Protein AF-0000000086270331 (afdb_homodimer)

Structure (mmCIF, N/CA/C/O backbone):
data_AF-0000000086270331-model_v1
#
loop_
_entity.id
_entity.type
_entity.pdbx_description
1 polymer 'ascorbate ferrireductase (transmembrane)'
#
loop_
_atom_site.group_PDB
_atom_site.id
_atom_site.type_symbol
_atom_site.label_atom_id
_atom_site.label_alt_id
_atom_site.label_comp_id
_atom_site.label_asym_id
_atom_site.label_entity_id
_atom_site.label_seq_id
_atom_site.pdbx_PDB_ins_code
_atom_site.Cartn_x
_atom_site.Cartn_y
_atom_site.Cartn_z
_atom_site.occupancy
_atom_site.B_iso_or_equiv
_atom_site.auth_seq_id
_atom_site.auth_comp_id
_atom_site.auth_asym_id
_atom_site.auth_atom_id
_atom_site.pdbx_PDB_model_num
ATOM 1 N N . MET A 1 1 ? -7.684 30.5 21.297 1 26.81 1 MET A N 1
ATOM 2 C CA . MET A 1 1 ? -6.504 29.984 20.609 1 26.81 1 MET A CA 1
ATOM 3 C C . MET A 1 1 ? -6.855 28.75 19.781 1 26.81 1 MET A C 1
ATOM 5 O O . MET A 1 1 ? -7.504 27.828 20.281 1 26.81 1 MET A O 1
ATOM 9 N N . PRO A 1 2 ? -6.867 28.734 18.5 1 35.91 2 PRO A N 1
ATOM 10 C CA . PRO A 1 2 ? -7.379 27.578 17.766 1 35.91 2 PRO A CA 1
ATOM 11 C C . PRO A 1 2 ? -6.75 26.266 18.234 1 35.91 2 PRO A C 1
ATOM 13 O O . PRO A 1 2 ? -5.621 26.25 18.734 1 35.91 2 PRO A O 1
ATOM 16 N N . PRO A 1 3 ? -7.523 25.344 18.703 1 39.16 3 PRO A N 1
ATOM 17 C CA . PRO A 1 3 ? -6.895 24.109 19.172 1 39.16 3 PRO A CA 1
ATOM 18 C C . PRO A 1 3 ? -5.762 23.625 18.266 1 39.16 3 PRO A C 1
ATOM 20 O O . PRO A 1 3 ? -5.926 23.594 17.031 1 39.16 3 PRO A O 1
ATOM 23 N N . LYS A 1 4 ? -4.496 24.016 18.391 1 43.06 4 LYS A N 1
ATOM 24 C CA . LYS A 1 4 ? -3.229 23.609 17.781 1 43.06 4 LYS A CA 1
ATOM 25 C C . LYS A 1 4 ? -3.27 22.156 17.328 1 43.06 4 LYS A C 1
ATOM 27 O O . LYS A 1 4 ? -3.539 21.25 18.141 1 43.06 4 LYS A O 1
ATOM 32 N N . SER A 1 5 ? -3.715 21.672 16.297 1 47.38 5 SER A N 1
ATOM 33 C CA . SER A 1 5 ? -3.514 20.328 15.758 1 47.38 5 SER A CA 1
ATOM 34 C C . SER A 1 5 ? -2.268 19.672 16.344 1 47.38 5 SER A C 1
ATOM 36 O O . SER A 1 5 ? -1.167 20.219 16.234 1 47.38 5 SER A O 1
ATOM 38 N N . ARG A 1 6 ? -2.365 19.109 17.625 1 51.72 6 ARG A N 1
ATOM 39 C CA . ARG A 1 6 ? -1.318 18.641 18.516 1 51.72 6 ARG A CA 1
ATOM 40 C C . ARG A 1 6 ? -0.307 17.766 17.766 1 51.72 6 ARG A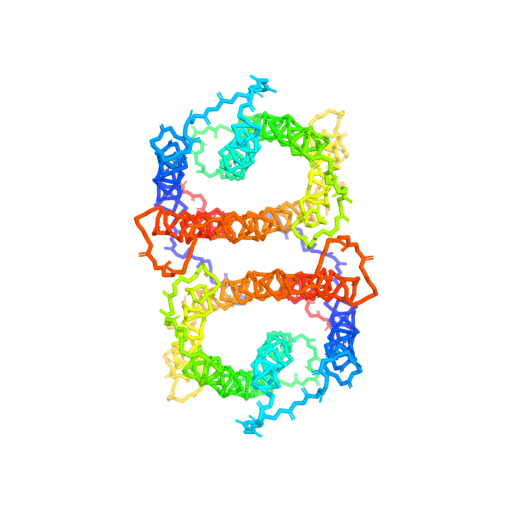 C 1
ATOM 42 O O . ARG A 1 6 ? -0.681 16.812 17.109 1 51.72 6 ARG A O 1
ATOM 49 N N . SER A 1 7 ? 0.888 18.328 17.344 1 63.28 7 SER A N 1
ATOM 50 C CA . SER A 1 7 ? 2.176 17.906 16.797 1 63.28 7 SER A CA 1
ATOM 51 C C . SER A 1 7 ? 2.641 16.594 17.406 1 63.28 7 SER A C 1
ATOM 53 O O . SER A 1 7 ? 2.168 16.203 18.484 1 63.28 7 SER A O 1
ATOM 55 N N . PHE A 1 8 ? 3.023 15.609 16.641 1 71.06 8 PHE A N 1
ATOM 56 C CA . PHE A 1 8 ? 3.74 14.422 17.094 1 71.06 8 PHE A CA 1
ATOM 57 C C . PHE A 1 8 ? 4.816 14.805 18.109 1 71.06 8 PHE A C 1
ATOM 59 O O . PHE A 1 8 ? 5.543 15.781 17.922 1 71.06 8 PHE A O 1
ATOM 66 N N . GLN A 1 9 ? 4.73 14.945 19.359 1 73.62 9 GLN A N 1
ATOM 67 C CA . GLN A 1 9 ? 5.68 15.281 20.406 1 73.62 9 GLN A CA 1
ATOM 68 C C . GLN A 1 9 ? 6.957 14.453 20.281 1 73.62 9 GLN A C 1
ATOM 70 O O . GLN A 1 9 ? 7.594 14.125 21.281 1 73.62 9 GLN A O 1
ATOM 75 N N . VAL A 1 10 ? 7.289 13.938 19.094 1 82.94 10 VAL A N 1
ATOM 76 C CA . VAL A 1 10 ? 8.477 13.133 18.828 1 82.94 10 VAL A CA 1
ATOM 77 C C . VAL A 1 10 ? 9.172 13.633 17.562 1 82.94 10 VAL A C 1
ATOM 79 O O . VAL A 1 10 ? 8.516 13.977 16.578 1 82.94 10 VAL A O 1
ATOM 82 N N . SER A 1 11 ? 10.531 13.656 17.672 1 86.19 11 SER A N 1
ATOM 83 C CA . SER A 1 11 ? 11.297 14.094 16.5 1 86.19 11 SER A CA 1
ATOM 84 C C . SER A 1 11 ? 11.406 12.977 15.461 1 86.19 11 SER A C 1
ATOM 86 O O . SER A 1 11 ? 11.18 11.805 15.773 1 86.19 11 SER A O 1
ATOM 88 N N . ALA A 1 12 ? 11.828 13.336 14.281 1 91.62 12 ALA A N 1
ATOM 89 C CA . ALA A 1 12 ? 11.938 12.398 13.172 1 91.62 12 ALA A CA 1
ATOM 90 C C . ALA A 1 12 ? 13.195 11.547 13.297 1 91.62 12 ALA A C 1
ATOM 92 O O . ALA A 1 12 ? 13.32 10.508 12.641 1 91.62 12 ALA A O 1
ATOM 93 N N . THR A 1 13 ? 14.141 11.836 14.055 1 90.12 13 THR A N 1
ATOM 94 C CA . THR A 1 13 ? 15.469 11.242 14.062 1 90.12 13 THR A CA 1
ATOM 95 C C . THR A 1 13 ? 15.391 9.75 14.391 1 90.12 13 THR A C 1
ATOM 97 O O . THR A 1 13 ? 15.93 8.922 13.656 1 90.12 13 THR A O 1
ATOM 100 N N . PRO A 1 14 ? 14.742 9.367 15.438 1 93.62 14 PRO A N 1
ATOM 101 C CA . PRO A 1 14 ? 14.695 7.926 15.719 1 93.62 14 PRO A CA 1
ATOM 102 C C . PRO A 1 14 ? 13.984 7.137 14.625 1 93.62 14 PRO A C 1
ATOM 104 O O . PRO A 1 14 ? 14.352 5.992 14.344 1 93.62 14 PRO A O 1
ATOM 107 N N . VAL A 1 15 ? 13.031 7.703 14.055 1 95.19 15 VAL A N 1
ATOM 108 C CA . VAL A 1 15 ? 12.258 7.039 13.008 1 95.19 15 VAL A CA 1
ATOM 109 C C . VAL A 1 15 ? 13.125 6.859 11.766 1 95.19 15 VAL A C 1
ATOM 111 O O . VAL A 1 15 ? 13.133 5.785 11.156 1 95.19 15 VAL A O 1
ATOM 114 N N . THR A 1 16 ? 13.852 7.895 11.438 1 95.75 16 THR A N 1
ATOM 115 C CA . THR A 1 16 ? 14.711 7.789 10.266 1 95.75 16 THR A CA 1
ATOM 116 C C . THR A 1 16 ? 15.836 6.781 10.508 1 95.75 16 THR A C 1
ATOM 118 O O . THR A 1 16 ? 16.234 6.055 9.594 1 95.75 16 THR A O 1
ATOM 121 N N . MET A 1 17 ? 16.375 6.758 11.68 1 96.44 17 MET A N 1
ATOM 122 C CA . MET A 1 17 ? 17.391 5.766 12 1 96.44 17 MET A CA 1
ATOM 123 C C . MET A 1 17 ? 16.844 4.352 11.875 1 96.44 17 MET A C 1
ATOM 125 O O . MET A 1 17 ? 17.5 3.471 11.32 1 96.44 17 MET A O 1
ATOM 129 N N . PHE A 1 18 ? 15.703 4.148 12.398 1 97.25 18 PHE A N 1
ATOM 130 C CA . PHE A 1 18 ? 15.055 2.846 12.297 1 97.25 18 PHE A CA 1
ATOM 131 C C . PHE A 1 18 ? 14.805 2.48 10.836 1 97.25 18 PHE A C 1
ATOM 133 O O . PHE A 1 18 ? 15.039 1.339 10.43 1 97.25 18 PHE A O 1
ATOM 140 N N . ALA A 1 19 ? 14.328 3.439 10.055 1 97.69 19 ALA A N 1
ATOM 141 C CA . ALA A 1 19 ? 14.078 3.211 8.633 1 97.69 19 ALA A CA 1
ATOM 142 C C . ALA A 1 19 ? 15.367 2.826 7.902 1 97.69 19 ALA A C 1
ATOM 144 O O . ALA A 1 19 ? 15.352 1.987 7 1 97.69 19 ALA A O 1
ATOM 145 N N . HIS A 1 20 ? 16.484 3.389 8.281 1 98.25 20 HIS A N 1
ATOM 146 C CA . HIS A 1 20 ? 17.766 3.029 7.68 1 98.25 20 HIS A CA 1
ATOM 147 C C . HIS A 1 20 ? 18.156 1.595 8.023 1 98.25 20 HIS A C 1
ATOM 149 O O . HIS A 1 20 ? 18.703 0.882 7.184 1 98.25 20 HIS A O 1
ATOM 155 N N . LEU A 1 21 ? 17.844 1.24 9.227 1 98.5 21 LEU A N 1
ATOM 156 C CA . LEU A 1 21 ? 18.109 -0.142 9.617 1 98.5 21 LEU A CA 1
ATOM 157 C C . LEU A 1 21 ? 17.266 -1.107 8.797 1 98.5 21 LEU A C 1
ATOM 159 O O . LEU A 1 21 ? 17.734 -2.174 8.398 1 98.5 21 LEU A O 1
ATOM 163 N N . LEU A 1 22 ? 16.062 -0.737 8.578 1 98.69 22 LEU A N 1
ATOM 164 C CA . LEU A 1 22 ? 15.18 -1.557 7.762 1 98.69 22 LEU A CA 1
ATOM 165 C C . LEU A 1 22 ? 15.688 -1.646 6.328 1 98.69 22 LEU A C 1
ATOM 167 O O . LEU A 1 22 ? 15.609 -2.707 5.703 1 98.69 22 LEU A O 1
ATOM 171 N N . ALA A 1 23 ? 16.172 -0.526 5.832 1 98.5 23 ALA A N 1
ATOM 172 C CA . ALA A 1 23 ? 16.75 -0.518 4.484 1 98.5 23 ALA A CA 1
ATOM 173 C C . ALA A 1 23 ? 17.906 -1.498 4.375 1 98.5 23 ALA A C 1
ATOM 175 O O . ALA A 1 23 ? 18.016 -2.242 3.395 1 98.5 23 ALA A O 1
ATOM 176 N N . ILE A 1 24 ? 18.734 -1.518 5.371 1 98.69 24 ILE A N 1
ATOM 177 C CA . ILE A 1 24 ? 19.875 -2.43 5.406 1 98.69 24 ILE A CA 1
ATOM 178 C C . ILE A 1 24 ? 19.375 -3.873 5.469 1 98.69 24 ILE A C 1
ATOM 180 O O . ILE A 1 24 ? 19.875 -4.742 4.75 1 98.69 24 ILE A O 1
ATOM 184 N N . ALA A 1 25 ? 18.391 -4.098 6.281 1 98.75 25 ALA A N 1
ATOM 185 C CA . ALA A 1 25 ? 17.844 -5.438 6.438 1 98.75 25 ALA A CA 1
ATOM 186 C C . ALA A 1 25 ? 17.219 -5.934 5.129 1 98.75 25 ALA A C 1
ATOM 188 O O . ALA A 1 25 ? 17.469 -7.066 4.711 1 98.75 25 ALA A O 1
ATOM 189 N N . VAL A 1 26 ? 16.453 -5.121 4.496 1 98.75 26 VAL A N 1
ATOM 190 C CA . VAL A 1 26 ? 15.82 -5.477 3.229 1 98.75 26 VAL A CA 1
ATOM 191 C C . VAL A 1 26 ? 16.891 -5.777 2.184 1 98.75 26 VAL A C 1
ATOM 193 O O . VAL A 1 26 ? 16.812 -6.789 1.481 1 98.75 26 VAL A O 1
ATOM 196 N N . THR A 1 27 ? 17.891 -4.898 2.113 1 98.69 27 THR A N 1
ATOM 197 C CA . THR A 1 27 ? 18.969 -5.086 1.146 1 98.69 27 THR A CA 1
ATOM 198 C C . THR A 1 27 ? 19.688 -6.41 1.39 1 98.69 27 THR A C 1
ATOM 200 O O . THR A 1 27 ? 19.953 -7.16 0.448 1 98.69 27 THR A O 1
ATOM 203 N N . THR A 1 28 ? 19.922 -6.668 2.633 1 98.69 28 THR A N 1
ATOM 204 C CA . THR A 1 28 ? 20.609 -7.902 2.994 1 98.69 28 THR A CA 1
ATOM 205 C C . THR A 1 28 ? 19.781 -9.117 2.607 1 98.69 28 THR A C 1
ATOM 207 O O . THR A 1 28 ? 20.281 -10.055 1.994 1 98.69 28 THR A O 1
ATOM 210 N N . LEU A 1 29 ? 18.5 -9.148 2.891 1 98.56 29 LEU A N 1
ATOM 211 C CA . LEU A 1 29 ? 17.625 -10.281 2.586 1 98.56 29 LEU A CA 1
ATOM 212 C C . LEU A 1 29 ? 17.516 -10.492 1.078 1 98.56 29 LEU A C 1
ATOM 214 O O . LEU A 1 29 ? 17.547 -11.625 0.601 1 98.56 29 LEU A O 1
ATOM 218 N N . VAL A 1 30 ? 17.391 -9.414 0.36 1 98.31 30 VAL A N 1
ATOM 219 C CA . VAL A 1 30 ? 17.266 -9.5 -1.093 1 98.31 30 VAL A CA 1
ATOM 220 C C . VAL A 1 30 ? 18.547 -10.086 -1.681 1 98.31 30 VAL A C 1
ATOM 222 O O . VAL A 1 30 ? 18.5 -10.969 -2.537 1 98.31 30 VAL A O 1
ATOM 225 N N . LEU A 1 31 ? 19.656 -9.617 -1.178 1 98 31 LEU A N 1
ATOM 226 C CA . LEU A 1 31 ? 20.938 -10.109 -1.681 1 98 31 LEU A CA 1
ATOM 227 C C . LEU A 1 31 ? 21.125 -11.578 -1.315 1 98 31 LEU A C 1
ATOM 229 O O . LEU A 1 31 ? 21.578 -12.375 -2.141 1 98 31 LEU A O 1
ATOM 233 N N . VAL A 1 32 ? 20.828 -11.938 -0.125 1 97.69 32 VAL A N 1
ATOM 234 C CA . VAL A 1 32 ? 20.922 -13.336 0.294 1 97.69 32 VAL A CA 1
ATOM 235 C C . VAL A 1 32 ? 20.031 -14.211 -0.582 1 97.69 32 VAL A C 1
ATOM 237 O O . VAL A 1 32 ? 20.453 -15.273 -1.038 1 97.69 32 VAL A O 1
ATOM 240 N N . ARG A 1 33 ? 18.828 -13.781 -0.808 1 96.81 33 ARG A N 1
ATOM 241 C CA . ARG A 1 33 ? 17.906 -14.555 -1.625 1 96.81 33 ARG A CA 1
ATOM 242 C C . ARG A 1 33 ? 18.484 -14.812 -3.012 1 96.81 33 ARG A C 1
ATOM 244 O O . ARG A 1 33 ? 18.5 -15.953 -3.479 1 96.81 33 ARG A O 1
ATOM 251 N N . PHE A 1 34 ? 19 -13.828 -3.631 1 96.5 34 PHE A N 1
ATOM 252 C CA . PHE A 1 34 ? 19.359 -13.961 -5.039 1 96.5 34 PHE A CA 1
ATOM 253 C C . PHE A 1 34 ? 20.75 -14.57 -5.188 1 96.5 34 PHE A C 1
ATOM 255 O O . PHE A 1 34 ? 21 -15.328 -6.129 1 96.5 34 PHE A O 1
ATOM 262 N N . LEU A 1 35 ? 21.656 -14.328 -4.211 1 95.69 35 LEU A N 1
ATOM 263 C CA . LEU A 1 35 ? 23.031 -14.836 -4.332 1 95.69 35 LEU A CA 1
ATOM 264 C C . LEU A 1 35 ? 23.125 -16.25 -3.787 1 95.69 35 LEU A C 1
ATOM 266 O O . LEU A 1 35 ? 23.875 -17.078 -4.316 1 95.69 35 LEU A O 1
ATOM 270 N N . HIS A 1 36 ? 22.391 -16.578 -2.82 1 95.06 36 HIS A N 1
ATOM 271 C CA . HIS A 1 36 ? 22.5 -17.875 -2.174 1 95.06 36 HIS A CA 1
ATOM 272 C C . HIS A 1 36 ? 21.422 -18.828 -2.678 1 95.06 36 HIS A C 1
ATOM 274 O O . HIS A 1 36 ? 21.688 -20.016 -2.879 1 95.06 36 HIS A O 1
ATOM 280 N N . PHE A 1 37 ? 20.266 -18.359 -2.975 1 93.19 37 PHE A N 1
ATOM 281 C CA . PHE A 1 37 ? 19.156 -19.281 -3.248 1 93.19 37 PHE A CA 1
ATOM 282 C C . PHE A 1 37 ? 18.844 -19.312 -4.738 1 93.19 37 PHE A C 1
ATOM 284 O O . PHE A 1 37 ? 18.312 -20.312 -5.242 1 93.19 37 PHE A O 1
ATOM 291 N N . ARG A 1 38 ? 19.156 -18.25 -5.488 1 93.62 38 ARG A N 1
ATOM 292 C CA . ARG A 1 38 ? 18.609 -18.156 -6.844 1 93.62 38 ARG A CA 1
ATOM 293 C C . ARG A 1 38 ? 19.734 -18.062 -7.875 1 93.62 38 ARG A C 1
ATOM 295 O O . ARG A 1 38 ? 19.5 -17.656 -9.016 1 93.62 38 ARG A O 1
ATOM 302 N N . GLY A 1 39 ? 20.938 -18.344 -7.52 1 93.12 39 GLY A N 1
ATOM 303 C CA . GLY A 1 39 ? 22.016 -18.562 -8.461 1 93.12 39 GLY A CA 1
ATOM 304 C C . GLY A 1 39 ? 22.703 -17.266 -8.875 1 93.12 39 GLY A C 1
ATOM 305 O O . GLY A 1 39 ? 23.562 -17.281 -9.758 1 93.12 39 GLY A O 1
ATOM 306 N N . GLY A 1 40 ? 22.188 -16.141 -8.43 1 95.75 40 GLY A N 1
ATOM 307 C CA . GLY A 1 40 ? 22.922 -14.898 -8.672 1 95.75 40 GLY A CA 1
ATOM 308 C C . GLY A 1 40 ? 22.188 -13.945 -9.594 1 95.75 40 GLY A C 1
ATOM 309 O O . GLY A 1 40 ? 20.969 -14.031 -9.742 1 95.75 40 GLY A O 1
ATOM 310 N N . LEU A 1 41 ? 22.906 -13.008 -10.125 1 96.56 41 LEU A N 1
ATOM 311 C CA . LEU A 1 41 ? 22.406 -11.914 -10.945 1 96.56 41 LEU A CA 1
ATOM 312 C C . LEU A 1 41 ? 23.094 -11.891 -12.305 1 96.56 41 LEU A C 1
ATOM 314 O O . LEU A 1 41 ? 24.281 -12.148 -12.406 1 96.56 41 LEU A O 1
ATOM 318 N N . ALA A 1 42 ? 22.297 -11.586 -13.359 1 95.94 42 ALA A N 1
ATOM 319 C CA . ALA A 1 42 ? 22.906 -11.453 -14.68 1 95.94 42 ALA A CA 1
ATOM 320 C C . ALA A 1 42 ? 21.984 -10.734 -15.648 1 95.94 42 ALA A C 1
ATOM 322 O O . ALA A 1 42 ? 20.766 -10.906 -15.586 1 95.94 42 ALA A O 1
ATOM 323 N N . PHE A 1 43 ? 22.547 -9.938 -16.547 1 95.88 43 PHE A N 1
ATOM 324 C CA . PHE A 1 43 ? 21.781 -9.289 -17.609 1 95.88 43 PHE A CA 1
ATOM 325 C C . PHE A 1 43 ? 21.578 -10.25 -18.781 1 95.88 43 PHE A C 1
ATOM 327 O O . PHE A 1 43 ? 20.656 -10.07 -19.578 1 95.88 43 PHE A O 1
ATOM 334 N N . GLU A 1 44 ? 22.594 -11.078 -18.922 1 94.81 44 GLU A N 1
ATOM 335 C CA . GLU A 1 44 ? 22.547 -12.148 -19.922 1 94.81 44 GLU A CA 1
ATOM 336 C C . GLU A 1 44 ? 23.031 -13.469 -19.328 1 94.81 44 GLU A C 1
ATOM 338 O O . GLU A 1 44 ? 24.078 -13.523 -18.688 1 94.81 44 GLU A O 1
ATOM 343 N N . SER A 1 45 ? 22.141 -14.43 -19.516 1 94.38 45 SER A N 1
ATOM 344 C CA . SER A 1 45 ? 22.5 -15.727 -18.953 1 94.38 45 SER A CA 1
ATOM 345 C C . SER A 1 45 ? 21.688 -16.844 -19.594 1 94.38 45 SER A C 1
ATOM 347 O O . SER A 1 45 ? 20.578 -16.609 -20.078 1 94.38 45 SER A O 1
ATOM 349 N N . ALA A 1 46 ? 22.25 -18.031 -19.594 1 94.88 46 ALA A N 1
ATOM 350 C CA . ALA A 1 46 ? 21.5 -19.219 -20 1 94.88 46 ALA A CA 1
ATOM 351 C C . ALA A 1 46 ? 20.359 -19.5 -19.016 1 94.88 46 ALA A C 1
ATOM 353 O O . ALA A 1 46 ? 19.297 -19.969 -19.406 1 94.88 46 ALA A O 1
ATOM 354 N N . ASN A 1 47 ? 20.609 -19.234 -17.75 1 95 47 ASN A N 1
ATOM 355 C CA . ASN A 1 47 ? 19.562 -19.25 -16.734 1 95 47 ASN A CA 1
ATOM 356 C C . ASN A 1 47 ? 18.797 -17.922 -16.703 1 95 47 ASN A C 1
ATOM 358 O O . ASN A 1 47 ? 19.234 -16.984 -16.047 1 95 47 ASN A O 1
ATOM 362 N N . LYS A 1 48 ? 17.688 -17.875 -17.281 1 95.31 48 LYS A N 1
ATOM 363 C CA . LYS A 1 48 ? 16.938 -16.641 -17.469 1 95.31 48 LYS A CA 1
ATOM 364 C C . LYS A 1 48 ? 16.453 -16.078 -16.125 1 95.31 48 LYS A C 1
ATOM 366 O O . LYS A 1 48 ? 16.188 -14.883 -16.016 1 95.31 48 LYS A O 1
ATOM 371 N N . GLY A 1 49 ? 16.328 -16.953 -15.188 1 94.38 49 GLY A N 1
ATOM 372 C CA . GLY A 1 49 ? 15.914 -16.516 -13.859 1 94.38 49 GLY A CA 1
ATOM 373 C C . GLY A 1 49 ? 16.828 -15.461 -13.273 1 94.38 49 GLY A C 1
ATOM 374 O O . GLY A 1 49 ? 16.391 -14.625 -12.477 1 94.38 49 GLY A O 1
ATOM 375 N N . LYS A 1 50 ? 18.047 -15.516 -13.641 1 96.75 50 LYS A N 1
ATOM 376 C CA . LYS A 1 50 ? 19 -14.539 -13.125 1 96.75 50 LYS A CA 1
ATOM 377 C C . LYS A 1 50 ? 18.672 -13.133 -13.617 1 96.75 50 LYS A C 1
ATOM 379 O O . LYS A 1 50 ? 19 -12.148 -12.953 1 96.75 50 LYS A O 1
ATOM 384 N N . ILE A 1 51 ? 18.062 -13.031 -14.742 1 97.56 51 ILE A N 1
ATOM 385 C CA . ILE A 1 51 ? 17.625 -11.742 -15.281 1 97.56 51 ILE A CA 1
ATOM 386 C C . ILE A 1 51 ? 16.484 -11.188 -14.438 1 97.56 51 ILE A C 1
ATOM 388 O O . ILE A 1 51 ? 16.438 -9.992 -14.141 1 97.56 51 ILE A O 1
ATOM 392 N N . LEU A 1 52 ? 15.602 -12.07 -14.125 1 96.69 52 LEU A N 1
ATOM 393 C CA . LEU A 1 52 ? 14.492 -11.688 -13.258 1 96.69 52 LEU A CA 1
ATOM 394 C C . LEU A 1 52 ? 15.008 -11.266 -11.883 1 96.69 52 LEU A C 1
ATOM 396 O O . LEU A 1 52 ? 14.461 -10.344 -11.266 1 96.69 52 LEU A O 1
ATOM 400 N N . ASN A 1 53 ? 16.062 -11.961 -11.406 1 97.44 53 ASN A N 1
ATOM 401 C CA . ASN A 1 53 ? 16.703 -11.547 -10.156 1 97.44 53 ASN A CA 1
ATOM 402 C C . ASN A 1 53 ? 17.219 -10.117 -10.234 1 97.44 53 ASN A C 1
ATOM 404 O O . ASN A 1 53 ? 17.094 -9.359 -9.266 1 97.44 53 ASN A O 1
ATOM 408 N N . MET A 1 54 ? 17.766 -9.82 -11.367 1 98 54 MET A N 1
ATOM 409 C CA . MET A 1 54 ? 18.266 -8.469 -11.586 1 98 54 MET A CA 1
ATOM 410 C C . MET A 1 54 ? 17.125 -7.453 -11.5 1 98 54 MET A C 1
ATOM 412 O O . MET A 1 54 ? 17.266 -6.41 -10.859 1 98 54 MET A O 1
ATOM 416 N N . HIS A 1 55 ? 16 -7.762 -12.094 1 98.5 55 HIS A N 1
ATOM 417 C CA . HIS A 1 55 ? 14.812 -6.914 -12.008 1 98.5 55 HIS A CA 1
ATOM 418 C C . HIS A 1 55 ? 14.422 -6.664 -10.555 1 98.5 55 HIS A C 1
ATOM 420 O O . HIS A 1 55 ? 14.273 -5.516 -10.133 1 98.5 55 HIS A O 1
ATOM 426 N N . ALA A 1 56 ? 14.328 -7.703 -9.844 1 98.31 56 ALA A N 1
ATOM 427 C CA . ALA A 1 56 ? 13.844 -7.609 -8.469 1 98.31 56 ALA A CA 1
ATOM 428 C C . ALA A 1 56 ? 14.82 -6.816 -7.602 1 98.31 56 ALA A C 1
ATOM 430 O O . ALA A 1 56 ? 14.398 -6.004 -6.77 1 98.31 56 ALA A O 1
ATOM 431 N N . LEU A 1 57 ? 16.078 -7.035 -7.781 1 98.56 57 LEU A N 1
ATOM 432 C CA . LEU A 1 57 ? 17.094 -6.316 -7.008 1 98.56 57 LEU A CA 1
ATOM 433 C C . LEU A 1 57 ? 17.047 -4.82 -7.309 1 98.56 57 LEU A C 1
ATOM 435 O O . LEU A 1 57 ? 17.031 -3.998 -6.391 1 98.56 57 LEU A O 1
ATOM 439 N N . LEU A 1 58 ? 17 -4.5 -8.539 1 98.81 58 LEU A N 1
ATOM 440 C CA . LEU A 1 58 ? 16.984 -3.102 -8.945 1 98.81 58 LEU A CA 1
ATOM 441 C C . LEU A 1 58 ? 15.734 -2.398 -8.453 1 98.81 58 LEU A C 1
ATOM 443 O O . LEU A 1 58 ? 15.773 -1.227 -8.078 1 98.81 58 LEU A O 1
ATOM 447 N N . MET A 1 59 ? 14.664 -3.111 -8.477 1 98.88 59 MET A N 1
ATOM 448 C CA . MET A 1 59 ? 13.406 -2.5 -8.047 1 98.88 59 MET A CA 1
ATOM 449 C C . MET A 1 59 ? 13.367 -2.344 -6.527 1 98.88 59 MET A C 1
ATOM 451 O O . MET A 1 59 ? 13 -1.285 -6.02 1 98.88 59 MET A O 1
ATOM 455 N N . ALA A 1 60 ? 13.766 -3.33 -5.809 1 98.75 60 ALA A N 1
ATOM 456 C CA . ALA A 1 60 ? 13.664 -3.303 -4.352 1 98.75 60 ALA A CA 1
ATOM 457 C C . ALA A 1 60 ? 14.719 -2.383 -3.744 1 98.75 60 ALA A C 1
ATOM 459 O O . ALA A 1 60 ? 14.406 -1.518 -2.924 1 98.75 60 ALA A O 1
ATOM 460 N N . VAL A 1 61 ? 15.914 -2.51 -4.172 1 98.5 61 VAL A N 1
ATOM 461 C CA . VAL A 1 61 ? 17.016 -1.772 -3.555 1 98.5 61 VAL A CA 1
ATOM 462 C C . VAL A 1 61 ? 17.281 -0.494 -4.344 1 98.5 61 VAL A C 1
ATOM 464 O O . VAL A 1 61 ? 17.219 0.608 -3.793 1 98.5 61 VAL A O 1
ATOM 467 N N . GLY A 1 62 ? 17.484 -0.644 -5.637 1 98.69 62 GLY A N 1
ATOM 468 C CA . GLY A 1 62 ? 17.844 0.498 -6.469 1 98.69 62 GLY A CA 1
ATOM 469 C C . GLY A 1 62 ? 16.734 1.532 -6.555 1 98.69 62 GLY A C 1
ATOM 470 O O . GLY A 1 62 ? 17 2.727 -6.699 1 98.69 62 GLY A O 1
ATOM 471 N N . PHE A 1 63 ? 15.508 1.103 -6.508 1 98.88 63 PHE A N 1
ATOM 472 C CA . PHE A 1 63 ? 14.383 2.01 -6.711 1 98.88 63 PHE A CA 1
ATOM 473 C C . PHE A 1 63 ? 13.711 2.342 -5.383 1 98.88 63 PHE A C 1
ATOM 475 O O . PHE A 1 63 ? 13.812 3.473 -4.898 1 98.88 63 PHE A O 1
ATOM 482 N N . ILE A 1 64 ? 13.203 1.373 -4.629 1 98.94 64 ILE A N 1
ATOM 483 C CA . ILE A 1 64 ? 12.367 1.618 -3.461 1 98.94 64 ILE A CA 1
ATOM 484 C C . ILE A 1 64 ? 13.227 2.139 -2.311 1 98.94 64 ILE A C 1
ATOM 486 O O . ILE A 1 64 ? 12.883 3.141 -1.676 1 98.94 64 ILE A O 1
ATOM 490 N N . VAL A 1 65 ? 14.297 1.488 -2.016 1 98.88 65 VAL A N 1
ATOM 491 C CA . VAL A 1 65 ? 15.125 1.907 -0.889 1 98.88 65 VAL A CA 1
ATOM 492 C C . VAL A 1 65 ? 15.688 3.301 -1.152 1 98.88 65 VAL A C 1
ATOM 494 O O . VAL A 1 65 ? 15.625 4.18 -0.289 1 98.88 65 VAL A O 1
ATOM 497 N N . PHE A 1 66 ? 16.172 3.506 -2.359 1 98.81 66 PHE A N 1
ATOM 498 C CA . PHE A 1 66 ? 16.75 4.809 -2.682 1 98.81 66 PHE A CA 1
ATOM 499 C C . PHE A 1 66 ? 15.672 5.883 -2.697 1 98.81 66 PHE A C 1
ATOM 501 O O . PHE A 1 66 ? 15.906 7.012 -2.262 1 98.81 66 PHE A O 1
ATOM 508 N N . ALA A 1 67 ? 14.539 5.559 -3.242 1 98.88 67 ALA A N 1
ATOM 509 C CA . ALA A 1 67 ? 13.438 6.516 -3.223 1 98.88 67 ALA A CA 1
ATOM 510 C C . ALA A 1 67 ? 13.047 6.879 -1.792 1 98.88 67 ALA A C 1
ATOM 512 O O . ALA A 1 67 ? 12.789 8.047 -1.491 1 98.88 67 ALA A O 1
ATOM 513 N N . GLY A 1 68 ? 12.977 5.844 -0.933 1 98.75 68 GLY A N 1
ATOM 514 C CA . GLY A 1 68 ? 12.688 6.113 0.466 1 98.75 68 GLY A CA 1
ATOM 515 C C . GLY A 1 68 ? 13.719 7.008 1.127 1 98.75 68 GLY A C 1
ATOM 516 O O . GLY A 1 68 ? 13.367 7.914 1.887 1 98.75 68 GLY A O 1
ATOM 517 N N . GLU A 1 69 ? 14.969 6.773 0.84 1 98.38 69 GLU A N 1
ATOM 518 C CA . GLU A 1 69 ? 16.047 7.621 1.35 1 98.38 69 GLU A CA 1
ATOM 519 C C . GLU A 1 69 ? 15.891 9.062 0.863 1 98.38 69 GLU A C 1
ATOM 521 O O . GLU A 1 69 ? 16.141 10.008 1.614 1 98.38 69 GLU A O 1
ATOM 526 N N . ALA A 1 70 ? 15.539 9.141 -0.379 1 98.69 70 ALA A N 1
ATOM 527 C CA . ALA A 1 70 ? 15.352 10.469 -0.958 1 98.69 70 ALA A CA 1
ATOM 528 C C . ALA A 1 70 ? 14.25 11.234 -0.235 1 98.69 70 ALA A C 1
ATOM 530 O O . ALA A 1 70 ? 14.391 12.43 0.042 1 98.69 70 ALA A O 1
ATOM 531 N N . ILE A 1 71 ? 13.164 10.562 0.066 1 98.44 71 ILE A N 1
ATOM 532 C CA . ILE A 1 71 ? 12.039 11.18 0.753 1 98.44 71 ILE A CA 1
ATOM 533 C C . ILE A 1 71 ? 12.477 11.633 2.146 1 98.44 71 ILE A C 1
ATOM 535 O O . ILE A 1 71 ? 12.102 12.719 2.598 1 98.44 71 ILE A O 1
ATOM 539 N N . MET A 1 72 ? 13.297 10.859 2.764 1 97.94 72 MET A N 1
ATOM 540 C CA . MET A 1 72 ? 13.68 11.141 4.145 1 97.94 72 MET A CA 1
ATOM 541 C C . MET A 1 72 ? 14.82 12.156 4.199 1 97.94 72 MET A C 1
ATOM 543 O O . MET A 1 72 ? 15.195 12.617 5.281 1 97.94 72 MET A O 1
ATOM 547 N N . ALA A 1 73 ? 15.367 12.562 3.1 1 96.88 73 ALA A N 1
ATOM 548 C CA . ALA A 1 73 ? 16.562 13.398 3.035 1 96.88 73 ALA A CA 1
ATOM 549 C C . ALA A 1 73 ? 16.359 14.711 3.779 1 96.88 73 ALA A C 1
ATOM 551 O O . ALA A 1 73 ? 17.281 15.219 4.422 1 96.88 73 ALA A O 1
ATOM 552 N N . TYR A 1 74 ? 15.172 15.266 3.752 1 94.25 74 TYR A N 1
ATOM 553 C CA . TYR A 1 74 ? 14.891 16.562 4.375 1 94.25 74 TYR A CA 1
ATOM 554 C C . TYR A 1 74 ? 14.922 16.438 5.895 1 94.25 74 TYR A C 1
ATOM 556 O O . TYR A 1 74 ? 14.992 17.453 6.598 1 94.25 74 TYR A O 1
ATOM 564 N N . LYS A 1 75 ? 14.836 15.172 6.367 1 93.19 75 LYS A N 1
ATOM 565 C CA . LYS A 1 75 ? 14.828 14.93 7.809 1 93.19 75 LYS A CA 1
ATOM 566 C C . LYS A 1 75 ? 16.125 14.281 8.266 1 93.19 75 LYS A C 1
ATOM 568 O O . LYS A 1 75 ? 16.531 14.445 9.414 1 93.19 75 LYS A O 1
ATOM 573 N N . SER A 1 76 ? 16.734 13.594 7.379 1 93.19 76 SER A N 1
ATOM 574 C CA . SER A 1 76 ? 17.828 12.719 7.805 1 93.19 76 SER A CA 1
ATOM 575 C C . SER A 1 76 ? 19.188 13.344 7.504 1 93.19 76 SER A C 1
ATOM 577 O O . SER A 1 76 ? 20.188 12.953 8.086 1 93.19 76 SER A O 1
ATOM 579 N N . VAL A 1 77 ? 19.219 14.211 6.582 1 93.75 77 VAL A N 1
ATOM 580 C CA . VAL A 1 77 ? 20.484 14.844 6.219 1 93.75 77 VAL A CA 1
ATOM 581 C C . VAL A 1 77 ? 20.672 16.125 7.039 1 93.75 77 VAL A C 1
ATOM 583 O O . VAL A 1 77 ? 19.922 17.094 6.867 1 93.75 77 VAL A O 1
ATOM 586 N N . PRO A 1 78 ? 21.625 16.141 7.922 1 92.31 78 PRO A N 1
ATOM 587 C CA . PRO A 1 78 ? 21.875 17.328 8.758 1 92.31 78 PRO A CA 1
ATOM 588 C C . PRO A 1 78 ? 22.594 18.453 7.996 1 92.31 78 PRO A C 1
ATOM 590 O O . PRO A 1 78 ? 23.781 18.688 8.219 1 92.31 78 PRO A O 1
ATOM 593 N N . ALA A 1 79 ? 21.953 19.062 7.129 1 94.5 79 ALA A N 1
ATOM 594 C CA . ALA A 1 79 ? 22.484 20.125 6.277 1 94.5 79 ALA A CA 1
ATOM 595 C C . ALA A 1 79 ? 21.422 21.172 5.969 1 94.5 79 ALA A C 1
ATOM 597 O O . ALA A 1 79 ? 20.312 21.109 6.504 1 94.5 79 ALA A O 1
ATOM 598 N N . LYS A 1 80 ? 21.875 22.172 5.223 1 95 80 LYS A N 1
ATOM 599 C CA . LYS A 1 80 ? 20.953 23.219 4.797 1 95 80 LYS A CA 1
ATOM 600 C C . LYS A 1 80 ? 19.953 22.703 3.781 1 95 80 LYS A C 1
ATOM 602 O O . LYS A 1 80 ? 20.203 21.688 3.129 1 95 80 LYS A O 1
ATOM 607 N N . ARG A 1 81 ? 18.953 23.391 3.604 1 94.12 81 ARG A N 1
ATOM 608 C CA . ARG A 1 81 ? 17.844 22.969 2.758 1 94.12 81 ARG A CA 1
ATOM 609 C C . ARG A 1 81 ? 18.297 22.766 1.317 1 94.12 81 ARG A C 1
ATOM 611 O O . ARG A 1 81 ? 17.812 21.859 0.639 1 94.12 81 ARG A O 1
ATOM 618 N N . LYS A 1 82 ? 19.156 23.562 0.899 1 95 82 LYS A N 1
ATOM 619 C CA . LYS A 1 82 ? 19.656 23.453 -0.468 1 95 82 LYS A CA 1
ATOM 620 C C . LYS A 1 82 ? 20.344 22.109 -0.687 1 95 82 LYS A C 1
ATOM 622 O O . LYS A 1 82 ? 20.172 21.469 -1.729 1 95 82 LYS A O 1
ATOM 627 N N . VAL A 1 83 ? 21.109 21.703 0.254 1 96.81 83 VAL A N 1
ATOM 628 C CA . VAL A 1 83 ? 21.812 20.438 0.177 1 96.81 83 VAL A CA 1
ATOM 629 C C . VAL A 1 83 ? 20.812 19.281 0.287 1 96.81 83 VAL A C 1
ATOM 631 O O . VAL A 1 83 ? 20.922 18.297 -0.451 1 96.81 83 VAL A O 1
ATOM 634 N N . GLN A 1 84 ? 19.906 19.422 1.18 1 96.94 84 GLN A N 1
ATOM 635 C CA . GLN A 1 84 ? 18.859 18.422 1.325 1 96.94 84 GLN A CA 1
ATOM 636 C C . GLN A 1 84 ? 18.094 18.219 0.019 1 96.94 84 GLN A C 1
ATOM 638 O O . GLN A 1 84 ? 17.828 17.094 -0.391 1 96.94 84 GLN A O 1
ATOM 643 N N . LYS A 1 85 ? 17.797 19.312 -0.581 1 97.19 85 LYS A N 1
ATOM 644 C CA . LYS A 1 85 ? 17.109 19.281 -1.865 1 97.19 85 LYS A CA 1
ATOM 645 C C . LYS A 1 85 ? 17.953 18.594 -2.93 1 97.19 85 LYS A C 1
ATOM 647 O O . LYS A 1 85 ? 17.438 17.812 -3.73 1 97.19 85 LYS A O 1
ATOM 652 N N . ALA A 1 86 ? 19.203 18.859 -2.932 1 97.62 86 ALA A N 1
ATOM 653 C CA . ALA A 1 86 ? 20.094 18.234 -3.891 1 97.62 86 ALA A CA 1
ATOM 654 C C . ALA A 1 86 ? 20.141 16.719 -3.697 1 97.62 86 ALA A C 1
ATOM 656 O O . ALA A 1 86 ? 20.109 15.961 -4.672 1 97.62 86 ALA A O 1
ATOM 657 N N . PHE A 1 87 ? 20.219 16.297 -2.457 1 98 87 PHE A N 1
ATOM 658 C CA . PHE A 1 87 ? 20.172 14.875 -2.158 1 98 87 PHE A CA 1
ATOM 659 C C . PHE A 1 87 ? 18.844 14.273 -2.623 1 98 87 PHE A C 1
ATOM 661 O O . PHE A 1 87 ? 18.828 13.211 -3.248 1 98 87 PHE A O 1
ATOM 668 N N . HIS A 1 88 ? 17.766 14.953 -2.326 1 98.56 88 HIS A N 1
ATOM 669 C CA . HIS A 1 88 ? 16.438 14.508 -2.693 1 98.56 88 HIS A CA 1
ATOM 670 C C . HIS A 1 88 ? 16.312 14.297 -4.199 1 98.56 88 HIS A C 1
ATOM 672 O O . HIS A 1 88 ? 15.922 13.219 -4.648 1 98.56 88 HIS A O 1
ATOM 678 N N . VAL A 1 89 ? 16.734 15.25 -4.961 1 98.5 89 VAL A N 1
ATOM 679 C CA . VAL A 1 89 ? 16.609 15.211 -6.414 1 98.5 89 VAL A CA 1
ATOM 680 C C . VAL A 1 89 ? 17.516 14.133 -6.988 1 98.5 89 VAL A C 1
ATOM 682 O O . VAL A 1 89 ? 17.109 13.352 -7.84 1 98.5 89 VAL A O 1
ATOM 685 N N . THR A 1 90 ? 18.703 14.047 -6.504 1 98.62 90 THR A N 1
ATOM 686 C CA . THR A 1 90 ? 19.703 13.141 -7.047 1 98.62 90 THR A CA 1
ATOM 687 C C . THR A 1 90 ? 19.359 11.695 -6.723 1 98.62 90 THR A C 1
ATOM 689 O O . THR A 1 90 ? 19.438 10.82 -7.594 1 98.62 90 THR A O 1
ATOM 692 N N . LEU A 1 91 ? 19.031 11.445 -5.496 1 98.81 91 LEU A N 1
ATOM 693 C CA . LEU A 1 91 ? 18.688 10.078 -5.113 1 98.81 91 LEU A CA 1
ATOM 694 C C . LEU A 1 91 ? 17.438 9.609 -5.867 1 98.81 91 LEU A C 1
ATOM 696 O O . LEU A 1 91 ? 17.359 8.438 -6.25 1 98.81 91 LEU A O 1
ATOM 700 N N . HIS A 1 92 ? 16.469 10.5 -6.094 1 98.88 92 HIS A N 1
ATOM 701 C CA . HIS A 1 92 ? 15.297 10.125 -6.887 1 98.88 92 HIS A CA 1
ATOM 702 C C . HIS A 1 92 ? 15.68 9.852 -8.336 1 98.88 92 HIS A C 1
ATOM 704 O O . HIS A 1 92 ? 15.086 8.992 -8.984 1 98.88 92 HIS A O 1
ATOM 710 N N . LEU A 1 93 ? 16.672 10.57 -8.836 1 98.81 93 LEU A N 1
ATOM 711 C CA . LEU A 1 93 ? 17.141 10.297 -10.188 1 98.81 93 LEU A CA 1
ATOM 712 C C . LEU A 1 93 ? 17.781 8.914 -10.273 1 98.81 93 LEU A C 1
ATOM 714 O O . LEU A 1 93 ? 17.531 8.164 -11.219 1 98.81 93 LEU A O 1
ATOM 718 N N . ILE A 1 94 ? 18.609 8.609 -9.312 1 98.88 94 ILE A N 1
ATOM 719 C CA . ILE A 1 94 ? 19.25 7.293 -9.258 1 98.88 94 ILE A CA 1
ATOM 720 C C . ILE A 1 94 ? 18.172 6.207 -9.18 1 98.88 94 ILE A C 1
ATOM 722 O O . ILE A 1 94 ? 18.25 5.203 -9.891 1 98.88 94 ILE A O 1
ATOM 726 N N . ALA A 1 95 ? 17.219 6.441 -8.344 1 98.94 95 ALA A N 1
ATOM 727 C CA . ALA A 1 95 ? 16.125 5.496 -8.219 1 98.94 95 ALA A CA 1
ATOM 728 C C . ALA A 1 95 ? 15.383 5.332 -9.539 1 98.94 95 ALA A C 1
ATOM 730 O O . ALA A 1 95 ? 15.039 4.215 -9.938 1 98.94 95 ALA A O 1
ATOM 731 N N . LEU A 1 96 ? 15.148 6.426 -10.203 1 98.88 96 LEU A N 1
ATOM 732 C CA . LEU A 1 96 ? 14.438 6.391 -11.477 1 98.88 96 LEU A CA 1
ATOM 733 C C . LEU A 1 96 ? 15.211 5.582 -12.508 1 98.88 96 LEU A C 1
ATOM 735 O O . LEU A 1 96 ? 14.633 4.754 -13.219 1 98.88 96 LEU A O 1
ATOM 739 N N . VAL A 1 97 ? 16.469 5.801 -12.602 1 98.88 97 VAL A N 1
ATOM 740 C CA . VAL A 1 97 ? 17.312 5.074 -13.547 1 98.88 97 VAL A CA 1
ATOM 741 C C . VAL A 1 97 ? 17.297 3.586 -13.211 1 98.88 97 VAL A C 1
ATOM 743 O O . VAL A 1 97 ? 17.109 2.744 -14.094 1 98.88 97 VAL A O 1
ATOM 746 N N . ALA A 1 98 ? 17.5 3.27 -11.969 1 98.88 98 ALA A N 1
ATOM 747 C CA . ALA A 1 98 ? 17.438 1.878 -11.531 1 98.88 98 ALA A CA 1
ATOM 748 C C . ALA A 1 98 ? 16.078 1.26 -11.867 1 98.88 98 ALA A C 1
ATOM 750 O O . ALA A 1 98 ? 16.016 0.112 -12.312 1 98.88 98 ALA A O 1
ATOM 751 N N . GLY A 1 99 ? 15.031 2.041 -11.633 1 98.88 99 GLY A N 1
ATOM 752 C CA . GLY A 1 99 ? 13.695 1.567 -11.969 1 98.88 99 GLY A CA 1
ATOM 753 C C . GLY A 1 99 ? 13.516 1.274 -13.445 1 98.88 99 GLY A C 1
ATOM 754 O O . GLY A 1 99 ? 12.945 0.246 -13.812 1 98.88 99 GLY A O 1
ATOM 755 N N . VAL A 1 100 ? 13.977 2.152 -14.25 1 98.81 100 VAL A N 1
ATOM 756 C CA . VAL A 1 100 ? 13.852 1.989 -15.695 1 98.81 100 VAL A CA 1
ATOM 757 C C . VAL A 1 100 ? 14.633 0.756 -16.141 1 98.81 100 VAL A C 1
ATOM 759 O O . VAL A 1 100 ? 14.125 -0.065 -16.906 1 98.81 100 VAL A O 1
ATOM 762 N N . VAL A 1 101 ? 15.836 0.601 -15.672 1 98.81 101 VAL A N 1
ATOM 763 C CA . VAL A 1 101 ? 16.641 -0.575 -16 1 98.81 101 VAL A CA 1
ATOM 764 C C . VAL A 1 101 ? 15.969 -1.829 -15.445 1 98.81 101 VAL A C 1
ATOM 766 O O . VAL A 1 101 ? 15.961 -2.879 -16.094 1 98.81 101 VAL A O 1
ATOM 769 N N . GLY A 1 10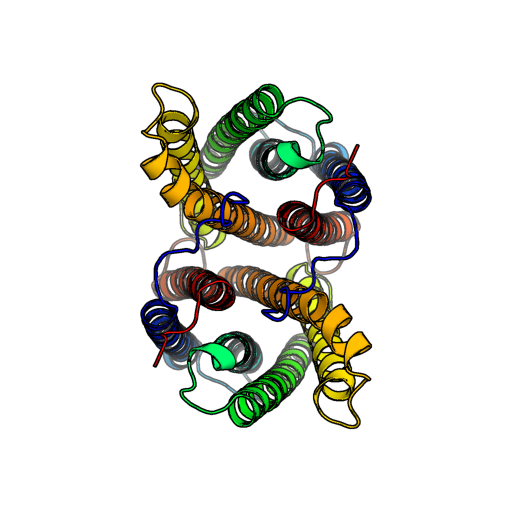2 ? 15.445 -1.725 -14.227 1 98.75 102 GLY A N 1
ATOM 770 C CA . GLY A 1 102 ? 14.703 -2.838 -13.656 1 98.75 102 GLY A CA 1
ATOM 771 C C . GLY A 1 102 ? 13.531 -3.275 -14.516 1 98.75 102 GLY A C 1
ATOM 772 O O . GLY A 1 102 ? 13.336 -4.469 -14.742 1 98.75 102 GLY A O 1
ATOM 773 N N . VAL A 1 103 ? 12.773 -2.33 -15 1 98.62 103 VAL A N 1
ATOM 774 C CA . VAL A 1 103 ? 11.648 -2.635 -15.867 1 98.62 103 VAL A CA 1
ATOM 775 C C . VAL A 1 103 ? 12.156 -3.26 -17.172 1 98.62 103 VAL A C 1
ATOM 777 O O . VAL A 1 103 ? 11.562 -4.215 -17.672 1 98.62 103 VAL A O 1
ATOM 780 N N . TYR A 1 104 ? 13.195 -2.727 -17.688 1 98.56 104 TYR A N 1
ATOM 781 C CA . TYR A 1 104 ? 13.789 -3.289 -18.891 1 98.56 104 TYR A CA 1
ATOM 782 C C . TYR A 1 104 ? 14.125 -4.762 -18.703 1 98.56 104 TYR A C 1
ATOM 784 O O . TYR A 1 104 ? 13.844 -5.59 -19.562 1 98.56 104 TYR A O 1
ATOM 792 N N . THR A 1 105 ? 14.742 -5.137 -17.609 1 98.38 105 THR A N 1
ATOM 793 C CA . THR A 1 105 ? 15.141 -6.52 -17.359 1 98.38 105 THR A CA 1
ATOM 794 C C . THR A 1 105 ? 13.914 -7.414 -17.203 1 98.38 105 THR A C 1
ATOM 796 O O . THR A 1 105 ? 13.945 -8.594 -17.562 1 98.38 105 THR A O 1
ATOM 799 N N . ALA A 1 106 ? 12.844 -6.867 -16.719 1 97.81 106 ALA A N 1
ATOM 800 C CA . ALA A 1 106 ? 11.609 -7.645 -16.641 1 97.81 106 ALA A CA 1
ATOM 801 C C . ALA A 1 106 ? 11.094 -7.992 -18.047 1 97.81 106 ALA A C 1
ATOM 803 O O . ALA A 1 106 ? 10.727 -9.141 -18.312 1 97.81 106 ALA A O 1
ATOM 804 N N . PHE A 1 107 ? 11.102 -7.004 -18.922 1 98.19 107 PHE A N 1
ATOM 805 C CA . PHE A 1 107 ? 10.656 -7.238 -20.297 1 98.19 107 PHE A CA 1
ATOM 806 C C . PHE A 1 107 ? 11.602 -8.195 -21.016 1 98.19 107 PHE A C 1
ATOM 808 O O . PHE A 1 107 ? 11.156 -9.047 -21.781 1 98.19 107 PHE A O 1
ATOM 815 N N . LYS A 1 108 ? 12.844 -8.008 -20.781 1 98.12 108 LYS A N 1
ATOM 816 C CA . LYS A 1 108 ? 13.82 -8.906 -21.375 1 98.12 108 LYS A CA 1
ATOM 817 C C . LYS A 1 108 ? 13.594 -10.344 -20.922 1 98.12 108 LYS A C 1
ATOM 819 O O . LYS A 1 108 ? 13.609 -11.266 -21.75 1 98.12 108 LYS A O 1
ATOM 824 N N . TYR A 1 109 ? 13.445 -10.578 -19.625 1 97.06 109 TYR A N 1
ATOM 825 C CA . TYR A 1 109 ? 13.172 -11.906 -19.094 1 97.06 109 TYR A CA 1
ATOM 826 C C . TYR A 1 109 ? 11.969 -12.531 -19.797 1 97.06 109 TYR A C 1
ATOM 828 O O . TYR A 1 109 ? 12.039 -13.664 -20.281 1 97.06 109 TYR A O 1
ATOM 836 N N . LYS A 1 110 ? 10.859 -11.805 -19.906 1 96 110 LYS A N 1
ATOM 837 C CA . LYS A 1 110 ? 9.633 -12.312 -20.5 1 96 110 LYS A CA 1
ATOM 838 C C . LYS A 1 110 ? 9.836 -12.641 -21.984 1 96 110 LYS A C 1
ATOM 840 O O . LYS A 1 110 ? 9.305 -13.641 -22.484 1 96 110 LYS A O 1
ATOM 845 N N . HIS A 1 111 ? 10.547 -11.758 -22.562 1 96.94 111 HIS A N 1
ATOM 846 C CA . HIS A 1 111 ? 10.859 -12.008 -23.969 1 96.94 111 HIS A CA 1
ATOM 847 C C . HIS A 1 111 ? 11.648 -13.305 -24.141 1 96.94 111 HIS A C 1
ATOM 849 O O . HIS A 1 111 ? 11.336 -14.109 -25.016 1 96.94 111 HIS A O 1
ATOM 855 N N . GLU A 1 112 ? 12.586 -13.516 -23.297 1 96.69 112 GLU A N 1
ATOM 856 C CA . GLU A 1 112 ? 13.469 -14.68 -23.391 1 96.69 112 GLU A CA 1
ATOM 857 C C . GLU A 1 112 ? 12.719 -15.969 -23.078 1 96.69 112 GLU A C 1
ATOM 859 O O . GLU A 1 112 ? 13.047 -17.031 -23.609 1 96.69 112 GLU A O 1
ATOM 864 N N . VAL A 1 113 ? 11.758 -15.867 -22.297 1 94.62 113 VAL A N 1
ATOM 865 C CA . VAL A 1 113 ? 11.031 -17.078 -21.938 1 94.62 113 VAL A CA 1
ATOM 866 C C . VAL A 1 113 ? 9.734 -17.156 -22.75 1 94.62 113 VAL A C 1
ATOM 868 O O . VAL A 1 113 ? 8.859 -17.984 -22.453 1 94.62 113 VAL A O 1
ATOM 871 N N . GLU A 1 114 ? 9.461 -16.203 -23.641 1 95.44 114 GLU A N 1
ATOM 872 C CA . GLU A 1 114 ? 8.344 -16.188 -24.578 1 95.44 114 GLU A CA 1
ATOM 873 C C . GLU A 1 114 ? 7.012 -16.047 -23.844 1 95.44 114 GLU A C 1
ATOM 875 O O . GLU A 1 114 ? 6.051 -16.766 -24.156 1 95.44 114 GLU A O 1
ATOM 880 N N . GLU A 1 115 ? 7.023 -15.328 -22.859 1 93.31 115 GLU A N 1
ATOM 881 C CA . GLU A 1 115 ? 5.797 -14.992 -22.156 1 93.31 115 GLU A CA 1
ATOM 882 C C . GLU A 1 115 ? 5.266 -13.625 -22.562 1 93.31 115 GLU A C 1
ATOM 884 O O . GLU A 1 115 ? 6.043 -12.734 -22.922 1 93.31 115 GLU A O 1
ATOM 889 N N . LYS A 1 116 ? 3.975 -13.445 -22.484 1 94.56 116 LYS A N 1
ATOM 890 C CA . LYS A 1 116 ? 3.342 -12.188 -22.859 1 94.56 116 LYS A CA 1
ATOM 891 C C . LYS A 1 116 ? 3.607 -11.102 -21.828 1 94.56 116 LYS A C 1
ATOM 893 O O . LYS A 1 116 ? 3.666 -11.383 -20.625 1 94.56 116 LYS A O 1
ATOM 898 N N . ASP A 1 117 ? 3.709 -9.859 -22.297 1 96 117 ASP A N 1
ATOM 899 C CA . ASP A 1 117 ? 3.953 -8.711 -21.422 1 96 117 ASP A CA 1
ATOM 900 C C . ASP A 1 117 ? 2.643 -8.141 -20.891 1 96 117 ASP A C 1
ATOM 902 O O . ASP A 1 117 ? 1.602 -8.242 -21.531 1 96 117 ASP A O 1
ATOM 906 N N . MET A 1 118 ? 2.738 -7.527 -19.672 1 95.88 118 MET A N 1
ATOM 907 C CA . MET A 1 118 ? 1.703 -6.664 -19.125 1 95.88 118 MET A CA 1
ATOM 908 C C . MET A 1 118 ? 0.39 -7.422 -18.953 1 95.88 118 MET A C 1
ATOM 910 O O . MET A 1 118 ? -0.676 -6.906 -19.297 1 95.88 118 MET A O 1
ATOM 914 N N . THR A 1 119 ? 0.429 -8.617 -18.438 1 95.25 119 THR A N 1
ATOM 915 C CA . THR A 1 119 ? -0.781 -9.414 -18.281 1 95.25 119 THR A CA 1
ATOM 916 C C . THR A 1 119 ? -1.195 -9.477 -16.812 1 95.25 119 THR A C 1
ATOM 918 O O . THR A 1 119 ? -2.338 -9.812 -16.5 1 95.25 119 THR A O 1
ATOM 921 N N . SER A 1 120 ? -0.297 -9.195 -15.945 1 95.38 120 SER A N 1
ATOM 922 C CA . SER A 1 120 ? -0.568 -9.398 -14.523 1 95.38 120 SER A CA 1
ATOM 923 C C . SER A 1 120 ? -0.828 -8.07 -13.82 1 95.38 120 SER A C 1
ATOM 925 O O . SER A 1 120 ? -0.436 -7.012 -14.32 1 95.38 120 SER A O 1
ATOM 927 N N . LEU A 1 121 ? -1.483 -8.148 -12.648 1 97.19 121 LEU A N 1
ATOM 928 C CA . LEU A 1 121 ? -1.684 -6.98 -11.805 1 97.19 121 LEU A CA 1
ATOM 929 C C . LEU A 1 121 ? -0.347 -6.359 -11.414 1 97.19 121 LEU A C 1
ATOM 931 O O . LEU A 1 121 ? -0.206 -5.133 -11.406 1 97.19 121 LEU A O 1
ATOM 935 N N . HIS A 1 122 ? 0.643 -7.168 -11.117 1 97.81 122 HIS A N 1
ATOM 936 C CA . HIS A 1 122 ? 1.975 -6.699 -10.758 1 97.81 122 HIS A CA 1
ATOM 937 C C . HIS A 1 122 ? 2.561 -5.809 -11.844 1 97.81 122 HIS A C 1
ATOM 939 O O . HIS A 1 122 ? 3.055 -4.715 -11.562 1 97.81 122 HIS A O 1
ATOM 945 N N . SER A 1 123 ? 2.484 -6.297 -13.07 1 97.69 123 SER A N 1
ATOM 946 C CA . SER A 1 123 ? 3.09 -5.539 -14.164 1 97.69 123 SER A CA 1
ATOM 947 C C . SER A 1 123 ? 2.381 -4.203 -14.367 1 97.69 123 SER A C 1
ATOM 949 O O . SER A 1 123 ? 3.016 -3.203 -14.703 1 97.69 123 SER A O 1
ATOM 951 N N . TRP A 1 124 ? 1.068 -4.148 -14.117 1 98.38 124 TRP A N 1
ATOM 952 C CA . TRP A 1 124 ? 0.331 -2.895 -14.227 1 98.38 124 TRP A CA 1
ATOM 953 C C . TRP A 1 124 ? 0.758 -1.921 -13.133 1 98.38 124 TRP A C 1
ATOM 955 O O . TRP A 1 124 ? 1.067 -0.761 -13.406 1 98.38 124 TRP A O 1
ATOM 965 N N . LEU A 1 125 ? 0.718 -2.41 -11.93 1 98.69 125 LEU A N 1
ATOM 966 C CA . LEU A 1 125 ? 1.128 -1.569 -10.812 1 98.69 125 LEU A CA 1
ATOM 967 C C . LEU A 1 125 ? 2.547 -1.048 -11.016 1 98.69 125 LEU A C 1
ATOM 969 O O . LEU A 1 125 ? 2.818 0.131 -10.781 1 98.69 125 LEU A O 1
ATOM 973 N N . GLY A 1 126 ? 3.416 -1.929 -11.461 1 98.75 126 GLY A N 1
ATOM 974 C CA . GLY A 1 126 ? 4.801 -1.55 -11.688 1 98.75 126 GLY A CA 1
ATOM 975 C C . GLY A 1 126 ? 4.965 -0.487 -12.75 1 98.75 126 GLY A C 1
ATOM 976 O O . GLY A 1 126 ? 5.656 0.512 -12.539 1 98.75 126 GLY A O 1
ATOM 977 N N . MET A 1 127 ? 4.32 -0.677 -13.836 1 98.75 127 MET A N 1
ATOM 978 C CA . MET A 1 127 ? 4.453 0.256 -14.953 1 98.75 127 MET A CA 1
ATOM 979 C C . MET A 1 127 ? 3.877 1.621 -14.594 1 98.75 127 MET A C 1
ATOM 981 O O . MET A 1 127 ? 4.488 2.652 -14.883 1 98.75 127 MET A O 1
ATOM 985 N N . ILE A 1 128 ? 2.74 1.624 -13.961 1 98.88 128 ILE A N 1
ATOM 986 C CA . ILE A 1 128 ? 2.131 2.881 -13.539 1 98.88 128 ILE A CA 1
ATOM 987 C C . ILE A 1 128 ? 3.055 3.598 -12.555 1 98.88 128 ILE A C 1
ATOM 989 O O . ILE A 1 128 ? 3.23 4.816 -12.633 1 98.88 128 ILE A O 1
ATOM 993 N N . THR A 1 129 ? 3.639 2.828 -11.672 1 98.88 129 THR A N 1
ATOM 994 C CA . THR A 1 129 ? 4.543 3.395 -10.68 1 98.88 129 THR A CA 1
ATOM 995 C C . THR A 1 129 ? 5.699 4.125 -11.352 1 98.88 129 THR A C 1
ATOM 997 O O . THR A 1 129 ? 5.965 5.289 -11.047 1 98.88 129 THR A O 1
ATOM 1000 N N . ILE A 1 130 ? 6.379 3.482 -12.305 1 98.88 130 ILE A N 1
ATOM 1001 C CA . ILE A 1 130 ? 7.582 4.059 -12.898 1 98.88 130 ILE A CA 1
ATOM 1002 C C . ILE A 1 130 ? 7.211 5.277 -13.742 1 98.88 130 ILE A C 1
ATOM 1004 O O . ILE A 1 130 ? 7.918 6.285 -13.734 1 98.88 130 ILE A O 1
ATOM 1008 N N . CYS A 1 131 ? 6.105 5.215 -14.414 1 98.88 131 CYS A N 1
ATOM 1009 C CA . CYS A 1 131 ? 5.66 6.34 -15.227 1 98.88 131 CYS A CA 1
ATOM 1010 C C . CYS A 1 131 ? 5.328 7.543 -14.359 1 98.88 131 CYS A C 1
ATOM 1012 O O . CYS A 1 131 ? 5.781 8.656 -14.633 1 98.88 131 CYS A O 1
ATOM 1014 N N . LEU A 1 132 ? 4.555 7.328 -13.344 1 98.88 132 LEU A N 1
ATOM 1015 C CA . LEU A 1 132 ? 4.191 8.414 -12.445 1 98.88 132 LEU A CA 1
ATOM 1016 C C . LEU A 1 132 ? 5.418 8.969 -11.727 1 98.88 132 LEU A C 1
ATOM 1018 O O . LEU A 1 132 ? 5.512 10.172 -11.484 1 98.88 132 LEU A O 1
ATOM 1022 N N . PHE A 1 133 ? 6.293 8.055 -11.367 1 98.88 133 PHE A N 1
ATOM 1023 C CA . PHE A 1 133 ? 7.531 8.469 -10.711 1 98.88 133 PHE A CA 1
ATOM 1024 C C . PHE A 1 133 ? 8.344 9.391 -11.609 1 98.88 133 PHE A C 1
ATOM 1026 O O . PHE A 1 133 ? 8.828 10.438 -11.172 1 98.88 133 PHE A O 1
ATOM 1033 N N . GLY A 1 134 ? 8.523 8.977 -12.844 1 98.81 134 GLY A N 1
ATOM 1034 C CA . GLY A 1 134 ? 9.211 9.828 -13.805 1 98.81 134 GLY A CA 1
ATOM 1035 C C . GLY A 1 134 ? 8.555 11.18 -13.992 1 98.81 134 GLY A C 1
ATOM 1036 O O . GLY A 1 134 ? 9.227 12.211 -14.008 1 98.81 134 GLY A O 1
ATOM 1037 N N . LEU A 1 135 ? 7.254 11.164 -14.133 1 98.75 135 LEU A N 1
ATOM 1038 C CA . LEU A 1 135 ? 6.504 12.406 -14.281 1 98.75 135 LEU A CA 1
ATOM 1039 C C . LEU A 1 135 ? 6.68 13.305 -13.062 1 98.75 135 LEU A C 1
ATOM 1041 O O . LEU A 1 135 ? 6.906 14.508 -13.195 1 98.75 135 LEU A O 1
ATOM 1045 N N . GLN A 1 136 ? 6.551 12.703 -11.875 1 98.62 136 GLN A N 1
ATOM 1046 C CA . GLN A 1 136 ? 6.73 13.445 -10.633 1 98.62 136 GLN A CA 1
ATOM 1047 C C . GLN A 1 136 ? 8.133 14.047 -10.547 1 98.62 136 GLN A C 1
ATOM 1049 O O . GLN A 1 136 ? 8.297 15.18 -10.078 1 98.62 136 GLN A O 1
ATOM 1054 N N . TRP A 1 137 ? 9.117 13.281 -10.891 1 98.62 137 TRP A N 1
ATOM 1055 C CA . TRP A 1 137 ? 10.492 13.766 -10.844 1 98.62 137 TRP A CA 1
ATOM 1056 C C . TRP A 1 137 ? 10.672 14.969 -11.773 1 98.62 137 TRP A C 1
ATOM 1058 O O . TRP A 1 137 ? 11.25 15.984 -11.375 1 98.62 137 TRP A O 1
ATOM 1068 N N . LEU A 1 138 ? 10.125 14.898 -12.984 1 98.31 138 LEU A N 1
ATOM 1069 C CA . LEU A 1 138 ? 10.25 15.969 -13.961 1 98.31 138 LEU A CA 1
ATOM 1070 C C . LEU A 1 138 ? 9.523 17.219 -13.477 1 98.31 138 LEU A C 1
ATOM 1072 O O . LEU A 1 138 ? 10.078 18.328 -13.516 1 98.31 138 LEU A O 1
ATOM 1076 N N . LEU A 1 139 ? 8.281 17.094 -13.039 1 98.06 139 LEU A N 1
ATOM 1077 C CA . LEU A 1 139 ? 7.512 18.234 -12.555 1 98.06 139 LEU A CA 1
ATOM 1078 C C . LEU A 1 139 ? 8.188 18.875 -11.352 1 98.06 139 LEU A C 1
ATOM 1080 O O . LEU A 1 139 ? 8.219 20.109 -11.234 1 98.06 139 LEU A O 1
ATOM 1084 N N . GLY A 1 140 ? 8.648 18.016 -10.508 1 97.88 140 GLY A N 1
ATOM 1085 C CA . GLY A 1 140 ? 9.375 18.547 -9.367 1 97.88 140 GLY A CA 1
ATOM 1086 C C . GLY A 1 140 ? 10.641 19.281 -9.75 1 97.88 140 GLY A C 1
ATOM 1087 O O . GLY A 1 140 ? 10.914 20.375 -9.242 1 97.88 140 GLY A O 1
ATOM 1088 N N . PHE A 1 141 ? 11.391 18.719 -10.672 1 97.88 141 PHE A N 1
ATOM 1089 C CA . PHE A 1 141 ? 12.648 19.312 -11.109 1 97.88 141 PHE A CA 1
ATOM 1090 C C . PHE A 1 141 ? 12.414 20.688 -11.727 1 97.88 141 PHE A C 1
ATOM 1092 O O . PHE A 1 141 ? 13.102 21.656 -11.391 1 97.88 141 PHE A O 1
ATOM 1099 N N . PHE A 1 142 ? 11.438 20.859 -12.523 1 97 142 PHE A N 1
ATOM 1100 C CA . PHE A 1 142 ? 11.203 22.109 -13.234 1 97 142 PHE A CA 1
ATOM 1101 C C . PHE A 1 142 ? 10.516 23.125 -12.336 1 97 142 PHE A C 1
ATOM 1103 O O . PHE A 1 142 ? 10.641 24.344 -12.539 1 97 142 PHE A O 1
ATOM 1110 N N . SER A 1 143 ? 9.852 22.656 -11.32 1 96.69 143 SER A N 1
ATOM 1111 C CA . SER A 1 143 ? 9.148 23.562 -10.422 1 96.69 143 SER A CA 1
ATOM 1112 C C . SER A 1 143 ? 10.07 24.078 -9.32 1 96.69 143 SER A C 1
ATOM 1114 O O . SER A 1 143 ? 10 25.25 -8.945 1 96.69 143 SER A O 1
ATOM 1116 N N . PHE A 1 144 ? 10.953 23.219 -8.875 1 96.25 144 PHE A N 1
ATOM 1117 C CA . PHE A 1 144 ? 11.633 23.562 -7.633 1 96.25 144 PHE A CA 1
ATOM 1118 C C . PHE A 1 144 ? 13.125 23.781 -7.875 1 96.25 144 PHE A C 1
ATOM 1120 O O . PHE A 1 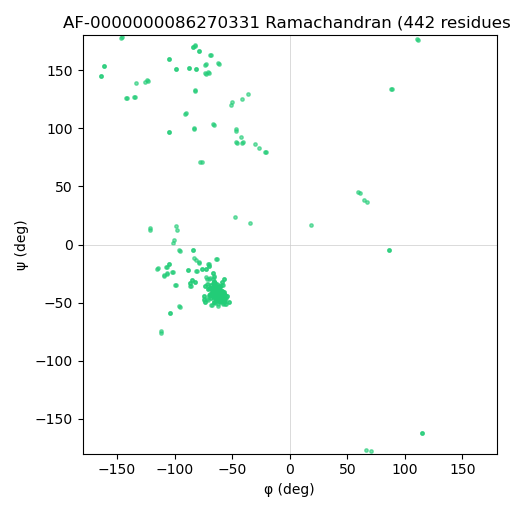144 ? 13.82 24.344 -7.031 1 96.25 144 PHE A O 1
ATOM 1127 N N . VAL A 1 145 ? 13.625 23.266 -8.938 1 94.81 145 VAL A N 1
ATOM 1128 C CA . VAL A 1 145 ? 15.07 23.328 -9.141 1 94.81 145 VAL A CA 1
ATOM 1129 C C . VAL A 1 145 ? 15.398 24.25 -10.305 1 94.81 145 VAL A C 1
ATOM 1131 O O . VAL A 1 145 ? 15.867 25.375 -10.102 1 94.81 145 VAL A O 1
ATOM 1134 N N . PHE A 1 146 ? 15.234 23.969 -11.516 1 90.94 146 PHE A N 1
ATOM 1135 C CA . PHE A 1 146 ? 15.562 24.781 -12.672 1 90.94 146 PHE A CA 1
ATOM 1136 C C . PHE A 1 146 ? 14.508 24.625 -13.758 1 90.94 146 PHE A C 1
ATOM 1138 O O . PHE A 1 146 ? 14.234 23.516 -14.211 1 90.94 146 PHE A O 1
ATOM 1145 N N . PRO A 1 147 ? 13.977 25.797 -14.195 1 90.25 147 PRO A N 1
ATOM 1146 C CA . PRO A 1 147 ? 14.289 27.203 -13.867 1 90.25 147 PRO A CA 1
ATOM 1147 C C . PRO A 1 147 ? 13.633 27.656 -12.57 1 90.25 147 PRO A C 1
ATOM 1149 O O . PRO A 1 147 ? 14.016 28.703 -12.023 1 90.25 147 PRO A O 1
ATOM 1152 N N . GLY A 1 148 ? 12.711 26.812 -12.141 1 89.81 148 GLY A N 1
ATOM 1153 C CA . GLY A 1 148 ? 11.992 27.188 -10.93 1 89.81 148 GLY A CA 1
ATOM 1154 C C . GLY A 1 148 ? 10.75 28.016 -11.203 1 89.81 148 GLY A C 1
ATOM 1155 O O . GLY A 1 148 ? 10.781 28.953 -12 1 89.81 148 GLY A O 1
ATOM 1156 N N . ALA A 1 149 ? 9.711 27.656 -10.57 1 90.94 149 ALA A N 1
ATOM 1157 C CA . ALA A 1 149 ? 8.469 28.406 -10.68 1 90.94 149 ALA A CA 1
ATOM 1158 C C . ALA A 1 149 ? 8.453 29.578 -9.719 1 90.94 149 ALA A C 1
ATOM 1160 O O . ALA A 1 149 ? 9.359 29.734 -8.891 1 90.94 149 ALA A O 1
ATOM 1161 N N . GLU A 1 150 ? 7.477 30.344 -9.945 1 94.62 150 GLU A N 1
ATOM 1162 C CA . GLU A 1 150 ? 7.285 31.469 -9.023 1 94.62 150 GLU A CA 1
ATOM 1163 C C . GLU A 1 150 ? 7.02 30.969 -7.609 1 94.62 150 GLU A C 1
ATOM 1165 O O . GLU A 1 150 ? 6.48 29.875 -7.418 1 94.62 150 GLU A O 1
ATOM 1170 N N . MET A 1 151 ? 7.305 31.797 -6.703 1 91.81 151 MET A N 1
ATOM 1171 C CA . MET A 1 151 ? 7.207 31.422 -5.293 1 91.81 151 MET A CA 1
ATOM 1172 C C . MET A 1 151 ? 5.789 30.984 -4.941 1 91.81 151 MET A C 1
ATOM 1174 O O . MET A 1 151 ? 5.594 29.984 -4.258 1 91.81 151 MET A O 1
ATOM 1178 N N . SER A 1 152 ? 4.879 31.719 -5.395 1 92.38 152 SER A N 1
ATOM 1179 C CA . SER A 1 152 ? 3.486 31.406 -5.098 1 92.38 152 SER A CA 1
ATOM 1180 C C . SER A 1 152 ? 3.086 30.062 -5.707 1 92.38 152 SER A C 1
ATOM 1182 O O . SER A 1 152 ? 2.377 29.281 -5.078 1 92.38 152 SER A O 1
ATOM 1184 N N . ALA A 1 153 ? 3.555 29.828 -6.891 1 93.19 153 ALA A N 1
ATOM 1185 C CA . ALA A 1 153 ? 3.26 28.562 -7.574 1 93.19 153 ALA A CA 1
ATOM 1186 C C . ALA A 1 153 ? 3.93 27.391 -6.871 1 93.19 153 ALA A C 1
ATOM 1188 O O . ALA A 1 153 ? 3.33 26.328 -6.723 1 93.19 153 ALA A O 1
ATOM 1189 N N . ARG A 1 154 ? 5.078 27.578 -6.426 1 94.31 154 ARG A N 1
ATOM 1190 C CA . ARG A 1 154 ? 5.793 26.531 -5.691 1 94.31 154 ARG A CA 1
ATOM 1191 C C . ARG A 1 154 ? 5.078 26.188 -4.391 1 94.31 154 ARG A C 1
ATOM 1193 O O . ARG A 1 154 ? 4.91 25.016 -4.059 1 94.31 154 ARG A O 1
ATOM 1200 N N . ALA A 1 155 ? 4.672 27.219 -3.756 1 92.62 155 ALA A N 1
ATOM 1201 C CA . ALA A 1 155 ? 4.004 27.031 -2.471 1 92.62 155 ALA A CA 1
ATOM 1202 C C . ALA A 1 155 ? 2.686 26.281 -2.637 1 92.62 155 ALA A C 1
ATOM 1204 O O . ALA A 1 155 ? 2.334 25.438 -1.805 1 92.62 155 ALA A O 1
ATOM 1205 N N . SER A 1 156 ? 2.039 26.625 -3.713 1 92.81 156 SER A N 1
ATOM 1206 C CA . SER A 1 156 ? 0.76 25.969 -3.982 1 92.81 156 SER A CA 1
ATOM 1207 C C . SER A 1 156 ? 0.958 24.516 -4.414 1 92.81 156 SER A C 1
ATOM 1209 O O . SER A 1 156 ? 0.113 23.656 -4.141 1 92.81 156 SER A O 1
ATOM 1211 N N . TYR A 1 157 ? 2.061 24.219 -5.035 1 95.25 157 TYR A N 1
ATOM 1212 C CA . TYR A 1 157 ? 2.312 22.906 -5.609 1 95.25 157 TYR A CA 1
ATOM 1213 C C . TYR A 1 157 ? 2.947 21.969 -4.586 1 95.25 157 TYR A C 1
ATOM 1215 O O . TYR A 1 157 ? 2.822 20.75 -4.688 1 95.25 157 TYR A O 1
ATOM 1223 N N . ARG A 1 158 ? 3.553 22.453 -3.584 1 95.44 158 ARG A N 1
ATOM 1224 C CA . ARG A 1 158 ? 4.367 21.688 -2.641 1 95.44 158 ARG A CA 1
ATOM 1225 C C . ARG A 1 158 ? 3.535 20.625 -1.944 1 95.44 158 ARG A C 1
ATOM 1227 O O . ARG A 1 158 ? 3.92 19.453 -1.916 1 95.44 158 ARG A O 1
ATOM 1234 N N . PRO A 1 159 ? 2.352 20.969 -1.479 1 94 159 PRO A N 1
ATOM 1235 C CA . PRO A 1 159 ? 1.578 19.922 -0.805 1 94 159 PRO A CA 1
ATOM 1236 C C . PRO A 1 159 ? 1.159 18.797 -1.749 1 94 159 PRO A C 1
ATOM 1238 O O . PRO A 1 159 ? 1.134 17.625 -1.353 1 94 159 PRO A O 1
ATOM 1241 N N . TRP A 1 160 ? 0.88 19.125 -2.951 1 95.88 160 TRP A N 1
ATOM 1242 C CA . TRP A 1 160 ? 0.5 18.125 -3.945 1 95.88 160 TRP A CA 1
ATOM 1243 C C . TRP A 1 160 ? 1.694 17.266 -4.332 1 95.88 160 TRP A C 1
ATOM 1245 O O . TRP A 1 160 ? 1.553 16.047 -4.531 1 95.88 160 TRP A O 1
ATOM 1255 N N . HIS A 1 161 ? 2.848 17.906 -4.434 1 97.62 161 HIS A N 1
ATOM 1256 C CA . HIS A 1 161 ? 4.07 17.172 -4.742 1 97.62 161 HIS A CA 1
ATOM 1257 C C . HIS A 1 161 ? 4.402 16.172 -3.65 1 97.62 161 HIS A C 1
ATOM 1259 O O . HIS A 1 161 ? 4.715 15.008 -3.943 1 97.62 161 HIS A O 1
ATOM 1265 N N . VAL A 1 162 ? 4.27 16.578 -2.414 1 96.75 162 VAL A N 1
ATOM 1266 C CA . VAL A 1 162 ? 4.586 15.727 -1.278 1 96.75 162 VAL A CA 1
ATOM 1267 C C . VAL A 1 162 ? 3.574 14.586 -1.192 1 96.75 162 VAL A C 1
ATOM 1269 O O . VAL A 1 162 ? 3.953 13.414 -1.073 1 96.75 162 VAL A O 1
ATOM 1272 N N . PHE A 1 163 ? 2.334 14.93 -1.324 1 96.19 163 PHE A N 1
ATOM 1273 C CA . PHE A 1 163 ? 1.289 13.914 -1.278 1 96.19 163 PHE A CA 1
ATOM 1274 C C . PHE A 1 163 ? 1.44 12.93 -2.432 1 96.19 163 PHE A C 1
ATOM 1276 O O . PHE A 1 163 ? 1.394 11.719 -2.227 1 96.19 163 PHE A O 1
ATOM 1283 N N . GLY A 1 164 ? 1.615 13.438 -3.613 1 97.88 164 GLY A N 1
ATOM 1284 C CA . GLY A 1 164 ? 1.807 12.602 -4.789 1 97.88 164 GLY A CA 1
ATOM 1285 C C . GLY A 1 164 ? 3.002 11.68 -4.672 1 97.88 164 GLY A C 1
ATOM 1286 O O . GLY A 1 164 ? 2.938 10.516 -5.086 1 97.88 164 GLY A O 1
ATOM 1287 N N . GLY A 1 165 ? 4.074 12.195 -4.145 1 98.31 165 GLY A N 1
ATOM 1288 C CA . GLY A 1 165 ? 5.25 11.375 -3.928 1 98.31 165 GLY A CA 1
ATOM 1289 C C . GLY A 1 165 ? 4.996 10.195 -3.002 1 98.31 165 GLY A C 1
ATOM 1290 O O . GLY A 1 165 ? 5.457 9.086 -3.262 1 98.31 165 GLY A O 1
ATOM 1291 N N . LEU A 1 166 ? 4.281 10.477 -1.93 1 98.12 166 LEU A N 1
ATOM 1292 C CA . LEU A 1 166 ? 3.971 9.406 -0.988 1 98.12 166 LEU A CA 1
ATOM 1293 C C . LEU A 1 166 ? 3.057 8.367 -1.628 1 98.12 166 LEU A C 1
ATOM 1295 O O . LEU A 1 166 ? 3.236 7.16 -1.42 1 98.12 166 LEU A O 1
ATOM 1299 N N . VAL A 1 167 ? 2.084 8.789 -2.385 1 98.44 167 VAL A N 1
ATOM 1300 C CA . VAL A 1 167 ? 1.177 7.891 -3.086 1 98.44 167 VAL A CA 1
ATOM 1301 C C . VAL A 1 167 ? 1.971 6.988 -4.027 1 98.44 167 VAL A C 1
ATOM 1303 O O . VAL A 1 167 ? 1.772 5.77 -4.047 1 98.44 167 VAL A O 1
ATOM 1306 N N . ILE A 1 168 ? 2.832 7.566 -4.777 1 98.88 168 ILE A N 1
ATOM 1307 C CA . ILE A 1 168 ? 3.645 6.809 -5.723 1 98.88 168 ILE A CA 1
ATOM 1308 C C . ILE A 1 168 ? 4.531 5.82 -4.965 1 98.88 168 ILE A C 1
ATOM 1310 O O . ILE A 1 168 ? 4.723 4.688 -5.402 1 98.88 168 ILE A O 1
ATOM 1314 N N . PHE A 1 169 ? 5.102 6.289 -3.867 1 98.81 169 PHE A N 1
ATOM 1315 C CA . PHE A 1 169 ? 5.953 5.43 -3.053 1 98.81 169 PHE A CA 1
ATOM 1316 C C . PHE A 1 169 ? 5.172 4.219 -2.549 1 98.81 169 PHE A C 1
ATOM 1318 O O . PHE A 1 169 ? 5.668 3.092 -2.602 1 98.81 169 PHE A O 1
ATOM 1325 N N . PHE A 1 170 ? 3.957 4.375 -2.148 1 98.44 170 PHE A N 1
ATOM 1326 C CA . PHE A 1 170 ? 3.145 3.264 -1.665 1 98.44 170 PHE A CA 1
ATOM 1327 C C . PHE A 1 170 ? 2.695 2.379 -2.822 1 98.44 170 PHE A C 1
ATOM 1329 O O . PHE A 1 170 ? 2.559 1.165 -2.664 1 98.44 170 PHE A O 1
ATOM 1336 N N . LEU A 1 171 ? 2.436 3.01 -3.918 1 98.81 171 LEU A N 1
ATOM 1337 C CA . LEU A 1 171 ? 2.164 2.223 -5.117 1 98.81 171 LEU A CA 1
ATOM 1338 C C . LEU A 1 171 ? 3.334 1.299 -5.434 1 98.81 171 LEU A C 1
ATOM 1340 O O . LEU A 1 171 ? 3.133 0.142 -5.812 1 98.81 171 LEU A O 1
ATOM 1344 N N . ALA A 1 172 ? 4.535 1.835 -5.289 1 98.94 172 ALA A N 1
ATOM 1345 C CA . ALA A 1 172 ? 5.734 1.022 -5.484 1 98.94 172 ALA A CA 1
ATOM 1346 C C . ALA A 1 172 ? 5.781 -0.135 -4.488 1 98.94 172 ALA A C 1
ATOM 1348 O O . ALA A 1 172 ? 6.168 -1.25 -4.844 1 98.94 172 ALA A O 1
ATOM 1349 N N . ILE A 1 173 ? 5.438 0.139 -3.289 1 98.94 173 ILE A N 1
ATOM 1350 C CA . ILE A 1 173 ? 5.402 -0.898 -2.264 1 98.94 173 ILE A CA 1
ATOM 1351 C C . ILE A 1 173 ? 4.391 -1.976 -2.654 1 98.94 173 ILE A C 1
ATOM 1353 O O . ILE A 1 173 ? 4.676 -3.17 -2.539 1 98.94 173 ILE A O 1
ATOM 1357 N N . SER A 1 174 ? 3.227 -1.552 -3.117 1 98.75 174 SER A N 1
ATOM 1358 C CA . SER A 1 174 ? 2.221 -2.506 -3.574 1 98.75 174 SER A CA 1
ATOM 1359 C C . SER A 1 174 ? 2.754 -3.367 -4.715 1 98.75 174 SER A C 1
ATOM 1361 O O . SER A 1 174 ? 2.527 -4.578 -4.742 1 98.75 174 SER A O 1
ATOM 1363 N N . ALA A 1 175 ? 3.404 -2.707 -5.617 1 98.75 175 ALA A N 1
ATOM 1364 C CA . ALA A 1 175 ? 4.012 -3.447 -6.719 1 98.75 175 ALA A CA 1
ATOM 1365 C C . ALA A 1 175 ? 5.035 -4.453 -6.203 1 98.75 175 ALA A C 1
ATOM 1367 O O . ALA A 1 175 ? 5.086 -5.594 -6.672 1 98.75 175 ALA A O 1
ATOM 1368 N N . ALA A 1 176 ? 5.832 -4.035 -5.266 1 98.81 176 ALA A N 1
ATOM 1369 C CA . ALA A 1 176 ? 6.844 -4.926 -4.703 1 98.81 176 ALA A CA 1
ATOM 1370 C C . ALA A 1 176 ? 6.199 -6.113 -3.996 1 98.81 176 ALA A C 1
ATOM 1372 O O . ALA A 1 176 ? 6.676 -7.246 -4.109 1 98.81 176 ALA A O 1
ATOM 1373 N N . GLN A 1 177 ? 5.129 -5.832 -3.264 1 98.62 177 GLN A N 1
ATOM 1374 C CA . GLN A 1 177 ? 4.434 -6.906 -2.562 1 98.62 177 GLN A CA 1
ATOM 1375 C C . GLN A 1 177 ? 3.883 -7.938 -3.545 1 98.62 177 GLN A C 1
ATOM 1377 O O . GLN A 1 177 ? 4.031 -9.141 -3.336 1 98.62 177 GLN A O 1
ATOM 1382 N N . THR A 1 178 ? 3.275 -7.457 -4.594 1 98.25 178 THR A N 1
ATOM 1383 C CA . THR A 1 178 ? 2.723 -8.367 -5.586 1 98.25 178 THR A CA 1
ATOM 1384 C C . THR A 1 178 ? 3.838 -9.094 -6.336 1 98.25 178 THR A C 1
ATOM 1386 O O . THR A 1 178 ? 3.697 -10.266 -6.684 1 98.25 178 THR A O 1
ATOM 1389 N N . GLY A 1 179 ? 4.941 -8.43 -6.57 1 97.31 179 GLY A N 1
ATOM 1390 C CA . GLY A 1 179 ? 6.078 -9.086 -7.191 1 97.31 179 GLY A CA 1
ATOM 1391 C C . GLY A 1 179 ? 6.66 -10.203 -6.344 1 97.31 179 GLY A C 1
ATOM 1392 O O . GLY A 1 179 ? 6.984 -11.273 -6.855 1 97.31 179 GLY A O 1
ATOM 1393 N N . LEU A 1 180 ? 6.82 -9.945 -5.09 1 97.38 180 LEU A N 1
ATOM 1394 C CA . LEU A 1 180 ? 7.316 -10.953 -4.16 1 97.38 180 LEU A CA 1
ATOM 1395 C C . LEU A 1 180 ? 6.379 -12.156 -4.109 1 97.38 180 LEU A C 1
ATOM 1397 O O . LEU A 1 180 ? 6.832 -13.297 -4.09 1 97.38 180 LEU A O 1
ATOM 1401 N N . LEU A 1 181 ? 5.113 -11.883 -4.141 1 95.56 181 LEU A N 1
ATOM 1402 C CA . LEU A 1 181 ? 4.141 -12.977 -4.133 1 95.56 181 LEU A CA 1
ATOM 1403 C C . LEU A 1 181 ? 4.227 -13.789 -5.414 1 95.56 181 LEU A C 1
ATOM 1405 O O . LEU A 1 181 ? 4.121 -15.023 -5.383 1 95.56 181 LEU A O 1
ATOM 1409 N N . GLN A 1 182 ? 4.395 -13.102 -6.488 1 91.38 182 GLN A N 1
ATOM 1410 C CA . GLN A 1 182 ? 4.469 -13.781 -7.781 1 91.38 182 GLN A CA 1
ATOM 1411 C C . GLN A 1 182 ? 5.648 -14.742 -7.832 1 91.38 182 GLN A C 1
ATOM 1413 O O . GLN A 1 182 ? 5.543 -15.836 -8.398 1 91.38 182 GLN A O 1
ATOM 1418 N N . THR A 1 183 ? 6.758 -14.391 -7.254 1 86.38 183 THR A N 1
ATOM 1419 C CA . THR A 1 183 ? 7.949 -15.234 -7.312 1 86.38 183 THR A CA 1
ATOM 1420 C C . THR A 1 183 ? 7.816 -16.422 -6.367 1 86.38 183 THR A C 1
ATOM 1422 O O . THR A 1 183 ? 8.477 -17.438 -6.551 1 86.38 183 THR A O 1
ATOM 1425 N N . SER A 1 184 ? 6.961 -16.297 -5.41 1 84.81 184 SER A N 1
ATOM 1426 C CA . SER A 1 184 ? 6.754 -17.375 -4.457 1 84.81 184 SER A CA 1
ATOM 1427 C C . SER A 1 184 ? 6.043 -18.562 -5.109 1 84.81 184 SER A C 1
ATOM 1429 O O . SER A 1 184 ? 6.078 -19.672 -4.59 1 84.81 184 SER A O 1
ATOM 1431 N N . ASN A 1 185 ? 5.441 -18.266 -6.223 1 77.25 185 ASN A N 1
ATOM 1432 C CA . ASN A 1 185 ? 4.773 -19.344 -6.938 1 77.25 185 ASN A CA 1
ATOM 1433 C C . ASN A 1 185 ? 5.766 -20.406 -7.41 1 77.25 185 ASN A C 1
ATOM 1435 O O . ASN A 1 185 ? 5.383 -21.547 -7.691 1 77.25 185 ASN A O 1
ATOM 1439 N N . PHE A 1 186 ? 7.047 -20.031 -7.316 1 73.44 186 PHE A N 1
ATOM 1440 C CA . PHE A 1 186 ? 8.078 -20.938 -7.797 1 73.44 186 PHE A CA 1
ATOM 1441 C C . PHE A 1 186 ? 8.633 -21.781 -6.656 1 73.44 186 PHE A C 1
ATOM 1443 O O . PHE A 1 186 ? 9.445 -22.688 -6.879 1 73.44 186 PHE A O 1
ATOM 1450 N N . LEU A 1 187 ? 8.273 -21.594 -5.355 1 81.88 187 LEU A N 1
ATOM 1451 C CA . LEU A 1 187 ? 8.906 -22.188 -4.184 1 81.88 187 LEU A CA 1
ATOM 1452 C C . LEU A 1 187 ? 8.125 -23.406 -3.705 1 81.88 187 LEU A C 1
ATOM 1454 O O . LEU A 1 187 ? 8.586 -24.141 -2.824 1 81.88 187 LEU A O 1
ATOM 1458 N N . GLY A 1 188 ? 7.203 -24.062 -4.395 1 76.69 188 GLY A N 1
ATOM 1459 C CA . GLY A 1 188 ? 6.441 -25.219 -3.961 1 76.69 188 GLY A CA 1
ATOM 1460 C C . GLY A 1 188 ? 5.492 -24.922 -2.82 1 76.69 188 GLY A C 1
ATOM 1461 O O . GLY A 1 188 ? 5.457 -23.797 -2.311 1 76.69 188 GLY A O 1
ATOM 1462 N N . PRO A 1 189 ? 4.852 -26.078 -2.408 1 77.5 189 PRO A N 1
ATOM 1463 C CA . PRO A 1 189 ? 3.881 -25.891 -1.331 1 77.5 189 PRO A CA 1
ATOM 1464 C C . PRO A 1 189 ? 4.531 -25.844 0.05 1 77.5 189 PRO A C 1
ATOM 1466 O O . PRO A 1 189 ? 5.52 -26.531 0.293 1 77.5 189 PRO A O 1
ATOM 1469 N N . GLY A 1 190 ? 4.176 -24.859 0.921 1 83.19 190 GLY A N 1
ATOM 1470 C CA . GLY A 1 190 ? 4.738 -24.766 2.26 1 83.19 190 GLY A CA 1
ATOM 1471 C C . GLY A 1 190 ? 5.664 -23.578 2.441 1 83.19 190 GLY A C 1
ATOM 1472 O O . GLY A 1 190 ? 5.973 -22.875 1.479 1 83.19 190 GLY A O 1
ATOM 1473 N N . LEU A 1 191 ? 6.09 -23.484 3.637 1 90.81 191 LEU A N 1
ATOM 1474 C CA . LEU A 1 191 ? 6.941 -22.344 3.967 1 90.81 191 LEU A CA 1
ATOM 1475 C C . LEU A 1 191 ? 8.398 -22.781 4.09 1 90.81 191 LEU A C 1
ATOM 1477 O O . LEU A 1 191 ? 8.82 -23.25 5.145 1 90.81 191 LEU A O 1
ATOM 1481 N N . SER A 1 192 ? 9.25 -22.641 3.076 1 92.94 192 SER A N 1
ATOM 1482 C CA . SER A 1 192 ? 10.672 -22.938 3.018 1 92.94 192 SER A CA 1
ATOM 1483 C C . SER A 1 192 ? 11.5 -21.797 3.596 1 92.94 192 SER A C 1
ATOM 1485 O O . SER A 1 192 ? 10.961 -20.75 3.945 1 92.94 192 SER A O 1
ATOM 1487 N N . GLN A 1 193 ? 12.773 -22.047 3.742 1 95.06 193 GLN A N 1
ATOM 1488 C CA . GLN A 1 193 ? 13.672 -20.969 4.18 1 95.06 193 GLN A CA 1
ATOM 1489 C C . GLN A 1 193 ? 13.625 -19.781 3.221 1 95.06 193 GLN A C 1
ATOM 1491 O O . GLN A 1 193 ? 13.586 -18.641 3.652 1 95.06 193 GLN A O 1
ATOM 1496 N N . GLU A 1 194 ? 13.695 -20.047 1.933 1 95.25 194 GLU A N 1
ATOM 1497 C CA . GLU A 1 194 ? 13.586 -18.969 0.956 1 95.25 194 GLU A CA 1
ATOM 1498 C C . GLU A 1 194 ? 12.234 -18.25 1.062 1 95.25 194 GLU A C 1
ATOM 1500 O O . GLU A 1 194 ? 12.156 -17.031 0.914 1 95.25 194 GLU A O 1
ATOM 1505 N N . GLY A 1 195 ? 11.156 -19.125 1.278 1 95.62 195 GLY A N 1
ATOM 1506 C CA . GLY A 1 195 ? 9.836 -18.547 1.485 1 95.62 195 GLY A CA 1
ATOM 1507 C C . GLY A 1 195 ? 9.789 -17.578 2.656 1 95.62 195 GLY A C 1
ATOM 1508 O O . GLY A 1 195 ? 9.141 -16.531 2.58 1 95.62 195 GLY A O 1
ATOM 1509 N N . LEU A 1 196 ? 10.461 -17.953 3.727 1 96.62 196 LEU A N 1
ATOM 1510 C CA . LEU A 1 196 ? 10.555 -17.062 4.883 1 96.62 196 LEU A CA 1
ATOM 1511 C C . LEU A 1 196 ? 11.266 -15.758 4.52 1 96.62 196 LEU A C 1
ATOM 1513 O O . LEU A 1 196 ? 10.844 -14.68 4.938 1 96.62 196 LEU A O 1
ATOM 1517 N N . ILE A 1 197 ? 12.297 -15.875 3.762 1 97.31 197 ILE A N 1
ATOM 1518 C CA . ILE A 1 197 ? 13.039 -14.695 3.33 1 97.31 197 ILE A CA 1
ATOM 1519 C C . ILE A 1 197 ? 12.125 -13.789 2.506 1 97.31 197 ILE A C 1
ATOM 1521 O O . ILE A 1 197 ? 12.125 -12.57 2.691 1 97.31 197 ILE A O 1
ATOM 1525 N N . VAL A 1 198 ? 11.352 -14.367 1.613 1 97.25 198 VAL A N 1
ATOM 1526 C CA . VAL A 1 198 ? 10.43 -13.609 0.775 1 97.25 198 VAL A CA 1
ATOM 1527 C C . VAL A 1 198 ? 9.391 -12.906 1.651 1 97.25 198 VAL A C 1
ATOM 1529 O O . VAL A 1 198 ? 9.164 -11.703 1.507 1 97.25 198 VAL A O 1
ATOM 1532 N N . ASN A 1 199 ? 8.812 -13.625 2.625 1 97.75 199 ASN A N 1
ATOM 1533 C CA . ASN A 1 199 ? 7.793 -13.062 3.5 1 97.75 199 ASN A CA 1
ATOM 1534 C C . ASN A 1 199 ? 8.352 -11.938 4.367 1 97.75 199 ASN A C 1
ATOM 1536 O O . ASN A 1 199 ? 7.734 -10.883 4.5 1 97.75 199 ASN A O 1
ATOM 1540 N N . PHE A 1 200 ? 9.492 -12.133 4.887 1 98.31 200 PHE A N 1
ATOM 1541 C CA . PHE A 1 200 ? 10.094 -11.109 5.738 1 98.31 200 PHE A CA 1
ATOM 1542 C C . PHE A 1 200 ? 10.508 -9.898 4.918 1 98.31 200 PHE A C 1
ATOM 1544 O O . PH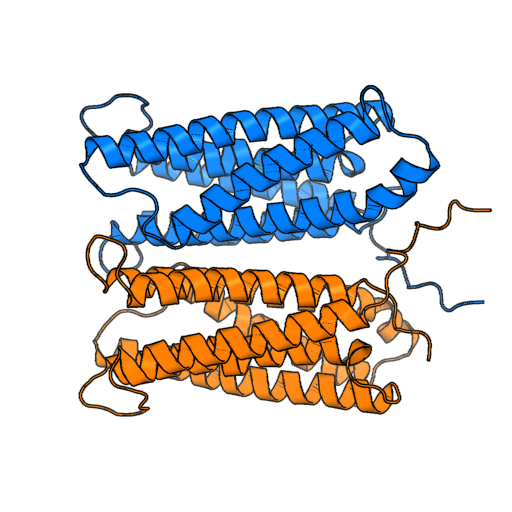E A 1 200 ? 10.414 -8.758 5.391 1 98.31 200 PHE A O 1
ATOM 1551 N N . THR A 1 201 ? 10.992 -10.148 3.734 1 98.56 201 THR A N 1
ATOM 1552 C CA . THR A 1 201 ? 11.328 -9.023 2.865 1 98.56 201 THR A CA 1
ATOM 1553 C C . THR A 1 201 ? 10.094 -8.156 2.609 1 98.56 201 THR A C 1
ATOM 1555 O O . THR A 1 201 ? 10.164 -6.926 2.701 1 98.56 201 THR A O 1
ATOM 1558 N N . GLY A 1 202 ? 8.984 -8.836 2.297 1 98.62 202 GLY A N 1
ATOM 1559 C CA . GLY A 1 202 ? 7.75 -8.102 2.092 1 98.62 202 GLY A CA 1
ATOM 1560 C C . GLY A 1 202 ? 7.32 -7.305 3.309 1 98.62 202 GLY A C 1
ATOM 1561 O O . GLY A 1 202 ? 6.953 -6.133 3.195 1 98.62 202 GLY A O 1
ATOM 1562 N N . LEU A 1 203 ? 7.406 -7.883 4.449 1 98.69 203 LEU A N 1
ATOM 1563 C CA . LEU A 1 203 ? 7.008 -7.227 5.688 1 98.69 203 LEU A CA 1
ATOM 1564 C C . LEU A 1 203 ? 7.922 -6.047 5.996 1 98.69 203 LEU A C 1
ATOM 1566 O O . LEU A 1 203 ? 7.449 -4.969 6.367 1 98.69 203 LEU A O 1
ATOM 1570 N N . LEU A 1 204 ? 9.18 -6.254 5.809 1 98.81 204 LEU A N 1
ATOM 1571 C CA . LEU A 1 204 ? 10.148 -5.211 6.141 1 98.81 204 LEU A CA 1
ATOM 1572 C C . LEU A 1 204 ? 10.062 -4.059 5.145 1 98.81 204 LEU A C 1
ATOM 1574 O O . LEU A 1 204 ? 10.273 -2.9 5.512 1 98.81 204 LEU A O 1
ATOM 1578 N N . LEU A 1 205 ? 9.773 -4.383 3.918 1 98.81 205 LEU A N 1
ATOM 1579 C CA . LEU A 1 205 ? 9.562 -3.32 2.941 1 98.81 205 LEU A CA 1
ATOM 1580 C C . LEU A 1 205 ? 8.383 -2.443 3.344 1 98.81 205 LEU A C 1
ATOM 1582 O O . LEU A 1 205 ? 8.453 -1.217 3.242 1 98.81 205 LEU A O 1
ATOM 1586 N N . PHE A 1 206 ? 7.32 -3.088 3.736 1 98.88 206 PHE A N 1
ATOM 1587 C CA . PHE A 1 206 ? 6.164 -2.316 4.168 1 98.88 206 PHE A CA 1
ATOM 1588 C C . PHE A 1 206 ? 6.504 -1.47 5.391 1 98.88 206 PHE A C 1
ATOM 1590 O O . PHE A 1 206 ? 6.129 -0.296 5.461 1 98.88 206 PHE A O 1
ATOM 1597 N N . LEU A 1 207 ? 7.172 -2.053 6.328 1 98.81 207 LEU A N 1
ATOM 1598 C CA . LEU A 1 207 ? 7.562 -1.327 7.531 1 98.81 207 LEU A CA 1
ATOM 1599 C C . LEU A 1 207 ? 8.484 -0.162 7.184 1 98.81 207 LEU A C 1
ATOM 1601 O O . LEU A 1 207 ? 8.391 0.908 7.789 1 98.81 207 LEU A O 1
ATOM 1605 N N . PHE A 1 208 ? 9.43 -0.386 6.277 1 98.88 208 PHE A N 1
ATOM 1606 C CA . PHE A 1 208 ? 10.273 0.685 5.77 1 98.88 208 PHE A CA 1
ATOM 1607 C C . PHE A 1 208 ? 9.43 1.832 5.227 1 98.88 208 PHE A C 1
ATOM 1609 O O . PHE A 1 208 ? 9.703 3 5.516 1 98.88 208 PHE A O 1
ATOM 1616 N N . ALA A 1 209 ? 8.391 1.492 4.469 1 98.69 209 ALA A N 1
ATOM 1617 C CA . ALA A 1 209 ? 7.5 2.508 3.904 1 98.69 209 ALA A CA 1
ATOM 1618 C C . ALA A 1 209 ? 6.785 3.281 5.004 1 98.69 209 ALA A C 1
ATOM 1620 O O . ALA A 1 209 ? 6.59 4.496 4.895 1 98.69 209 ALA A O 1
ATOM 1621 N N . VAL A 1 210 ? 6.355 2.59 6.031 1 98.5 210 VAL A N 1
ATOM 1622 C CA . VAL A 1 210 ? 5.723 3.24 7.172 1 98.5 210 VAL A CA 1
ATOM 1623 C C . VAL A 1 210 ? 6.695 4.223 7.812 1 98.5 210 VAL A C 1
ATOM 1625 O O . VAL A 1 210 ? 6.324 5.352 8.148 1 98.5 210 VAL A O 1
ATOM 1628 N N . GLY A 1 211 ? 7.938 3.801 8.023 1 97.94 211 GLY A N 1
ATOM 1629 C CA . GLY A 1 211 ? 8.953 4.684 8.57 1 97.94 211 GLY A CA 1
ATOM 1630 C C . GLY A 1 211 ? 9.188 5.922 7.73 1 97.94 211 GLY A C 1
ATOM 1631 O O . GLY A 1 211 ? 9.281 7.031 8.258 1 97.94 211 GLY A O 1
ATOM 1632 N N . VAL A 1 212 ? 9.25 5.711 6.438 1 98.19 212 VAL A N 1
ATOM 1633 C CA . VAL A 1 212 ? 9.445 6.816 5.504 1 98.19 212 VAL A CA 1
ATOM 1634 C C . VAL A 1 212 ? 8.266 7.785 5.602 1 98.19 212 VAL A C 1
ATOM 1636 O O . VAL A 1 212 ? 8.461 9 5.707 1 98.19 212 VAL A O 1
ATOM 1639 N N . GLY A 1 213 ? 7.035 7.273 5.605 1 97.12 213 GLY A N 1
ATOM 1640 C CA . GLY A 1 213 ? 5.852 8.102 5.727 1 97.12 213 GLY A CA 1
ATOM 1641 C C . GLY A 1 213 ? 5.797 8.883 7.031 1 97.12 213 GLY A C 1
ATOM 1642 O O . GLY A 1 213 ? 5.48 10.07 7.039 1 97.12 213 GLY A O 1
ATOM 1643 N N . LEU A 1 214 ? 6.098 8.156 8.07 1 96.44 214 LEU A N 1
ATOM 1644 C CA . LEU A 1 214 ? 6.066 8.789 9.383 1 96.44 214 LEU A CA 1
ATOM 1645 C C . LEU A 1 214 ? 7.113 9.898 9.484 1 96.44 214 LEU A C 1
ATOM 1647 O O . LEU A 1 214 ? 6.844 10.969 10.031 1 96.44 214 LEU A O 1
ATOM 1651 N N . SER A 1 215 ? 8.266 9.664 8.969 1 95.06 215 SER A N 1
ATOM 1652 C CA . SER A 1 215 ? 9.328 10.664 8.977 1 95.06 215 SER A CA 1
ATOM 1653 C C . SER A 1 215 ? 8.898 11.938 8.258 1 95.06 215 SER A C 1
ATOM 1655 O O . SER A 1 215 ? 9.305 13.039 8.625 1 95.06 215 SER A O 1
ATOM 1657 N N . SER A 1 216 ? 8.055 11.781 7.238 1 91.62 216 SER A N 1
ATOM 1658 C CA . SER A 1 216 ? 7.645 12.914 6.422 1 91.62 216 SER A CA 1
ATOM 1659 C C . SER A 1 216 ? 6.68 13.82 7.18 1 91.62 216 SER A C 1
ATOM 1661 O O . SER A 1 216 ? 6.547 15 6.859 1 91.62 216 SER A O 1
ATOM 1663 N N . VAL A 1 217 ? 6.027 13.305 8.203 1 89.44 217 VAL A N 1
ATOM 1664 C CA . VAL A 1 217 ? 5.02 14.109 8.883 1 89.44 217 VAL A CA 1
ATOM 1665 C C . VAL A 1 217 ? 5.562 14.594 10.227 1 89.44 217 VAL A C 1
ATOM 1667 O O . VAL A 1 217 ? 5.012 15.516 10.828 1 89.44 217 VAL A O 1
ATOM 1670 N N . LEU A 1 218 ? 6.594 14 10.695 1 90.38 218 LEU A N 1
ATOM 1671 C CA . LEU A 1 218 ? 7.172 14.375 11.977 1 90.38 218 LEU A CA 1
ATOM 1672 C C . LEU A 1 218 ? 8.07 15.602 11.828 1 90.38 218 LEU A C 1
ATOM 1674 O O . LEU A 1 218 ? 8.648 15.828 10.766 1 90.38 218 LEU A O 1
ATOM 1678 N N . PRO A 1 219 ? 8.156 16.375 12.938 1 86.38 219 PRO A N 1
ATOM 1679 C CA . PRO A 1 219 ? 9.031 17.547 12.898 1 86.38 219 PRO A CA 1
ATOM 1680 C C . PRO A 1 219 ? 10.508 17.172 12.945 1 86.38 219 PRO A C 1
ATOM 1682 O O . PRO A 1 219 ? 10.867 16.109 13.445 1 86.38 219 PRO A O 1
ATOM 1685 N N . ARG A 1 220 ? 11.297 18.062 12.406 1 81 220 ARG A N 1
ATOM 1686 C CA . ARG A 1 220 ? 12.75 17.891 12.469 1 81 220 ARG A CA 1
ATOM 1687 C C . ARG A 1 220 ? 13.266 18.109 13.891 1 81 220 ARG A C 1
ATOM 1689 O O . ARG A 1 220 ? 12.656 18.844 14.672 1 81 220 ARG A O 1
ATOM 1696 N N . ALA A 1 221 ? 14.328 17.359 14.133 1 65.19 221 ALA A N 1
ATOM 1697 C CA . ALA A 1 221 ? 14.961 17.594 15.43 1 65.19 221 ALA A CA 1
ATOM 1698 C C . ALA A 1 221 ? 15.586 18.984 15.492 1 65.19 221 ALA A C 1
ATOM 1700 O O . ALA A 1 221 ? 16.094 19.5 14.484 1 65.19 221 ALA A O 1
ATOM 1701 N N . TYR A 1 222 ? 14.938 19.922 16.188 1 54 222 TYR A N 1
ATOM 1702 C CA . TYR A 1 222 ? 15.5 21.25 16.375 1 54 222 TYR A CA 1
ATOM 1703 C C . TYR A 1 222 ? 16.969 21.172 16.781 1 54 222 TYR A C 1
ATOM 1705 O O . TYR A 1 222 ? 17.312 20.422 17.688 1 54 222 TYR A O 1
ATOM 1713 N N . TYR A 1 223 ? 17.875 21.109 15.781 1 43.41 223 TYR A N 1
ATOM 1714 C CA . TYR A 1 223 ? 19.219 21.469 16.25 1 43.41 223 TYR A CA 1
ATOM 1715 C C . TYR A 1 223 ? 19.359 22.984 16.359 1 43.41 223 TYR A C 1
ATOM 1717 O O . TYR A 1 223 ? 18.734 23.734 15.617 1 43.41 223 TYR A O 1
ATOM 1725 N N . MET B 1 1 ? 4.613 36.594 10.305 1 26.16 1 MET B N 1
ATOM 1726 C CA . MET B 1 1 ? 3.518 35.625 10.289 1 26.16 1 MET B CA 1
ATOM 1727 C C . MET B 1 1 ? 4.012 34.25 9.883 1 26.16 1 MET B C 1
ATOM 1729 O O . MET B 1 1 ? 4.73 34.094 8.891 1 26.16 1 MET B O 1
ATOM 1733 N N . PRO B 1 2 ? 4.078 33.25 10.703 1 35.12 2 PRO B N 1
ATOM 1734 C CA . PRO B 1 2 ? 4.719 31.984 10.305 1 35.12 2 PRO B CA 1
ATOM 1735 C C . PRO B 1 2 ? 4.207 31.469 8.961 1 35.12 2 PRO B C 1
ATOM 1737 O O . PRO B 1 2 ? 3.074 31.766 8.57 1 35.12 2 PRO B O 1
ATOM 1740 N N . PRO B 1 3 ? 5.051 31.266 8 1 38.19 3 PRO B N 1
ATOM 1741 C CA . PRO B 1 3 ? 4.523 30.797 6.715 1 38.19 3 PRO B CA 1
ATOM 1742 C C . PRO B 1 3 ? 3.455 29.719 6.871 1 38.19 3 PRO B C 1
ATOM 1744 O O . PRO B 1 3 ? 3.627 28.797 7.656 1 38.19 3 PRO B O 1
ATOM 1747 N N . LYS B 1 4 ? 2.141 29.938 6.945 1 42.47 4 LYS B N 1
ATOM 1748 C CA . LYS B 1 4 ? 0.936 29.109 6.949 1 42.47 4 LYS B CA 1
ATOM 1749 C C . LYS B 1 4 ? 1.147 27.828 6.152 1 42.47 4 LYS B C 1
ATOM 1751 O O . LYS B 1 4 ? 1.53 27.875 4.984 1 42.47 4 LYS B O 1
ATOM 1756 N N . SER B 1 5 ? 1.624 26.75 6.527 1 46.81 5 SER B N 1
ATOM 1757 C CA . SER B 1 5 ? 1.592 25.438 5.883 1 46.81 5 SER B CA 1
ATOM 1758 C C . SER B 1 5 ? 0.448 25.344 4.879 1 46.81 5 SER B C 1
ATOM 1760 O O . SER B 1 5 ? -0.717 25.531 5.238 1 46.81 5 SER B O 1
ATOM 1762 N N . ARG B 1 6 ? 0.613 25.922 3.586 1 51.38 6 ARG B N 1
ATOM 1763 C CA . ARG B 1 6 ? -0.328 26.203 2.508 1 51.38 6 ARG B CA 1
ATOM 1764 C C . ARG B 1 6 ? -1.23 25 2.242 1 51.38 6 ARG B C 1
ATOM 1766 O O . ARG B 1 6 ? -0.745 23.906 1.986 1 51.38 6 ARG B O 1
ATOM 1773 N N . SER B 1 7 ? -2.461 24.969 2.801 1 63.09 7 SER B N 1
ATOM 1774 C CA . SER B 1 7 ? -3.693 24.188 2.746 1 63.09 7 SER B CA 1
ATOM 1775 C C . SER B 1 7 ? -4.043 23.812 1.312 1 63.09 7 SER B C 1
ATOM 1777 O O . SER B 1 7 ? -3.572 24.438 0.363 1 63.09 7 SER B O 1
ATOM 1779 N N . PHE B 1 8 ? -4.273 22.516 0.824 1 69.44 8 PHE B N 1
ATOM 1780 C CA . PHE B 1 8 ? -4.777 21.984 -0.432 1 69.44 8 PHE B CA 1
ATOM 1781 C C . PHE B 1 8 ? -5.844 22.891 -1.024 1 69.44 8 PHE B C 1
ATOM 1783 O O . PHE B 1 8 ? -6.09 22.875 -2.232 1 69.44 8 PHE B O 1
ATOM 1790 N N . GLN B 1 9 ? -6.078 24.094 -0.758 1 72.94 9 GLN B N 1
ATOM 1791 C CA . GLN B 1 9 ? -7.082 25.047 -1.2 1 72.94 9 GLN B CA 1
ATOM 1792 C C . GLN B 1 9 ? -8.281 24.344 -1.833 1 72.94 9 GLN B C 1
ATOM 1794 O O . GLN B 1 9 ? -8.914 24.875 -2.744 1 72.94 9 GLN B O 1
ATOM 1799 N N . VAL B 1 10 ? -8.5 23.062 -1.653 1 83 10 VAL B N 1
ATOM 1800 C CA . VAL B 1 10 ? -9.617 22.266 -2.158 1 83 10 VAL B CA 1
ATOM 1801 C C . VAL B 1 10 ? -10.305 21.547 -0.999 1 83 10 VAL B C 1
ATOM 1803 O O . VAL B 1 10 ? -9.641 21.062 -0.08 1 83 10 VAL B O 1
ATOM 1806 N N . SER B 1 11 ? -11.672 21.547 -1.113 1 86.06 11 SER B N 1
ATOM 1807 C CA . SER B 1 11 ? -12.422 20.859 -0.068 1 86.06 11 SER B CA 1
ATOM 1808 C C . SER B 1 11 ? -12.414 19.344 -0.278 1 86.06 11 SER B C 1
ATOM 1810 O O . SER B 1 11 ? -12.102 18.875 -1.372 1 86.06 11 SER B O 1
ATOM 1812 N N . ALA B 1 12 ? -12.812 18.641 0.722 1 91.56 12 ALA B N 1
ATOM 1813 C CA . ALA B 1 12 ? -12.812 17.172 0.691 1 91.56 12 ALA B CA 1
ATOM 1814 C C . ALA B 1 12 ? -14.008 16.641 -0.095 1 91.56 12 ALA B C 1
ATOM 1816 O O . ALA B 1 12 ? -14.031 15.469 -0.488 1 91.56 12 ALA B O 1
ATOM 1817 N N . THR B 1 13 ? -14.984 17.344 -0.385 1 89.94 13 THR B N 1
ATOM 1818 C CA . THR B 1 13 ? -16.266 16.891 -0.902 1 89.94 13 THR B CA 1
ATOM 1819 C C . THR B 1 13 ? -16.094 16.203 -2.258 1 89.94 13 THR B C 1
ATOM 1821 O O . THR B 1 13 ? -16.547 15.07 -2.453 1 89.94 13 THR B O 1
ATOM 1824 N N . PRO B 1 14 ? -15.461 16.812 -3.197 1 93.56 14 PRO B N 1
ATOM 1825 C CA . PRO B 1 14 ? -15.312 16.125 -4.484 1 93.56 14 PRO B CA 1
ATOM 1826 C C . PRO B 1 14 ? -14.508 14.836 -4.375 1 93.56 14 PRO B C 1
ATOM 1828 O O . PRO B 1 14 ? -14.781 13.875 -5.102 1 93.56 14 PRO B O 1
ATOM 1831 N N . VAL B 1 15 ? -13.578 14.836 -3.539 1 95.12 15 VAL B N 1
ATOM 1832 C CA . VAL B 1 15 ? -12.727 13.664 -3.363 1 95.12 15 VAL B CA 1
ATOM 1833 C C . VAL B 1 15 ? -13.531 12.523 -2.748 1 95.12 15 VAL B C 1
ATOM 1835 O O . VAL B 1 15 ? -13.438 11.375 -3.193 1 95.12 15 VAL B O 1
ATOM 1838 N N . THR B 1 16 ? -14.32 12.859 -1.771 1 95.69 16 THR B N 1
ATOM 1839 C CA . THR B 1 16 ? -15.125 11.828 -1.14 1 95.69 16 THR B CA 1
ATOM 1840 C C . THR B 1 16 ? -16.172 11.297 -2.109 1 95.69 16 THR B C 1
ATOM 1842 O O . THR B 1 16 ? -16.484 10.102 -2.107 1 95.69 16 THR B O 1
ATOM 1845 N N . MET B 1 17 ? -16.75 12.148 -2.895 1 96.44 17 MET B N 1
ATOM 1846 C CA . MET B 1 17 ? -17.703 11.703 -3.904 1 96.44 17 MET B CA 1
ATOM 1847 C C . MET B 1 17 ? -17.047 10.75 -4.898 1 96.44 17 MET B C 1
ATOM 1849 O O . MET B 1 17 ? -17.625 9.719 -5.25 1 96.44 17 MET B O 1
ATOM 1853 N N . PHE B 1 18 ? -15.914 11.109 -5.344 1 97.31 18 PHE B N 1
ATOM 1854 C CA . PHE B 1 18 ? -15.164 10.25 -6.262 1 97.31 18 PHE B CA 1
ATOM 1855 C C . PHE B 1 18 ? -14.844 8.914 -5.613 1 97.31 18 PHE B C 1
ATOM 1857 O O . PHE B 1 18 ? -14.969 7.863 -6.246 1 97.31 18 PHE B O 1
ATOM 1864 N N . ALA B 1 19 ? -14.406 8.945 -4.355 1 97.69 19 ALA B N 1
ATOM 1865 C CA . ALA B 1 19 ? -14.094 7.723 -3.625 1 97.69 19 ALA B CA 1
ATOM 1866 C C . ALA B 1 19 ? -15.32 6.824 -3.506 1 97.69 19 ALA B C 1
ATOM 1868 O O . ALA B 1 19 ? -15.203 5.598 -3.582 1 97.69 19 ALA B O 1
ATOM 1869 N N . HIS B 1 20 ? -16.484 7.391 -3.35 1 98.25 20 HIS B N 1
ATOM 1870 C CA . HIS B 1 20 ? -17.719 6.602 -3.291 1 98.25 20 HIS B CA 1
ATOM 1871 C C . HIS B 1 20 ? -18 5.93 -4.629 1 98.25 20 HIS B C 1
ATOM 1873 O O . HIS B 1 20 ? -18.469 4.789 -4.668 1 98.25 20 HIS B O 1
ATOM 1879 N N . LEU B 1 21 ? -17.719 6.656 -5.66 1 98.5 21 LEU B N 1
ATOM 1880 C CA . LEU B 1 21 ? -17.906 6.062 -6.98 1 98.5 21 LEU B CA 1
ATOM 1881 C C . LEU B 1 21 ? -16.953 4.891 -7.18 1 98.5 21 LEU B C 1
ATOM 1883 O O . LEU B 1 21 ? -17.328 3.871 -7.766 1 98.5 21 LEU B O 1
ATOM 1887 N N . LEU B 1 22 ? -15.773 5.043 -6.711 1 98.69 22 LEU B N 1
ATOM 1888 C CA . LEU B 1 22 ? -14.789 3.967 -6.797 1 98.69 22 LEU B CA 1
ATOM 1889 C C . LEU B 1 22 ? -15.234 2.76 -5.977 1 98.69 22 LEU B C 1
ATOM 1891 O O . LEU B 1 22 ? -15.062 1.616 -6.398 1 98.69 22 LEU B O 1
ATOM 1895 N N . ALA B 1 23 ? -15.797 3.037 -4.816 1 98.5 23 ALA B N 1
ATOM 1896 C CA . ALA B 1 23 ? -16.312 1.957 -3.977 1 98.5 23 ALA B CA 1
ATOM 1897 C C . ALA B 1 23 ? -17.391 1.167 -4.707 1 98.5 23 ALA B C 1
ATOM 1899 O O . ALA B 1 23 ? -17.406 -0.066 -4.668 1 98.5 23 ALA B O 1
ATOM 1900 N N . ILE B 1 24 ? -18.25 1.868 -5.383 1 98.69 24 ILE B N 1
ATOM 1901 C CA . ILE B 1 24 ? -19.312 1.234 -6.148 1 98.69 24 ILE B CA 1
ATOM 1902 C C . ILE B 1 24 ? -18.703 0.413 -7.285 1 98.69 24 ILE B C 1
ATOM 1904 O O . ILE B 1 24 ? -19.109 -0.727 -7.523 1 98.69 24 ILE B O 1
ATOM 1908 N N . ALA B 1 25 ? -17.75 0.972 -7.941 1 98.75 25 ALA B N 1
ATOM 1909 C CA . ALA B 1 25 ? -17.094 0.287 -9.055 1 98.75 25 ALA B CA 1
ATOM 1910 C C . ALA B 1 25 ? -16.406 -0.988 -8.594 1 98.75 25 ALA B C 1
ATOM 1912 O O . ALA B 1 25 ? -16.547 -2.045 -9.211 1 98.75 25 ALA B O 1
ATOM 1913 N N . VAL B 1 26 ? -15.664 -0.914 -7.531 1 98.75 26 VAL B N 1
ATOM 1914 C CA . VAL B 1 26 ? -14.961 -2.068 -6.98 1 98.75 26 VAL B CA 1
ATOM 1915 C C . VAL B 1 26 ? -15.969 -3.148 -6.594 1 98.75 26 VAL B C 1
ATOM 1917 O O . VAL B 1 26 ? -15.789 -4.32 -6.93 1 98.75 26 VAL B O 1
ATOM 1920 N N . THR B 1 27 ? -17.031 -2.723 -5.902 1 98.69 27 THR B N 1
ATOM 1921 C CA . THR B 1 27 ? -18.047 -3.67 -5.473 1 98.69 27 THR B CA 1
ATOM 1922 C C . THR B 1 27 ? -18.672 -4.367 -6.68 1 98.69 27 THR B C 1
ATOM 1924 O O . THR B 1 27 ? -18.844 -5.59 -6.676 1 98.69 27 THR B O 1
ATOM 1927 N N . THR B 1 28 ? -18.938 -3.578 -7.676 1 98.69 28 THR B N 1
ATOM 1928 C CA . THR B 1 28 ? -19.547 -4.125 -8.883 1 98.69 28 THR B CA 1
ATOM 1929 C C . THR B 1 28 ? -18.609 -5.129 -9.555 1 98.69 28 THR B C 1
ATOM 1931 O O . THR B 1 28 ? -19.031 -6.23 -9.914 1 98.69 28 THR B O 1
ATOM 1934 N N . LEU B 1 29 ? -17.344 -4.832 -9.711 1 98.56 29 LEU B N 1
ATOM 1935 C CA . LEU B 1 29 ? -16.391 -5.719 -10.367 1 98.56 29 LEU B CA 1
ATOM 1936 C C . LEU B 1 29 ? -16.203 -7.008 -9.57 1 98.56 29 LEU B C 1
ATOM 1938 O O . LEU B 1 29 ? -16.141 -8.094 -10.148 1 98.56 29 LEU B O 1
ATOM 1942 N N . VAL B 1 30 ? -16.125 -6.875 -8.281 1 98.25 30 VAL B N 1
ATOM 1943 C CA . VAL B 1 30 ? -15.953 -8.047 -7.422 1 98.25 30 VAL B CA 1
ATOM 1944 C C . VAL B 1 30 ? -17.172 -8.969 -7.551 1 98.25 30 VAL B C 1
ATOM 1946 O O . VAL B 1 30 ? -17.016 -10.18 -7.691 1 98.25 30 VAL B O 1
ATOM 1949 N N . LEU B 1 31 ? -18.328 -8.367 -7.547 1 98 31 LEU B N 1
ATOM 1950 C CA . LEU B 1 31 ? -19.531 -9.164 -7.656 1 98 31 LEU B CA 1
ATOM 1951 C C . LEU B 1 31 ? -19.641 -9.82 -9.031 1 98 31 LEU B C 1
ATOM 1953 O O . LEU B 1 31 ? -20 -10.992 -9.141 1 98 31 LEU B O 1
ATOM 1957 N N . VAL B 1 32 ? -19.344 -9.102 -10.047 1 97.69 32 VAL B N 1
ATOM 1958 C CA . VAL B 1 32 ? -19.359 -9.656 -11.391 1 97.69 32 VAL B CA 1
ATOM 1959 C C . VAL B 1 32 ? -18.375 -10.82 -11.477 1 97.69 32 VAL B C 1
ATOM 1961 O O . VAL B 1 32 ? -18.688 -11.875 -12.031 1 97.69 32 VAL B O 1
ATOM 1964 N N . ARG B 1 33 ? -17.188 -10.633 -10.961 1 96.81 33 ARG B N 1
ATOM 1965 C CA . ARG B 1 33 ? -16.188 -11.68 -11.016 1 96.81 33 ARG B CA 1
ATOM 1966 C C . ARG B 1 33 ? -16.688 -12.961 -10.359 1 96.81 33 ARG B C 1
ATOM 1968 O O . ARG B 1 33 ? -16.609 -14.039 -10.953 1 96.81 33 ARG B O 1
ATOM 1975 N N . PHE B 1 34 ? -17.266 -12.859 -9.227 1 96.5 34 PHE B N 1
ATOM 1976 C CA . PHE B 1 34 ? -17.562 -14.062 -8.453 1 96.5 34 PHE B CA 1
ATOM 1977 C C . PHE B 1 34 ? -18.891 -14.672 -8.891 1 96.5 34 PHE B C 1
ATOM 1979 O O . PHE B 1 34 ? -19.047 -15.891 -8.891 1 96.5 34 PHE B O 1
ATOM 1986 N N . LEU B 1 35 ? -19.844 -13.828 -9.352 1 95.69 35 LEU B N 1
ATOM 1987 C CA . LEU B 1 35 ? -21.156 -14.344 -9.719 1 95.69 35 LEU B CA 1
ATOM 1988 C C . LEU B 1 35 ? -21.172 -14.828 -11.172 1 95.69 35 LEU B C 1
ATOM 1990 O O . LEU B 1 35 ? -21.828 -15.812 -11.5 1 95.69 35 LEU B O 1
ATOM 1994 N N . HIS B 1 36 ? -20.438 -14.211 -12 1 95.06 36 HIS B N 1
ATOM 1995 C CA . HIS B 1 36 ? -20.469 -14.539 -13.422 1 95.06 36 HIS B CA 1
ATOM 1996 C C . HIS B 1 36 ? -19.312 -15.453 -13.805 1 95.06 36 HIS B C 1
ATOM 1998 O O . HIS B 1 36 ? -19.484 -16.359 -14.617 1 95.06 36 HIS B O 1
ATOM 2004 N N . PHE B 1 37 ? -18.188 -15.297 -13.203 1 93.19 37 PHE B N 1
ATOM 2005 C CA . PHE B 1 37 ? -17.016 -16 -13.695 1 93.19 37 PHE B CA 1
ATOM 2006 C C . PHE B 1 37 ? -16.641 -17.156 -12.773 1 93.19 37 PHE B C 1
ATOM 2008 O O . PHE B 1 37 ? -16.031 -18.125 -13.203 1 93.19 37 PHE B O 1
ATOM 2015 N N . ARG B 1 38 ? -17.016 -17.094 -11.484 1 93.69 38 ARG B N 1
ATOM 2016 C CA . ARG B 1 38 ? -16.438 -18.031 -10.539 1 93.69 38 ARG B CA 1
ATOM 2017 C C . ARG B 1 38 ? -17.516 -18.875 -9.859 1 93.69 38 ARG B C 1
ATOM 2019 O O . ARG B 1 38 ? -17.266 -19.469 -8.812 1 93.69 38 ARG B O 1
ATOM 2026 N N . GLY B 1 39 ? -18.688 -18.859 -10.336 1 93.06 39 GLY B N 1
ATOM 2027 C CA . GLY B 1 39 ? -19.719 -19.812 -9.945 1 93.06 39 GLY B CA 1
ATOM 2028 C C . GLY B 1 39 ? -20.484 -19.375 -8.711 1 93.06 39 GLY B C 1
ATOM 2029 O O . GLY B 1 39 ? -21.312 -20.125 -8.188 1 93.06 39 GLY B O 1
ATOM 2030 N N . GLY B 1 40 ? -20.078 -18.266 -8.102 1 95.88 40 GLY B N 1
ATOM 2031 C CA . GLY B 1 40 ? -20.906 -17.734 -7.023 1 95.88 40 GLY B CA 1
ATOM 2032 C C . GLY B 1 40 ? -20.203 -17.781 -5.676 1 95.88 40 GLY B C 1
ATOM 2033 O O . GLY B 1 40 ? -18.969 -17.844 -5.605 1 95.88 40 GLY B O 1
ATOM 2034 N N . LEU B 1 41 ? -20.984 -17.672 -4.637 1 96.69 41 LEU B N 1
ATOM 2035 C CA . LEU B 1 41 ? -20.531 -17.578 -3.256 1 96.69 41 LEU B CA 1
ATOM 2036 C C . LEU B 1 41 ? -21.156 -18.656 -2.395 1 96.69 41 LEU B C 1
ATOM 2038 O O . LEU B 1 41 ? -22.344 -18.984 -2.576 1 96.69 41 LEU B O 1
ATOM 2042 N N . ALA B 1 42 ? -20.375 -19.219 -1.463 1 96.06 42 ALA B N 1
ATOM 2043 C CA . ALA B 1 42 ? -20.938 -20.203 -0.548 1 96.06 42 ALA B CA 1
ATOM 2044 C C . ALA B 1 42 ? -20.031 -20.422 0.655 1 96.06 42 ALA B C 1
ATOM 2046 O O . ALA B 1 42 ? -18.797 -20.391 0.526 1 96.06 42 ALA B O 1
ATOM 2047 N N . PHE B 1 43 ? -20.625 -20.656 1.822 1 95.94 43 PHE B N 1
ATOM 2048 C CA . PHE B 1 43 ? -19.875 -21.016 3.018 1 95.94 43 PHE B CA 1
ATOM 2049 C C . PHE B 1 43 ? -19.547 -22.516 3.029 1 95.94 43 PHE B C 1
ATOM 2051 O O . PHE B 1 43 ? -18.609 -22.938 3.701 1 95.94 43 PHE B O 1
ATOM 2058 N N . GLU B 1 44 ? -20.484 -23.219 2.439 1 94.94 44 GLU B N 1
ATOM 2059 C CA . GLU B 1 44 ? -20.328 -24.656 2.248 1 94.94 44 GLU B CA 1
ATOM 2060 C C . GLU B 1 44 ? -20.734 -25.078 0.836 1 94.94 44 GLU B C 1
ATOM 2062 O O . GLU B 1 44 ? -21.797 -24.688 0.345 1 94.94 44 GLU B O 1
ATOM 2067 N N . SER B 1 45 ? -19.781 -25.766 0.242 1 94.44 45 SER B N 1
ATOM 2068 C CA . SER B 1 45 ? -20.062 -26.172 -1.131 1 94.44 45 SER B CA 1
ATOM 2069 C C . SER B 1 45 ? -19.141 -27.312 -1.562 1 94.44 45 SER B C 1
ATOM 2071 O O . SER B 1 45 ? -18.031 -27.469 -1.028 1 94.44 45 SER B O 1
ATOM 2073 N N . ALA B 1 46 ? -19.609 -28.109 -2.498 1 94.94 46 ALA B N 1
ATOM 2074 C CA . ALA B 1 46 ? -18.75 -29.109 -3.135 1 94.94 46 ALA B CA 1
ATOM 2075 C C . ALA B 1 46 ? -17.625 -28.438 -3.926 1 94.94 46 ALA B C 1
ATOM 2077 O O . ALA B 1 46 ? -16.516 -28.969 -3.994 1 94.94 46 ALA B O 1
ATOM 2078 N N . ASN B 1 47 ? -17.938 -27.312 -4.539 1 95.06 47 ASN B N 1
ATOM 2079 C CA . ASN B 1 47 ? -16.938 -26.453 -5.152 1 95.06 47 ASN B CA 1
ATOM 2080 C C . ASN B 1 47 ? -16.281 -25.531 -4.125 1 95.06 47 ASN B C 1
ATOM 2082 O O . ASN B 1 47 ? -16.812 -24.469 -3.816 1 95.06 47 ASN B O 1
ATOM 2086 N N . LYS B 1 48 ? -15.148 -25.859 -3.67 1 95.38 48 LYS B N 1
ATOM 2087 C CA . LYS B 1 48 ? -14.484 -25.172 -2.566 1 95.38 48 LYS B CA 1
ATOM 2088 C C . LYS B 1 48 ? -14.094 -23.75 -2.969 1 95.38 48 LYS B C 1
ATOM 2090 O O . LYS B 1 48 ? -13.93 -22.875 -2.111 1 95.38 48 LYS B O 1
ATOM 2095 N N . GLY B 1 49 ? -13.938 -23.562 -4.242 1 94.38 49 GLY B N 1
ATOM 2096 C CA . GLY B 1 49 ? -13.609 -22.234 -4.727 1 94.38 49 GLY B CA 1
ATOM 2097 C C . GLY B 1 49 ? -14.617 -21.188 -4.316 1 94.38 49 GLY B C 1
ATOM 2098 O O . GLY B 1 49 ? -14.273 -20.016 -4.164 1 94.38 49 GLY B O 1
ATOM 2099 N N . LYS B 1 50 ? -15.812 -21.594 -4.168 1 96.81 50 LYS B N 1
ATOM 2100 C CA . LYS B 1 50 ? -16.859 -20.656 -3.775 1 96.81 50 LYS B CA 1
ATOM 2101 C C . LYS B 1 50 ? -16.625 -20.125 -2.363 1 96.81 50 LYS B C 1
ATOM 2103 O O . LYS B 1 50 ? -17.047 -19.016 -2.031 1 96.81 50 LYS B O 1
ATOM 2108 N N . ILE B 1 51 ? -15.977 -20.875 -1.547 1 97.56 51 ILE B N 1
ATOM 2109 C CA . ILE B 1 51 ? -15.625 -20.453 -0.197 1 97.56 51 ILE B CA 1
ATOM 2110 C C . ILE B 1 51 ? -14.555 -19.359 -0.262 1 97.56 51 ILE B C 1
ATOM 2112 O O . ILE B 1 51 ? -14.617 -18.375 0.476 1 97.56 51 ILE B O 1
ATOM 2116 N N . LEU B 1 52 ? -13.617 -19.625 -1.113 1 96.56 52 LEU B N 1
ATOM 2117 C CA . LEU B 1 52 ? -12.578 -18.625 -1.321 1 96.56 52 LEU B CA 1
ATOM 2118 C C . LEU B 1 52 ? -13.164 -17.328 -1.884 1 96.56 52 LEU B C 1
ATOM 2120 O O . LEU B 1 52 ? -12.719 -16.234 -1.542 1 96.56 52 LEU B O 1
ATOM 2124 N N . ASN B 1 53 ? -14.188 -17.469 -2.762 1 97.38 53 ASN B N 1
ATOM 2125 C CA . ASN B 1 53 ? -14.898 -16.297 -3.258 1 97.38 53 ASN B CA 1
ATOM 2126 C C . ASN B 1 53 ? -15.516 -15.492 -2.119 1 97.38 53 ASN B C 1
ATOM 2128 O O . ASN B 1 53 ? -15.484 -14.258 -2.137 1 97.38 53 ASN B O 1
ATOM 2132 N N . MET B 1 54 ? -16.047 -16.234 -1.195 1 98 54 MET B N 1
ATOM 2133 C CA . MET B 1 54 ? -16.641 -15.586 -0.026 1 98 54 MET B CA 1
ATOM 2134 C C . MET B 1 54 ? -15.586 -14.789 0.747 1 98 54 MET B C 1
ATOM 2136 O O . MET B 1 54 ? -15.828 -13.648 1.143 1 98 54 MET B O 1
ATOM 2140 N N . HIS B 1 55 ? -14.422 -15.367 0.931 1 98.5 55 HIS B N 1
ATOM 2141 C CA . HIS B 1 55 ? -13.305 -14.672 1.574 1 98.5 55 HIS B CA 1
ATOM 2142 C C . HIS B 1 55 ? -12.992 -13.359 0.865 1 98.5 55 HIS B C 1
ATOM 2144 O O . HIS B 1 55 ? -12.945 -12.305 1.497 1 98.5 55 HIS B O 1
ATOM 2150 N N . ALA B 1 56 ? -12.836 -13.461 -0.387 1 98.25 56 ALA B N 1
ATOM 2151 C CA . ALA B 1 56 ? -12.406 -12.297 -1.165 1 98.25 56 ALA B CA 1
ATOM 2152 C C . ALA B 1 56 ? -13.469 -11.203 -1.134 1 98.25 56 ALA B C 1
ATOM 2154 O O . ALA B 1 56 ? -13.141 -10.016 -1.017 1 98.25 56 ALA B O 1
ATOM 2155 N N . LEU B 1 57 ? -14.711 -11.57 -1.236 1 98.56 57 LEU B N 1
ATOM 2156 C CA . LEU B 1 57 ? -15.797 -10.602 -1.204 1 98.56 57 LEU B CA 1
ATOM 2157 C C . LEU B 1 57 ? -15.852 -9.891 0.145 1 98.56 57 LEU B C 1
ATOM 2159 O O . LEU B 1 57 ? -15.945 -8.664 0.202 1 98.56 57 LEU B O 1
ATOM 2163 N N . LEU B 1 58 ? -15.789 -10.641 1.166 1 98.81 58 LEU B N 1
ATOM 2164 C CA . LEU B 1 58 ? -15.875 -10.078 2.512 1 98.81 58 LEU B CA 1
ATOM 2165 C C . LEU B 1 58 ? -14.695 -9.164 2.793 1 98.81 58 LEU B C 1
ATOM 2167 O O . LEU B 1 58 ? -14.844 -8.133 3.461 1 98.81 58 LEU B O 1
ATOM 2171 N N . MET B 1 59 ? -13.57 -9.539 2.287 1 98.88 59 MET B N 1
ATOM 2172 C CA . MET B 1 59 ? -12.383 -8.719 2.535 1 98.88 59 MET B CA 1
ATOM 2173 C C . MET B 1 59 ? -12.414 -7.445 1.699 1 98.88 59 MET B C 1
ATOM 2175 O O . MET B 1 59 ? -12.148 -6.359 2.209 1 98.88 59 MET B O 1
ATOM 2179 N N . ALA B 1 60 ? -12.758 -7.539 0.462 1 98.69 60 ALA B N 1
ATOM 2180 C CA . ALA B 1 60 ? -12.711 -6.387 -0.435 1 98.69 60 ALA B CA 1
ATOM 2181 C C . ALA B 1 60 ? -13.859 -5.422 -0.143 1 98.69 60 ALA B C 1
ATOM 2183 O O . ALA B 1 60 ? -13.633 -4.219 0.024 1 98.69 60 ALA B O 1
ATOM 2184 N N . VAL B 1 61 ? -15.023 -5.922 -0.017 1 98.5 61 VAL B N 1
ATOM 2185 C CA . VAL B 1 61 ? -16.188 -5.062 0.127 1 98.5 61 VAL B CA 1
ATOM 2186 C C . VAL B 1 61 ? -16.531 -4.891 1.606 1 98.5 61 VAL B C 1
ATOM 2188 O O . VAL B 1 61 ? -16.578 -3.77 2.113 1 98.5 61 VAL B O 1
ATOM 2191 N N . GLY B 1 62 ? -16.672 -6.004 2.307 1 98.69 62 GLY B N 1
ATOM 2192 C CA . GLY B 1 62 ? -17.078 -5.957 3.703 1 98.69 62 GLY B CA 1
ATOM 2193 C C . GLY B 1 62 ? -16.047 -5.293 4.598 1 98.69 62 GLY B C 1
ATOM 2194 O O . GLY B 1 62 ? -16.406 -4.68 5.609 1 98.69 62 GLY B O 1
ATOM 2195 N N . PHE B 1 63 ? -14.805 -5.43 4.281 1 98.88 63 PHE B N 1
ATOM 2196 C CA . PHE B 1 63 ? -13.742 -4.93 5.148 1 98.88 63 PHE B CA 1
ATOM 2197 C C . PHE B 1 63 ? -13.148 -3.643 4.594 1 98.88 63 PHE B C 1
ATOM 2199 O O . PHE B 1 63 ? -13.344 -2.564 5.156 1 98.88 63 PHE B O 1
ATOM 2206 N N . ILE B 1 64 ? -12.594 -3.633 3.383 1 98.94 64 ILE B N 1
ATOM 2207 C CA . ILE B 1 64 ? -11.82 -2.51 2.863 1 98.94 64 ILE B CA 1
ATOM 2208 C C . ILE B 1 64 ? -12.75 -1.356 2.51 1 98.94 64 ILE B C 1
ATOM 2210 O O . ILE B 1 64 ? -12.508 -0.211 2.893 1 98.94 64 ILE B O 1
ATOM 2214 N N . VAL B 1 65 ? -13.789 -1.622 1.778 1 98.88 65 VAL B N 1
ATOM 2215 C CA . VAL B 1 65 ? -14.68 -0.548 1.36 1 98.88 65 VAL B CA 1
ATOM 2216 C C . VAL B 1 65 ? -15.344 0.08 2.586 1 98.88 65 VAL B C 1
ATOM 2218 O O . VAL B 1 65 ? -15.375 1.305 2.723 1 98.88 65 VAL B O 1
ATOM 2221 N N . PHE B 1 66 ? -15.805 -0.764 3.486 1 98.81 66 PHE B N 1
ATOM 2222 C CA . PHE B 1 66 ? -16.469 -0.235 4.676 1 98.81 66 PHE B CA 1
ATOM 2223 C C . PHE B 1 66 ? -15.461 0.51 5.559 1 98.81 66 PHE B C 1
ATOM 2225 O O . PHE B 1 66 ? -15.797 1.54 6.148 1 98.81 66 PHE B O 1
ATOM 2232 N N . ALA B 1 67 ? -14.297 -0.032 5.695 1 98.88 67 ALA B N 1
ATOM 2233 C CA . ALA B 1 67 ? -13.266 0.666 6.461 1 98.88 67 ALA B CA 1
ATOM 2234 C C . ALA B 1 67 ? -12.961 2.031 5.852 1 98.88 67 ALA B C 1
ATOM 2236 O O . ALA B 1 67 ? -12.797 3.018 6.574 1 98.88 67 ALA B O 1
ATOM 2237 N N . GLY B 1 68 ? -12.852 2.059 4.508 1 98.75 68 GLY B N 1
ATOM 2238 C CA . GLY B 1 68 ? -12.633 3.332 3.84 1 98.75 68 GLY B CA 1
ATOM 2239 C C . GLY B 1 68 ? -13.75 4.328 4.078 1 98.75 68 GLY B C 1
ATOM 2240 O O . GLY B 1 68 ? -13.5 5.512 4.312 1 98.75 68 GLY B O 1
ATOM 2241 N N . GLU B 1 69 ? -14.969 3.861 4.035 1 98.38 69 GLU B N 1
ATOM 2242 C CA . GLU B 1 69 ? -16.125 4.707 4.328 1 98.38 69 GLU B CA 1
ATOM 2243 C C . GLU B 1 69 ? -16.062 5.246 5.754 1 98.38 69 GLU B C 1
ATOM 2245 O O . GLU B 1 69 ? -16.406 6.402 6 1 98.38 69 GLU B O 1
ATOM 2250 N N . ALA B 1 70 ? -15.664 4.371 6.617 1 98.69 70 ALA B N 1
ATOM 2251 C CA . ALA B 1 70 ? -15.562 4.773 8.016 1 98.69 70 ALA B CA 1
ATOM 2252 C C . ALA B 1 70 ? -14.547 5.902 8.188 1 98.69 70 ALA B C 1
ATOM 2254 O O . ALA B 1 70 ? -14.789 6.855 8.93 1 98.69 70 ALA B O 1
ATOM 2255 N N . ILE B 1 71 ? -13.43 5.789 7.516 1 98.44 71 ILE B N 1
ATOM 2256 C CA . ILE B 1 71 ? -12.375 6.801 7.602 1 98.44 71 ILE B CA 1
ATOM 2257 C C . ILE B 1 71 ? -12.898 8.125 7.051 1 98.44 71 ILE B C 1
ATOM 2259 O O . ILE B 1 71 ? -12.633 9.188 7.621 1 98.44 71 ILE B O 1
ATOM 2263 N N . MET B 1 72 ? -13.672 8.055 6.031 1 97.94 72 MET B N 1
ATOM 2264 C CA . MET B 1 72 ? -14.125 9.266 5.355 1 97.94 72 MET B CA 1
ATOM 2265 C C . MET B 1 72 ? -15.344 9.859 6.062 1 97.94 72 MET B C 1
ATOM 2267 O O . MET B 1 72 ? -15.781 10.961 5.727 1 97.94 72 MET B O 1
ATOM 2271 N N . ALA B 1 73 ? -15.875 9.227 7.062 1 96.88 73 ALA B N 1
ATOM 2272 C CA . ALA B 1 73 ? -17.125 9.609 7.707 1 96.88 73 ALA B CA 1
ATOM 2273 C C . ALA B 1 73 ? -17.047 11.031 8.266 1 96.88 73 ALA B C 1
ATOM 2275 O O . ALA B 1 73 ? -18.016 11.781 8.227 1 96.88 73 ALA B O 1
ATOM 2276 N N . TYR B 1 74 ? -15.898 11.445 8.758 1 94.31 74 TYR B N 1
ATOM 2277 C CA . TYR B 1 74 ? -15.734 12.758 9.367 1 94.31 74 TYR B CA 1
ATOM 2278 C C . TYR B 1 74 ? -15.82 13.859 8.32 1 94.31 74 TYR B C 1
ATOM 2280 O O . TYR B 1 74 ? -15.984 15.039 8.664 1 94.31 74 TYR B O 1
ATOM 2288 N N . LYS B 1 75 ? -15.664 13.438 7.043 1 93.19 75 LYS B N 1
ATOM 2289 C CA . LYS B 1 75 ? -15.688 14.406 5.945 1 93.19 75 LYS B CA 1
ATOM 2290 C C . LYS B 1 75 ? -16.953 14.258 5.109 1 93.19 75 LYS B C 1
ATOM 2292 O O . LYS B 1 75 ? -17.406 15.219 4.496 1 93.19 75 LYS B O 1
ATOM 2297 N N . SER B 1 76 ? -17.469 13.086 5.113 1 93.19 76 SER B N 1
ATOM 2298 C CA . SER B 1 76 ? -18.5 12.789 4.129 1 93.19 76 SER B CA 1
ATOM 2299 C C . SER B 1 76 ? -19.891 12.844 4.758 1 93.19 76 SER B C 1
ATOM 2301 O O . SER B 1 76 ? -20.891 12.977 4.055 1 93.19 76 SER B O 1
ATOM 2303 N N . VAL B 1 77 ? -19.969 12.664 6.012 1 93.75 77 VAL B N 1
ATOM 2304 C CA . VAL B 1 77 ? -21.25 12.695 6.688 1 93.75 77 VAL B CA 1
ATOM 2305 C C . VAL B 1 77 ? -21.562 14.117 7.152 1 93.75 77 VAL B C 1
ATOM 2307 O O . VAL B 1 77 ? -20.891 14.648 8.039 1 93.75 77 VAL B O 1
ATOM 2310 N N . PRO B 1 78 ? -22.562 14.734 6.59 1 92.31 78 PRO B N 1
ATOM 2311 C CA . PRO B 1 78 ? -22.922 16.109 6.965 1 92.31 78 PRO B CA 1
ATOM 2312 C C . PRO B 1 78 ? -23.688 16.172 8.289 1 92.31 78 PRO B C 1
ATOM 2314 O O . PRO B 1 78 ? -24.891 16.406 8.297 1 92.31 78 PRO B O 1
ATOM 2317 N N . ALA B 1 79 ? -23.062 15.93 9.336 1 94.38 79 ALA B N 1
ATOM 2318 C CA . ALA B 1 79 ? -23.656 15.898 10.672 1 94.38 79 ALA B CA 1
ATOM 2319 C C . ALA B 1 79 ? -22.656 16.391 11.719 1 94.38 79 ALA B C 1
ATOM 2321 O O . ALA B 1 79 ? -21.562 16.859 11.375 1 94.38 79 ALA B O 1
ATOM 2322 N N . LYS B 1 80 ? -23.156 16.422 12.953 1 94.88 80 LYS B N 1
ATOM 2323 C CA . LYS B 1 80 ? -22.297 16.828 14.062 1 94.88 80 LYS B CA 1
ATOM 2324 C C . LYS B 1 80 ? -21.219 15.781 14.328 1 94.88 80 LYS B C 1
ATOM 2326 O O . LYS B 1 80 ? -21.375 14.609 13.953 1 94.88 80 LYS B O 1
ATOM 2331 N N . ARG B 1 81 ? -20.266 16.156 15 1 94.06 81 ARG B N 1
ATOM 2332 C CA . ARG B 1 81 ? -19.094 15.32 15.25 1 94.06 81 ARG B CA 1
ATOM 2333 C C . ARG B 1 81 ? -19.484 14.039 15.984 1 94.06 81 ARG B C 1
ATOM 2335 O O . ARG B 1 81 ? -18.906 12.977 15.727 1 94.06 81 ARG B O 1
ATOM 2342 N N . LYS B 1 82 ? -20.375 14.156 16.844 1 94.94 82 LYS B N 1
ATOM 2343 C CA . LYS B 1 82 ? -20.812 12.984 17.609 1 94.94 82 LYS B CA 1
ATOM 2344 C C . LYS B 1 82 ? -21.391 11.914 16.672 1 94.94 82 LYS B C 1
ATOM 2346 O O . LYS B 1 82 ? -21.141 10.727 16.844 1 94.94 82 LYS B O 1
ATOM 2351 N N . VAL B 1 83 ? -22.172 12.336 15.75 1 96.75 83 VAL B N 1
ATOM 2352 C CA . VAL B 1 83 ? -22.781 11.422 14.789 1 96.75 83 VAL B CA 1
ATOM 2353 C C . VAL B 1 83 ? -21.703 10.859 13.859 1 96.75 83 VAL B C 1
ATOM 2355 O O . VAL B 1 83 ? -21.703 9.664 13.555 1 96.75 83 VAL B O 1
ATOM 2358 N N . GLN B 1 84 ? -20.828 11.711 13.438 1 96.88 84 GLN B N 1
ATOM 2359 C CA . GLN B 1 84 ? -19.719 11.266 12.594 1 96.88 84 GLN B CA 1
ATOM 2360 C C . GLN B 1 84 ? -18.891 10.195 13.297 1 96.88 84 GLN B C 1
ATOM 2362 O O . GLN B 1 84 ? -18.531 9.188 12.688 1 96.88 84 GLN B O 1
ATOM 2367 N N . LYS B 1 85 ? -18.656 10.438 14.539 1 97.19 85 LYS B N 1
ATOM 2368 C CA . LYS B 1 85 ? -17.922 9.477 15.344 1 97.19 85 LYS B CA 1
ATOM 2369 C C . LYS B 1 85 ? -18.672 8.156 15.453 1 97.19 85 LYS B C 1
ATOM 2371 O O . LYS B 1 85 ? -18.078 7.078 15.375 1 97.19 85 LYS B O 1
ATOM 2376 N N . ALA B 1 86 ? -19.938 8.234 15.625 1 97.62 86 ALA B N 1
ATOM 2377 C CA . ALA B 1 86 ? -20.75 7.027 15.711 1 97.62 86 ALA B CA 1
ATOM 2378 C C . ALA B 1 86 ? -20.688 6.223 14.414 1 97.62 86 ALA B C 1
ATOM 2380 O O . ALA B 1 86 ? -20.578 4.996 14.445 1 97.62 86 ALA B O 1
ATOM 2381 N N . PHE B 1 87 ? -20.781 6.906 13.305 1 98 87 PHE B N 1
ATOM 2382 C CA . PHE B 1 87 ? -20.641 6.242 12.016 1 98 87 PHE B CA 1
ATOM 2383 C C . PHE B 1 87 ? -19.266 5.605 11.891 1 98 87 PHE B C 1
ATOM 2385 O O . PHE B 1 87 ? -19.141 4.457 11.469 1 98 87 PHE B O 1
ATOM 2392 N N . HIS B 1 88 ? -18.25 6.352 12.266 1 98.56 88 HIS B N 1
ATOM 2393 C CA . HIS B 1 88 ? -16.859 5.887 12.195 1 98.56 88 HIS B CA 1
ATOM 2394 C C . HIS B 1 88 ? -16.672 4.598 12.992 1 98.56 88 HIS B C 1
ATOM 2396 O O . HIS B 1 88 ? -16.188 3.6 12.453 1 98.56 88 HIS B O 1
ATOM 2402 N N . VAL B 1 89 ? -17.141 4.566 14.195 1 98.5 89 VAL B N 1
ATOM 2403 C CA . VAL B 1 89 ? -16.953 3.43 15.094 1 98.5 89 VAL B CA 1
ATOM 2404 C C . VAL B 1 89 ? -17.766 2.24 14.594 1 98.5 89 VAL B C 1
ATOM 2406 O O . VAL B 1 89 ? -17.266 1.115 14.531 1 98.5 89 VAL B O 1
ATOM 2409 N N . THR B 1 90 ? -18.953 2.471 14.172 1 98.62 90 THR B N 1
ATOM 2410 C CA . THR B 1 90 ? -19.875 1.406 13.781 1 98.62 90 THR B CA 1
ATOM 2411 C C . THR B 1 90 ? -19.438 0.769 12.469 1 98.62 90 THR B C 1
ATOM 2413 O O . THR B 1 90 ? -19.406 -0.457 12.344 1 98.62 90 THR B O 1
ATOM 2416 N N . LEU B 1 91 ? -19.125 1.587 11.508 1 98.81 91 LEU B N 1
ATOM 2417 C CA . LEU B 1 91 ? -18.688 1.05 10.227 1 98.81 91 LEU B CA 1
ATOM 2418 C C . LEU B 1 91 ? -17.391 0.263 10.383 1 98.81 91 LEU B C 1
ATOM 2420 O O . LEU B 1 91 ? -17.203 -0.762 9.719 1 98.81 91 LEU B O 1
ATOM 2424 N N . HIS B 1 92 ? -16.469 0.737 11.25 1 98.88 92 HIS B N 1
ATOM 2425 C CA . HIS B 1 92 ? -15.258 -0.023 11.5 1 98.88 92 HIS B CA 1
ATOM 2426 C C . HIS B 1 92 ? -15.562 -1.346 12.195 1 98.88 92 HIS B C 1
ATOM 2428 O O . HIS B 1 92 ? -14.883 -2.348 11.953 1 98.88 92 HIS B O 1
ATOM 2434 N N . LEU B 1 93 ? -16.594 -1.365 13.031 1 98.81 93 LEU B N 1
ATOM 2435 C CA . LEU B 1 93 ? -16.984 -2.621 13.664 1 98.81 93 LEU B CA 1
ATOM 2436 C C . LEU B 1 93 ? -17.516 -3.604 12.625 1 98.81 93 LEU B C 1
ATOM 2438 O O . LEU B 1 93 ? -17.172 -4.789 12.648 1 98.81 93 LEU B O 1
ATOM 2442 N N . ILE B 1 94 ? -18.359 -3.125 11.75 1 98.88 94 ILE B N 1
ATOM 2443 C CA . ILE B 1 94 ? -18.891 -3.951 10.672 1 98.88 94 ILE B CA 1
ATOM 2444 C C . ILE B 1 94 ? -17.75 -4.492 9.82 1 98.88 94 ILE B C 1
ATOM 2446 O O . ILE B 1 94 ? -17.719 -5.68 9.492 1 98.88 94 ILE B O 1
ATOM 2450 N N . ALA B 1 95 ? -16.844 -3.621 9.5 1 98.94 95 ALA B N 1
ATOM 2451 C CA . ALA B 1 95 ? -15.688 -4.035 8.727 1 98.94 95 ALA B CA 1
ATOM 2452 C C . ALA B 1 95 ? -14.883 -5.105 9.469 1 98.94 95 ALA B C 1
ATOM 2454 O O . ALA B 1 95 ? -14.445 -6.086 8.859 1 98.94 95 ALA B O 1
ATOM 2455 N N . LEU B 1 96 ? -14.711 -4.91 10.742 1 98.88 96 LEU B N 1
ATOM 2456 C CA . LEU B 1 96 ? -13.953 -5.863 11.539 1 98.88 96 LEU B CA 1
ATOM 2457 C C . LEU B 1 96 ? -14.625 -7.23 11.539 1 98.88 96 LEU B C 1
ATOM 2459 O O . LEU B 1 96 ? -13.961 -8.258 11.375 1 98.88 96 LEU B O 1
ATOM 2463 N N . VAL B 1 97 ? -15.898 -7.262 11.727 1 98.88 97 VAL B N 1
ATOM 2464 C CA . VAL B 1 97 ? -16.641 -8.508 11.727 1 98.88 97 VAL B CA 1
ATOM 2465 C C . VAL B 1 97 ? -16.531 -9.188 10.367 1 98.88 97 VAL B C 1
ATOM 2467 O O . VAL B 1 97 ? -16.25 -10.383 10.281 1 98.88 97 VAL B O 1
ATOM 2470 N N . ALA B 1 98 ? -16.75 -8.445 9.328 1 98.88 98 ALA B N 1
ATOM 2471 C CA . ALA B 1 98 ? -16.594 -8.977 7.977 1 98.88 98 ALA B CA 1
ATOM 2472 C C . ALA B 1 98 ? -15.188 -9.523 7.766 1 98.88 98 ALA B C 1
ATOM 2474 O O . ALA B 1 98 ? -15.016 -10.586 7.16 1 98.88 98 ALA B O 1
ATOM 2475 N N . GLY B 1 99 ? -14.211 -8.773 8.258 1 98.88 99 GLY B N 1
ATOM 2476 C CA . GLY B 1 99 ? -12.836 -9.227 8.148 1 98.88 99 GLY B CA 1
ATOM 2477 C C . GLY B 1 99 ? -12.586 -10.539 8.867 1 98.88 99 GLY B C 1
ATOM 2478 O O . GLY B 1 99 ? -11.922 -11.43 8.328 1 98.88 99 GLY B O 1
ATOM 2479 N N . VAL B 1 100 ? -13.078 -10.641 10.031 1 98.81 100 VAL B N 1
ATOM 2480 C CA . VAL B 1 100 ? -12.891 -11.852 10.828 1 98.81 100 VAL B CA 1
ATOM 2481 C C . VAL B 1 100 ? -13.555 -13.031 10.125 1 98.81 100 VAL B C 1
ATOM 2483 O O . VAL B 1 100 ? -12.961 -14.102 10 1 98.81 100 VAL B O 1
ATOM 2486 N N . VAL B 1 101 ? -14.758 -12.859 9.656 1 98.81 101 VAL B N 1
ATOM 2487 C CA . VAL B 1 101 ? -15.453 -13.922 8.93 1 98.81 101 VAL B CA 1
ATOM 2488 C C . VAL B 1 101 ? -14.703 -14.227 7.633 1 98.81 101 VAL B C 1
ATOM 2490 O O . VAL B 1 101 ? -14.602 -15.383 7.23 1 98.81 101 VAL B O 1
ATOM 2493 N N . GLY B 1 102 ? -14.234 -13.18 6.969 1 98.75 102 GLY B N 1
ATOM 2494 C CA . GLY B 1 102 ? -13.43 -13.383 5.773 1 98.75 102 GLY B CA 1
ATOM 2495 C C . GLY B 1 102 ? -12.195 -14.227 6.02 1 98.75 102 GLY B C 1
ATOM 2496 O O . GLY B 1 102 ? -11.898 -15.141 5.242 1 98.75 102 GLY B O 1
ATOM 2497 N N . VAL B 1 103 ? -11.5 -13.953 7.082 1 98.62 103 VAL B N 1
ATOM 2498 C CA . VAL B 1 103 ? -10.32 -14.734 7.441 1 98.62 103 VAL B CA 1
ATOM 2499 C C . VAL B 1 103 ? -10.734 -16.172 7.758 1 98.62 103 VAL B C 1
ATOM 2501 O O . VAL B 1 103 ? -10.055 -17.125 7.359 1 98.62 103 VAL B O 1
ATOM 2504 N N . TYR B 1 104 ? -11.805 -16.312 8.461 1 98.56 104 TYR B N 1
ATOM 2505 C CA . TYR B 1 104 ? -12.312 -17.641 8.766 1 98.56 104 TYR B CA 1
ATOM 2506 C C . TYR B 1 104 ? -12.547 -18.438 7.488 1 98.56 104 TYR B C 1
ATOM 2508 O O . TYR B 1 104 ? -12.172 -19.609 7.41 1 98.56 104 TYR B O 1
ATOM 2516 N N . THR B 1 105 ? -13.164 -17.891 6.496 1 98.38 105 THR B N 1
ATOM 2517 C CA . THR B 1 105 ? -13.469 -18.594 5.254 1 98.38 105 THR B CA 1
ATOM 2518 C C . THR B 1 105 ? -12.18 -18.953 4.512 1 98.38 105 THR B C 1
ATOM 2520 O O . THR B 1 105 ? -12.117 -19.969 3.826 1 98.38 105 THR B O 1
ATOM 2523 N N . ALA B 1 106 ? -11.18 -18.141 4.66 1 97.81 106 ALA B N 1
ATOM 2524 C CA . ALA B 1 106 ? -9.891 -18.484 4.059 1 97.81 106 ALA B CA 1
ATOM 2525 C C . ALA B 1 106 ? -9.305 -19.734 4.691 1 97.81 106 ALA B C 1
ATOM 2527 O O . ALA B 1 106 ? -8.844 -20.641 3.986 1 97.81 106 ALA B O 1
ATOM 2528 N N . PHE B 1 107 ? -9.352 -19.797 6.016 1 98.19 107 PHE B N 1
ATOM 2529 C CA . PHE B 1 107 ? -8.844 -20.969 6.719 1 98.19 107 PHE B CA 1
ATOM 2530 C C . PHE B 1 107 ? -9.68 -22.203 6.398 1 98.19 107 PHE B C 1
ATOM 2532 O O . PHE B 1 107 ? -9.148 -23.297 6.246 1 98.19 107 PHE B O 1
ATOM 2539 N N . LYS B 1 108 ? -10.953 -22 6.352 1 98.12 108 LYS B N 1
ATOM 2540 C CA . LYS B 1 108 ? -11.836 -23.094 6 1 98.12 108 LYS B CA 1
ATOM 2541 C C . LYS B 1 108 ? -11.516 -23.641 4.609 1 98.12 108 LYS B C 1
ATOM 2543 O O . LYS B 1 108 ? -11.422 -24.859 4.414 1 98.12 108 LYS B O 1
ATOM 2548 N N . TYR B 1 109 ? -11.391 -22.766 3.617 1 97 109 TYR B N 1
ATOM 2549 C CA . TYR B 1 109 ? -11.031 -23.172 2.264 1 97 109 TYR B CA 1
ATOM 2550 C C . TYR B 1 109 ? -9.758 -24.016 2.268 1 97 109 TYR B C 1
ATOM 2552 O O . TYR B 1 109 ? -9.727 -25.109 1.697 1 97 109 TYR B O 1
ATOM 2560 N N . LYS B 1 110 ? -8.711 -23.547 2.938 1 95.94 110 LYS B N 1
ATOM 2561 C CA . LYS B 1 110 ? -7.426 -24.234 2.965 1 95.94 110 LYS B CA 1
ATOM 2562 C C . LYS B 1 110 ? -7.551 -25.609 3.637 1 95.94 110 LYS B C 1
ATOM 2564 O O . LYS B 1 110 ? -6.926 -26.578 3.203 1 95.94 110 LYS B O 1
ATOM 2569 N N . HIS B 1 111 ? -8.305 -25.562 4.668 1 96.94 111 HIS B N 1
ATOM 2570 C CA . HIS B 1 111 ? -8.547 -26.828 5.355 1 96.94 111 HIS B CA 1
ATOM 2571 C C . HIS B 1 111 ? -9.227 -27.828 4.43 1 96.94 111 HIS B C 1
ATOM 2573 O O . HIS B 1 111 ? -8.82 -28.984 4.371 1 96.94 111 HIS B O 1
ATOM 2579 N N . GLU B 1 112 ? -10.172 -27.391 3.693 1 96.69 112 GLU B N 1
ATOM 2580 C CA . GLU B 1 112 ? -10.953 -28.266 2.83 1 96.69 112 GLU B CA 1
ATOM 2581 C C . GLU B 1 112 ? -10.117 -28.781 1.659 1 96.69 112 GLU B C 1
ATOM 2583 O O . GLU B 1 112 ? -10.352 -29.875 1.161 1 96.69 112 GLU B O 1
ATOM 2588 N N . VAL B 1 113 ? -9.211 -28.031 1.277 1 94.56 113 VAL B N 1
ATOM 2589 C CA . VAL B 1 113 ? -8.406 -28.469 0.141 1 94.56 113 VAL B CA 1
ATOM 2590 C C . VAL B 1 113 ? -7.074 -29.031 0.635 1 94.56 113 VAL B C 1
ATOM 2592 O O . VAL B 1 113 ? -6.156 -29.266 -0.156 1 94.56 113 VAL B O 1
ATOM 2595 N N . GLU B 1 114 ? -6.852 -29.125 1.945 1 95.38 114 GLU B N 1
ATOM 2596 C CA . GLU B 1 114 ? -5.703 -29.734 2.602 1 95.38 114 GLU B CA 1
ATOM 2597 C C . GLU B 1 114 ? -4.414 -28.984 2.283 1 95.38 114 GLU B C 1
ATOM 2599 O O . GLU B 1 114 ? -3.393 -29.594 1.96 1 95.38 114 GLU B O 1
ATOM 2604 N N . GLU B 1 115 ? -4.504 -27.766 2.221 1 93.25 115 GLU B N 1
ATOM 2605 C CA . GLU B 1 115 ? -3.336 -26.906 2.068 1 93.25 115 GLU B CA 1
ATOM 2606 C C . GLU B 1 115 ? -2.895 -26.328 3.41 1 93.25 115 GLU B C 1
ATOM 2608 O O . GLU B 1 115 ? -3.723 -26.109 4.293 1 93.25 115 GLU B O 1
ATOM 2613 N N . LYS B 1 116 ? -1.632 -26.062 3.547 1 94.56 116 LYS B N 1
ATOM 2614 C CA . LYS B 1 116 ? -1.081 -25.516 4.785 1 94.56 116 LYS B CA 1
ATOM 2615 C C . LYS B 1 116 ? -1.466 -24.047 4.953 1 94.56 116 LYS B C 1
ATOM 2617 O O . LYS B 1 116 ? -1.549 -23.297 3.973 1 94.56 116 LYS B O 1
ATOM 2622 N N . ASP B 1 117 ? -1.645 -23.625 6.211 1 96 117 ASP B N 1
ATOM 2623 C CA . ASP B 1 117 ? -2.006 -22.25 6.543 1 96 117 ASP B CA 1
ATOM 2624 C C . ASP B 1 117 ? -0.763 -21.375 6.691 1 96 117 ASP B C 1
ATOM 2626 O O . ASP B 1 117 ? 0.304 -21.859 7.07 1 96 117 ASP B O 1
ATOM 2630 N N . MET B 1 118 ? -0.939 -20.062 6.406 1 95.88 118 MET B N 1
ATOM 2631 C CA . MET B 1 118 ? 0.01 -19.016 6.758 1 95.88 118 MET B CA 1
ATOM 2632 C C . MET B 1 118 ? 1.37 -19.266 6.121 1 95.88 118 MET B C 1
ATOM 2634 O O . MET B 1 118 ? 2.404 -19.125 6.777 1 95.88 118 MET B O 1
ATOM 2638 N N . THR B 1 119 ? 1.398 -19.609 4.859 1 95.25 119 THR B N 1
ATOM 2639 C CA . THR B 1 119 ? 2.658 -19.891 4.184 1 95.25 119 THR B CA 1
ATOM 2640 C C . THR B 1 119 ? 3.021 -18.766 3.221 1 95.25 119 THR B C 1
ATOM 2642 O O . THR B 1 119 ? 4.172 -18.656 2.795 1 95.25 119 THR B O 1
ATOM 2645 N N . SER B 1 120 ? 2.076 -18 2.863 1 95.38 120 SER B N 1
ATOM 2646 C CA . SER B 1 120 ? 2.311 -17.016 1.818 1 95.38 120 SER B CA 1
ATOM 2647 C C . SER B 1 120 ? 2.441 -15.609 2.404 1 95.38 120 SER B C 1
ATOM 2649 O O . SER B 1 120 ? 1.985 -15.352 3.521 1 95.38 120 SER B O 1
ATOM 2651 N N . LEU B 1 121 ? 3.057 -14.711 1.626 1 97.19 121 LEU B N 1
ATOM 2652 C CA . LEU B 1 121 ? 3.137 -13.305 1.997 1 97.19 121 LEU B CA 1
ATOM 2653 C C . LEU B 1 121 ? 1.743 -12.711 2.18 1 97.19 121 LEU B C 1
ATOM 2655 O O . LEU B 1 121 ? 1.509 -11.938 3.113 1 97.19 121 LEU B O 1
ATOM 2659 N N . HIS B 1 122 ? 0.807 -13.07 1.331 1 97.75 122 HIS B N 1
ATOM 2660 C CA . HIS B 1 122 ? -0.569 -12.594 1.417 1 97.75 122 HIS B CA 1
ATOM 2661 C C . HIS B 1 122 ? -1.181 -12.922 2.775 1 97.75 122 HIS B C 1
ATOM 2663 O O . HIS B 1 122 ? -1.767 -12.047 3.422 1 97.75 122 HIS B O 1
ATOM 2669 N N . SER B 1 123 ? -1.023 -14.164 3.172 1 97.62 123 SER B N 1
ATOM 2670 C CA . SER B 1 123 ? -1.642 -14.57 4.43 1 97.62 123 SER B CA 1
ATOM 2671 C C . SER B 1 123 ? -1.027 -13.836 5.613 1 97.62 123 SER B C 1
ATOM 2673 O O . SER B 1 123 ? -1.723 -13.508 6.578 1 97.62 123 SER B O 1
ATOM 2675 N N . TRP B 1 124 ? 0.267 -13.516 5.551 1 98.31 124 TRP B N 1
ATOM 2676 C CA . TRP B 1 124 ? 0.911 -12.75 6.609 1 98.31 124 TRP B CA 1
ATOM 2677 C C . TRP B 1 124 ? 0.372 -11.32 6.652 1 98.31 124 TRP B C 1
ATOM 2679 O O . TRP B 1 124 ? -0.017 -10.836 7.715 1 98.31 124 TRP B O 1
ATOM 2689 N N . LEU B 1 125 ? 0.41 -10.703 5.516 1 98.69 125 LEU B N 1
ATOM 2690 C CA . LEU B 1 125 ? -0.102 -9.344 5.441 1 98.69 125 LEU B CA 1
ATOM 2691 C C . LEU B 1 125 ? -1.548 -9.273 5.926 1 98.69 125 LEU B C 1
ATOM 2693 O O . LEU B 1 125 ? -1.916 -8.375 6.676 1 98.69 125 LEU B O 1
ATOM 2697 N N . GLY B 1 126 ? -2.332 -10.25 5.492 1 98.75 126 GLY B N 1
ATOM 2698 C CA . GLY B 1 126 ? -3.734 -10.289 5.879 1 98.75 126 GLY B CA 1
ATOM 2699 C C . GLY B 1 126 ? -3.939 -10.453 7.371 1 98.75 126 GLY B C 1
ATOM 2700 O O . GLY B 1 126 ? -4.707 -9.719 7.988 1 98.75 126 GLY B O 1
ATOM 2701 N N . MET B 1 127 ? -3.25 -11.359 7.934 1 98.75 127 MET B N 1
ATOM 2702 C CA . MET B 1 127 ? -3.412 -11.648 9.359 1 98.75 127 MET B CA 1
ATOM 2703 C C . MET B 1 127 ? -2.955 -10.469 10.203 1 98.75 127 MET B C 1
ATOM 2705 O O . MET B 1 127 ? -3.629 -10.086 11.164 1 98.75 127 MET B O 1
ATOM 2709 N N . ILE B 1 128 ? -1.843 -9.898 9.852 1 98.81 128 ILE B N 1
ATOM 2710 C CA . ILE B 1 128 ? -1.346 -8.734 10.57 1 98.81 128 ILE B CA 1
ATOM 2711 C C . ILE B 1 128 ? -2.357 -7.594 10.477 1 98.81 128 ILE B C 1
ATOM 2713 O O . ILE B 1 128 ? -2.621 -6.898 11.461 1 98.81 128 ILE B O 1
ATOM 2717 N N . THR B 1 129 ? -2.912 -7.43 9.305 1 98.88 129 THR B N 1
ATOM 2718 C CA . THR B 1 129 ? -3.889 -6.371 9.078 1 98.88 129 THR B CA 1
ATOM 2719 C C . THR B 1 129 ? -5.074 -6.52 10.031 1 98.88 129 THR B C 1
ATOM 2721 O O . THR B 1 129 ? -5.441 -5.574 10.727 1 98.88 129 THR B O 1
ATOM 2724 N N . ILE B 1 130 ? -5.668 -7.715 10.102 1 98.88 130 ILE B N 1
ATOM 2725 C CA . ILE B 1 130 ? -6.887 -7.902 10.883 1 98.88 130 ILE B CA 1
ATOM 2726 C C . ILE B 1 130 ? -6.578 -7.758 12.367 1 98.88 130 ILE B C 1
ATOM 2728 O O . ILE B 1 130 ? -7.363 -7.172 13.117 1 98.88 130 ILE B O 1
ATOM 2732 N N . CYS B 1 131 ? -5.453 -8.234 12.789 1 98.88 131 CYS B N 1
ATOM 2733 C CA . CYS B 1 131 ? -5.062 -8.125 14.188 1 98.88 131 CYS B CA 1
ATOM 2734 C C . CYS B 1 131 ? -4.855 -6.668 14.578 1 98.88 131 CYS B C 1
ATOM 2736 O O . CYS B 1 131 ? -5.387 -6.211 15.594 1 98.88 131 CYS B O 1
ATOM 2738 N N . LEU B 1 132 ? -4.102 -5.961 13.805 1 98.88 132 LEU B N 1
ATOM 2739 C CA . LEU B 1 132 ? -3.854 -4.551 14.086 1 98.88 132 LEU B CA 1
ATOM 2740 C C . LEU B 1 132 ? -5.148 -3.748 14.016 1 98.88 132 LEU B C 1
ATOM 2742 O O . LEU B 1 132 ? -5.34 -2.809 14.789 1 98.88 132 LEU B O 1
ATOM 2746 N N . PHE B 1 133 ? -5.965 -4.109 13.062 1 98.88 133 PHE B N 1
ATOM 2747 C CA . PHE B 1 133 ? -7.254 -3.438 12.922 1 98.88 133 PHE B CA 1
ATOM 2748 C C . PHE B 1 133 ? -8.102 -3.617 14.172 1 98.88 133 PHE B C 1
ATOM 2750 O O . PHE B 1 133 ? -8.68 -2.656 14.68 1 98.88 133 PHE B O 1
ATOM 2757 N N . GLY B 1 134 ? -8.195 -4.844 14.625 1 98.81 134 GLY B N 1
ATOM 2758 C CA . GLY B 1 134 ? -8.914 -5.102 15.867 1 98.81 134 GLY B CA 1
ATOM 2759 C C . GLY B 1 134 ? -8.352 -4.344 17.047 1 98.81 134 GLY B C 1
ATOM 2760 O O . GLY B 1 134 ? -9.109 -3.76 17.828 1 98.81 134 GLY B O 1
ATOM 2761 N N . LEU B 1 135 ? -7.059 -4.359 17.188 1 98.75 135 LEU B N 1
ATOM 2762 C CA . LEU B 1 135 ? -6.402 -3.637 18.266 1 98.75 135 LEU B CA 1
ATOM 2763 C C . LEU B 1 135 ? -6.691 -2.143 18.172 1 98.75 135 LEU B C 1
ATOM 2765 O O . LEU B 1 135 ? -7.004 -1.504 19.172 1 98.75 135 LEU B O 1
ATOM 2769 N N . GLN B 1 136 ? -6.555 -1.593 16.953 1 98.62 136 GLN B N 1
ATOM 2770 C CA . GLN B 1 136 ? -6.84 -0.18 16.734 1 98.62 136 GLN B CA 1
ATOM 2771 C C . GLN B 1 136 ? -8.281 0.156 17.109 1 98.62 136 GLN B C 1
ATOM 2773 O O . GLN B 1 136 ? -8.547 1.214 17.672 1 98.62 136 GLN B O 1
ATOM 2778 N N . TRP B 1 137 ? -9.203 -0.666 16.688 1 98.62 137 TRP B N 1
ATOM 2779 C CA . TRP B 1 137 ? -10.609 -0.429 17 1 98.62 137 TRP B CA 1
ATOM 2780 C C . TRP B 1 137 ? -10.844 -0.406 18.5 1 98.62 137 TRP B C 1
ATOM 2782 O O . TRP B 1 137 ? -11.516 0.49 19.016 1 98.62 137 TRP B O 1
ATOM 2792 N N . LEU B 1 138 ? -10.25 -1.34 19.234 1 98.31 138 LEU B N 1
ATOM 2793 C CA . LEU B 1 138 ? -10.422 -1.429 20.672 1 98.31 138 LEU B CA 1
ATOM 2794 C C . LEU B 1 138 ? -9.812 -0.214 21.359 1 98.31 138 LEU B C 1
ATOM 2796 O O . LEU B 1 138 ? -10.453 0.403 22.219 1 98.31 138 LEU B O 1
ATOM 2800 N N . LEU B 1 139 ? -8.586 0.138 21.031 1 98.06 139 LEU B N 1
ATOM 2801 C CA . LEU B 1 139 ? -7.918 1.286 21.641 1 98.06 139 LEU B CA 1
ATOM 2802 C C . LEU B 1 139 ? -8.688 2.572 21.359 1 98.06 139 LEU B C 1
ATOM 2804 O O . LEU B 1 139 ? -8.82 3.432 22.234 1 98.06 139 LEU B O 1
ATOM 2808 N N . GLY B 1 140 ? -9.109 2.641 20.125 1 97.88 140 GLY B N 1
ATOM 2809 C CA . GLY B 1 140 ? -9.914 3.801 19.797 1 97.88 140 GLY B CA 1
ATOM 2810 C C . GLY B 1 140 ? -11.219 3.867 20.562 1 97.88 140 GLY B C 1
ATOM 2811 O O . GLY B 1 140 ? -11.594 4.926 21.062 1 97.88 140 GLY B O 1
ATOM 2812 N N . PHE B 1 141 ? -11.898 2.75 20.688 1 97.81 141 PHE B N 1
ATOM 2813 C CA . PHE B 1 141 ? -13.172 2.691 21.375 1 97.81 141 PHE B CA 1
ATOM 2814 C C . PHE B 1 141 ? -13.016 3.1 22.844 1 97.81 141 PHE B C 1
ATOM 2816 O O . PHE B 1 141 ? -13.789 3.92 23.344 1 97.81 141 PHE B O 1
ATOM 2823 N N . PHE B 1 142 ? -12.023 2.668 23.5 1 96.94 142 PHE B N 1
ATOM 2824 C CA . PHE B 1 142 ? -11.859 2.924 24.922 1 96.94 142 PHE B CA 1
ATOM 2825 C C . PHE B 1 142 ? -11.281 4.312 25.172 1 96.94 142 PHE B C 1
ATOM 2827 O O . PHE B 1 142 ? -11.5 4.91 26.219 1 96.94 142 PHE B O 1
ATOM 2834 N N . SER B 1 143 ? -10.617 4.84 24.188 1 96.62 143 SER B N 1
ATOM 2835 C CA . SER B 1 143 ? -10.016 6.156 24.344 1 96.62 143 SER B CA 1
ATOM 2836 C C . SER B 1 143 ? -11.016 7.266 24.016 1 96.62 143 SER B C 1
ATOM 2838 O O . SER B 1 143 ? -11.039 8.305 24.672 1 96.62 143 SER B O 1
ATOM 2840 N N . PHE B 1 144 ? -11.859 7 23.047 1 96.19 144 PHE B N 1
ATOM 2841 C CA . PHE B 1 144 ? -12.609 8.125 22.5 1 96.19 144 PHE B CA 1
ATOM 2842 C C . PHE B 1 144 ? -14.102 7.965 22.766 1 96.19 144 PHE B C 1
ATOM 2844 O O . PHE B 1 144 ? -14.867 8.922 22.641 1 96.19 144 PHE B O 1
ATOM 2851 N N . VAL B 1 145 ? -14.523 6.793 23.016 1 94.75 145 VAL B N 1
ATOM 2852 C CA . VAL B 1 145 ? -15.961 6.57 23.141 1 94.75 145 VAL B CA 1
ATOM 2853 C C . VAL B 1 145 ? -16.312 6.227 24.594 1 94.75 145 VAL B C 1
ATOM 2855 O O . VAL B 1 145 ? -16.859 7.059 25.312 1 94.75 145 VAL B O 1
ATOM 2858 N N . PHE B 1 146 ? -16.094 5.117 25.125 1 90.56 146 PHE B N 1
ATOM 2859 C CA . PHE B 1 146 ? -16.438 4.715 26.484 1 90.56 146 PHE B CA 1
ATOM 2860 C C . PHE B 1 146 ? -15.336 3.848 27.078 1 90.56 146 PHE B C 1
ATOM 2862 O O . PHE B 1 146 ? -14.969 2.818 26.516 1 90.56 146 PHE B O 1
ATOM 2869 N N . PRO B 1 147 ? -14.867 4.312 28.297 1 89.94 147 PRO B N 1
ATOM 2870 C CA . PRO B 1 147 ? -15.297 5.414 29.156 1 89.94 147 PRO B CA 1
ATOM 2871 C C . PRO B 1 147 ? -14.719 6.762 28.719 1 89.94 147 PRO B C 1
ATOM 2873 O O . PRO B 1 147 ? -15.18 7.812 29.172 1 89.94 147 PRO B O 1
ATOM 2876 N N . GLY B 1 148 ? -13.766 6.625 27.812 1 89.62 148 GLY B N 1
ATOM 2877 C CA . GLY B 1 148 ? -13.117 7.848 27.359 1 89.62 148 GLY B CA 1
ATOM 2878 C C . GLY B 1 148 ? -11.93 8.25 28.219 1 89.62 148 GLY B C 1
ATOM 2879 O O . GLY B 1 148 ? -12.008 8.227 29.453 1 89.62 148 GLY B O 1
ATOM 2880 N N . ALA B 1 149 ? -10.891 8.578 27.578 1 90.75 149 ALA B N 1
ATOM 2881 C CA . ALA B 1 149 ? -9.695 9.062 28.281 1 90.75 149 ALA B CA 1
ATOM 2882 C C . ALA B 1 149 ? -9.805 10.555 28.578 1 90.75 149 ALA B C 1
ATOM 2884 O O . ALA B 1 149 ? -10.75 11.219 28.141 1 90.75 149 ALA B O 1
ATOM 2885 N N . GLU B 1 150 ? -8.883 10.922 29.359 1 94.5 150 GLU B N 1
ATOM 2886 C CA . GLU B 1 150 ? -8.805 12.352 29.641 1 94.5 150 GLU B CA 1
ATOM 2887 C C . GLU B 1 150 ? -8.555 13.156 28.375 1 94.5 150 GLU B C 1
ATOM 2889 O O . GLU B 1 150 ? -7.941 12.656 27.422 1 94.5 150 GLU B O 1
ATOM 2894 N N . MET B 1 151 ? -8.945 14.359 28.422 1 91.56 151 MET B N 1
ATOM 2895 C CA . MET B 1 151 ? -8.875 15.219 27.25 1 91.56 151 MET B CA 1
ATOM 2896 C C . MET B 1 151 ? -7.438 15.32 26.734 1 91.56 151 MET B C 1
ATOM 2898 O O . MET B 1 151 ? -7.195 15.234 25.531 1 91.56 151 MET B O 1
ATOM 2902 N N . SER B 1 152 ? -6.57 15.516 27.625 1 92.12 152 SER B N 1
ATOM 2903 C CA . SER B 1 152 ? -5.172 15.648 27.25 1 92.12 152 SER B CA 1
ATOM 2904 C C . SER B 1 152 ? -4.645 14.367 26.609 1 92.12 152 SER B C 1
ATOM 2906 O O . SER B 1 152 ? -3.902 14.414 25.625 1 92.12 152 SER B O 1
ATOM 2908 N N . ALA B 1 153 ? -5.051 13.258 27.156 1 93.06 153 ALA B N 1
ATOM 2909 C CA . ALA B 1 153 ? -4.633 11.961 26.625 1 93.06 153 ALA B CA 1
ATOM 2910 C C . ALA B 1 153 ? -5.238 11.711 25.25 1 93.06 153 ALA B C 1
ATOM 2912 O O . ALA B 1 153 ? -4.562 11.203 24.344 1 93.06 153 ALA B O 1
ATOM 2913 N N . ARG B 1 154 ? -6.414 12.086 25.062 1 94.25 154 ARG B N 1
ATOM 2914 C CA . ARG B 1 154 ? -7.074 11.945 23.781 1 94.25 154 ARG B CA 1
ATOM 2915 C C . ARG B 1 154 ? -6.383 12.789 22.703 1 94.25 154 ARG B C 1
ATOM 2917 O O . ARG B 1 154 ? -6.137 12.32 21.594 1 94.25 154 ARG B O 1
ATOM 2924 N N . ALA B 1 155 ? -6.082 13.953 23.109 1 92.5 155 ALA B N 1
ATOM 2925 C CA . ALA B 1 155 ? -5.449 14.891 22.188 1 92.5 155 ALA B CA 1
ATOM 2926 C C . ALA B 1 155 ? -4.074 14.391 21.75 1 92.5 155 ALA B C 1
ATOM 2928 O O . ALA B 1 155 ? -3.691 14.531 20.578 1 92.5 155 ALA B O 1
ATOM 2929 N N . SER B 1 156 ? -3.408 13.82 22.719 1 92.69 156 SER B N 1
ATOM 2930 C CA . SER B 1 156 ? -2.076 1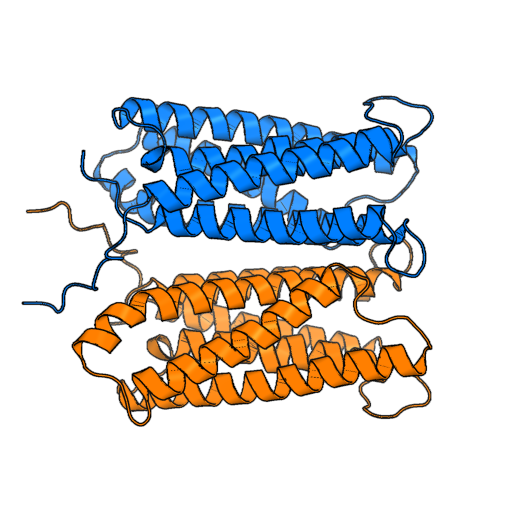3.297 22.422 1 92.69 156 SER B CA 1
ATOM 2931 C C . SER B 1 156 ? -2.146 12.031 21.578 1 92.69 156 SER B C 1
ATOM 2933 O O . SER B 1 156 ? -1.248 11.773 20.766 1 92.69 156 SER B O 1
ATOM 2935 N N . TYR B 1 157 ? -3.203 11.297 21.703 1 95.25 157 TYR B N 1
ATOM 2936 C CA . TYR B 1 157 ? -3.334 10.008 21.031 1 95.25 157 TYR B CA 1
ATOM 2937 C C . TYR B 1 157 ? -3.934 10.164 19.641 1 95.25 157 TYR B C 1
ATOM 2939 O O . TYR B 1 157 ? -3.721 9.312 18.766 1 95.25 157 TYR B O 1
ATOM 2947 N N . ARG B 1 158 ? -4.617 11.188 19.359 1 95.44 158 ARG B N 1
ATOM 2948 C CA . ARG B 1 158 ? -5.402 11.367 18.141 1 95.44 158 ARG B CA 1
ATOM 2949 C C . ARG B 1 158 ? -4.52 11.297 16.906 1 95.44 158 ARG B C 1
ATOM 2951 O O . ARG B 1 158 ? -4.816 10.547 15.969 1 95.44 158 ARG B O 1
ATOM 2958 N N . PRO B 1 159 ? -3.383 11.969 16.922 1 93.94 159 PRO B N 1
ATOM 2959 C CA . PRO B 1 159 ? -2.559 11.891 15.711 1 93.94 159 PRO B CA 1
ATOM 2960 C C . PRO B 1 159 ? -2.02 10.484 15.453 1 93.94 159 PRO B C 1
ATOM 2962 O O . PRO B 1 159 ? -1.918 10.055 14.305 1 93.94 159 PRO B O 1
ATOM 2965 N N . TRP B 1 160 ? -1.716 9.781 16.484 1 95.81 160 TRP B N 1
ATOM 2966 C CA . TRP B 1 160 ? -1.224 8.414 16.344 1 95.81 160 TRP B CA 1
ATOM 2967 C C . TRP B 1 160 ? -2.334 7.48 15.883 1 95.81 160 TRP B C 1
ATOM 2969 O O . TRP B 1 160 ? -2.092 6.57 15.086 1 95.81 160 TRP B O 1
ATOM 2979 N N . HIS B 1 161 ? -3.531 7.715 16.406 1 97.62 161 HIS B N 1
ATOM 2980 C CA . HIS B 1 161 ? -4.684 6.922 15.992 1 97.62 161 HIS B CA 1
ATOM 2981 C C . HIS B 1 161 ? -4.98 7.102 14.508 1 97.62 161 HIS B C 1
ATOM 2983 O O . HIS B 1 161 ? -5.191 6.121 13.789 1 97.62 161 HIS B O 1
ATOM 2989 N N . VAL B 1 162 ? -4.93 8.328 14.055 1 96.69 162 VAL B N 1
ATOM 2990 C CA . VAL B 1 162 ? -5.227 8.641 12.656 1 96.69 162 VAL B CA 1
ATOM 2991 C C . VAL B 1 162 ? -4.133 8.07 11.758 1 96.69 162 VAL B C 1
ATOM 2993 O O . VAL B 1 162 ? -4.422 7.398 10.766 1 96.69 162 VAL B O 1
ATOM 2996 N N . PHE B 1 163 ? -2.91 8.281 12.156 1 96.19 163 PHE B N 1
ATOM 2997 C CA . PHE B 1 163 ? -1.792 7.758 11.375 1 96.19 163 PHE B CA 1
ATOM 2998 C C . PHE B 1 163 ? -1.827 6.234 11.344 1 96.19 163 PHE B C 1
ATOM 3000 O O . PHE B 1 163 ? -1.69 5.633 10.273 1 96.19 163 PHE B O 1
ATOM 3007 N N . GLY B 1 164 ? -2.004 5.629 12.484 1 97.88 164 GLY B N 1
ATOM 3008 C CA . GLY B 1 164 ? -2.09 4.18 12.57 1 97.88 164 GLY B CA 1
ATOM 3009 C C . GLY B 1 164 ? -3.215 3.596 11.734 1 97.88 164 GLY B C 1
ATOM 3010 O O . GLY B 1 164 ? -3.047 2.551 11.102 1 97.88 164 GLY B O 1
ATOM 3011 N N . GLY B 1 165 ? -4.332 4.246 11.766 1 98.31 165 GLY B N 1
ATOM 3012 C CA . GLY B 1 165 ? -5.453 3.807 10.945 1 98.31 165 GLY B CA 1
ATOM 3013 C C . GLY B 1 165 ? -5.141 3.805 9.461 1 98.31 165 GLY B C 1
ATOM 3014 O O . GLY B 1 165 ? -5.508 2.869 8.742 1 98.31 165 GLY B O 1
ATOM 3015 N N . LEU B 1 166 ? -4.488 4.859 9.016 1 98.19 166 LEU B N 1
ATOM 3016 C CA . LEU B 1 166 ? -4.133 4.938 7.602 1 98.19 166 LEU B CA 1
ATOM 3017 C C . LEU B 1 166 ? -3.121 3.857 7.234 1 98.19 166 LEU B C 1
ATOM 3019 O O . LEU B 1 166 ? -3.213 3.25 6.164 1 98.19 166 LEU B O 1
ATOM 3023 N N . VAL B 1 167 ? -2.15 3.617 8.086 1 98.44 167 VAL B N 1
ATOM 3024 C CA . VAL B 1 167 ? -1.152 2.576 7.863 1 98.44 167 VAL B CA 1
ATOM 3025 C C . VAL B 1 167 ? -1.841 1.22 7.734 1 98.44 167 VAL B C 1
ATOM 3027 O O . VAL B 1 167 ? -1.55 0.454 6.812 1 98.44 167 VAL B O 1
ATOM 3030 N N . ILE B 1 168 ? -2.723 0.942 8.625 1 98.88 168 ILE B N 1
ATOM 3031 C CA . ILE B 1 168 ? -3.439 -0.327 8.609 1 98.88 168 ILE B CA 1
ATOM 3032 C C . ILE B 1 168 ? -4.273 -0.428 7.332 1 98.88 168 ILE B C 1
ATOM 3034 O O . ILE B 1 168 ? -4.367 -1.498 6.723 1 98.88 168 ILE B O 1
ATOM 3038 N N . PHE B 1 169 ? -4.918 0.671 6.98 1 98.81 169 PHE B N 1
ATOM 3039 C CA . PHE B 1 169 ? -5.73 0.693 5.77 1 98.81 169 PHE B CA 1
ATOM 3040 C C . PHE B 1 169 ? -4.879 0.381 4.543 1 98.81 169 PHE B C 1
ATOM 3042 O O . PHE B 1 169 ? -5.281 -0.406 3.686 1 98.81 169 PHE B O 1
ATOM 3049 N N . PHE B 1 170 ? -3.693 0.886 4.445 1 98.44 170 PHE B N 1
ATOM 3050 C CA . PHE B 1 170 ? -2.816 0.62 3.312 1 98.44 170 PHE B CA 1
ATOM 3051 C C . PHE B 1 170 ? -2.266 -0.799 3.377 1 98.44 170 PHE B C 1
ATOM 3053 O O . PHE B 1 170 ? -2.041 -1.432 2.344 1 98.44 170 PHE B O 1
ATOM 3060 N N . LEU B 1 171 ? -2.01 -1.232 4.57 1 98.81 171 LEU B N 1
ATOM 3061 C CA . LEU B 1 171 ? -1.636 -2.633 4.73 1 98.81 171 LEU B CA 1
ATOM 3062 C C . LEU B 1 171 ? -2.721 -3.553 4.18 1 98.81 171 LEU B C 1
ATOM 3064 O O . LEU B 1 171 ? -2.418 -4.555 3.527 1 98.81 171 LEU B O 1
ATOM 3068 N N . ALA B 1 172 ? -3.957 -3.195 4.453 1 98.94 172 ALA B N 1
ATOM 3069 C CA . ALA B 1 172 ? -5.082 -3.947 3.904 1 98.94 172 ALA B CA 1
ATOM 3070 C C . ALA B 1 172 ? -5.078 -3.912 2.379 1 98.94 172 ALA B C 1
ATOM 3072 O O . ALA B 1 172 ? -5.367 -4.918 1.729 1 98.94 172 ALA B O 1
ATOM 3073 N N . ILE B 1 173 ? -4.805 -2.785 1.844 1 98.94 173 ILE B N 1
ATOM 3074 C CA . ILE B 1 173 ? -4.73 -2.643 0.394 1 98.94 173 ILE B CA 1
ATOM 3075 C C . ILE B 1 173 ? -3.631 -3.547 -0.157 1 98.94 173 ILE B C 1
ATOM 3077 O O . ILE B 1 173 ? -3.83 -4.234 -1.161 1 98.94 173 ILE B O 1
ATOM 3081 N N . SER B 1 174 ? -2.479 -3.547 0.499 1 98.75 174 SER B N 1
ATOM 3082 C CA . SER B 1 174 ? -1.389 -4.426 0.084 1 98.75 174 SER B CA 1
ATOM 3083 C C . SER B 1 174 ? -1.812 -5.891 0.124 1 98.75 174 SER B C 1
ATOM 3085 O O . SER B 1 174 ? -1.495 -6.656 -0.787 1 98.75 174 SER B O 1
ATOM 3087 N N . ALA B 1 175 ? -2.477 -6.219 1.188 1 98.75 175 ALA B N 1
ATOM 3088 C CA . ALA B 1 175 ? -2.982 -7.586 1.292 1 98.75 175 ALA B CA 1
ATOM 3089 C C . ALA B 1 175 ? -3.949 -7.902 0.153 1 98.75 175 ALA B C 1
ATOM 3091 O O . ALA B 1 175 ? -3.891 -8.984 -0.437 1 98.75 175 ALA B O 1
ATOM 3092 N N . ALA B 1 176 ? -4.809 -6.973 -0.148 1 98.81 176 ALA B N 1
ATOM 3093 C CA . ALA B 1 176 ? -5.773 -7.18 -1.226 1 98.81 176 ALA B CA 1
ATOM 3094 C C . ALA B 1 176 ? -5.07 -7.332 -2.57 1 98.81 176 ALA B C 1
ATOM 3096 O O . ALA B 1 176 ? -5.457 -8.164 -3.391 1 98.81 176 ALA B O 1
ATOM 3097 N N . GLN B 1 177 ? -4.055 -6.508 -2.77 1 98.62 177 GLN B N 1
ATOM 3098 C CA . GLN B 1 177 ? -3.309 -6.59 -4.023 1 98.62 177 GLN B CA 1
ATOM 3099 C C . GLN B 1 177 ? -2.643 -7.953 -4.18 1 98.62 177 GLN B C 1
ATOM 3101 O O . GLN B 1 177 ? -2.707 -8.562 -5.246 1 98.62 177 GLN B O 1
ATOM 3106 N N . THR B 1 178 ? -2.029 -8.414 -3.125 1 98.25 178 THR B N 1
ATOM 3107 C CA . THR B 1 178 ? -1.373 -9.711 -3.182 1 98.25 178 THR B CA 1
ATOM 3108 C C . THR B 1 178 ? -2.402 -10.836 -3.312 1 98.25 178 THR B C 1
ATOM 3110 O O . THR B 1 178 ? -2.16 -11.828 -3.994 1 98.25 178 THR B O 1
ATOM 3113 N N . GLY B 1 179 ? -3.545 -10.68 -2.691 1 97.31 179 GLY B N 1
ATOM 3114 C CA . GLY B 1 179 ? -4.609 -11.664 -2.848 1 97.31 179 GLY B CA 1
ATOM 3115 C C . GLY B 1 179 ? -5.133 -11.75 -4.27 1 97.31 179 GLY B C 1
ATOM 3116 O O . GLY B 1 179 ? -5.355 -12.852 -4.785 1 97.31 179 GLY B O 1
ATOM 3117 N N . LEU B 1 180 ? -5.352 -10.633 -4.863 1 97.31 180 LEU B N 1
ATOM 3118 C CA . LEU B 1 180 ? -5.809 -10.586 -6.25 1 97.31 180 LEU B CA 1
ATOM 3119 C C . LEU B 1 180 ? -4.785 -11.234 -7.18 1 97.31 180 LEU B C 1
ATOM 3121 O O . LEU B 1 180 ? -5.152 -11.977 -8.094 1 97.31 180 LEU B O 1
ATOM 3125 N N . LEU B 1 181 ? -3.543 -10.992 -6.902 1 95.5 181 LEU B N 1
ATOM 3126 C CA . LEU B 1 181 ? -2.494 -11.594 -7.719 1 95.5 181 LEU B CA 1
ATOM 3127 C C . LEU B 1 181 ? -2.465 -13.109 -7.539 1 95.5 181 LEU B C 1
ATOM 3129 O O . LEU B 1 181 ? -2.262 -13.852 -8.508 1 95.5 181 LEU B O 1
ATOM 3133 N N . GLN B 1 182 ? -2.65 -13.516 -6.336 1 91.38 182 GLN B N 1
ATOM 3134 C CA . GLN B 1 182 ? -2.619 -14.945 -6.043 1 91.38 182 GLN B CA 1
ATOM 3135 C C . GLN B 1 182 ? -3.717 -15.688 -6.805 1 91.38 182 GLN B C 1
ATOM 3137 O O . GLN B 1 182 ? -3.502 -16.797 -7.289 1 91.38 182 GLN B O 1
ATOM 3142 N N . THR B 1 183 ? -4.871 -15.094 -6.938 1 86.31 183 THR B N 1
ATOM 3143 C CA . THR B 1 183 ? -5.984 -15.766 -7.602 1 86.31 183 THR B CA 1
ATOM 3144 C C . THR B 1 183 ? -5.797 -15.766 -9.117 1 86.31 183 THR B C 1
ATOM 3146 O O . THR B 1 183 ? -6.355 -16.609 -9.82 1 86.31 183 THR 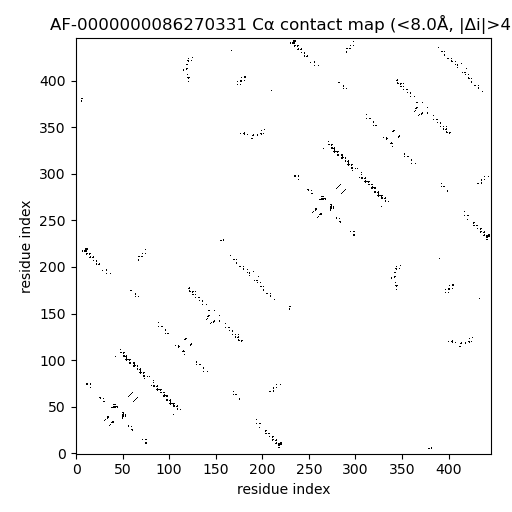B O 1
ATOM 3149 N N . SER B 1 184 ? -5.008 -14.875 -9.586 1 84.69 184 SER B N 1
ATOM 3150 C CA . SER B 1 184 ? -4.75 -14.797 -11.023 1 84.69 184 SER B CA 1
ATOM 3151 C C . SER B 1 184 ? -3.916 -15.984 -11.5 1 84.69 184 SER B C 1
ATOM 3153 O O . SER B 1 184 ? -3.883 -16.281 -12.695 1 84.69 184 SER B O 1
ATOM 3155 N N . ASN B 1 185 ? -3.287 -16.609 -10.547 1 76.81 185 ASN B N 1
ATOM 3156 C CA . ASN B 1 185 ? -2.5 -17.781 -10.906 1 76.81 185 ASN B CA 1
ATOM 3157 C C . ASN B 1 185 ? -3.383 -18.891 -11.461 1 76.81 185 ASN B C 1
ATOM 3159 O O . ASN B 1 185 ? -2.896 -19.797 -12.148 1 76.81 185 ASN B O 1
ATOM 3163 N N . PHE B 1 186 ? -4.691 -18.688 -11.273 1 73.12 186 PHE B N 1
ATOM 3164 C CA . PHE B 1 186 ? -5.617 -19.734 -11.711 1 73.12 186 PHE B CA 1
ATOM 3165 C C . PHE B 1 186 ? -6.16 -19.422 -13.102 1 73.12 186 PHE B C 1
ATOM 3167 O O . PHE B 1 186 ? -6.883 -20.234 -13.688 1 73.12 186 PHE B O 1
ATOM 3174 N N . LEU B 1 187 ? -5.875 -18.281 -13.758 1 81.94 187 LEU B N 1
ATOM 3175 C CA . LEU B 1 187 ? -6.52 -17.797 -14.977 1 81.94 187 LEU B CA 1
ATOM 3176 C C . LEU B 1 187 ? -5.676 -18.141 -16.203 1 81.94 187 LEU B C 1
ATOM 3178 O O . LEU B 1 187 ? -6.113 -17.938 -17.344 1 81.94 187 LEU B O 1
ATOM 3182 N N . GLY B 1 188 ? -4.664 -18.969 -16.234 1 76.81 188 GLY B N 1
ATOM 3183 C CA . GLY B 1 188 ? -3.848 -19.312 -17.391 1 76.81 188 GLY B CA 1
ATOM 3184 C C . GLY B 1 188 ? -2.957 -18.172 -17.844 1 76.81 188 GLY B C 1
ATOM 3185 O O . GLY B 1 188 ? -3.016 -17.078 -17.297 1 76.81 188 GLY B O 1
ATOM 3186 N N . PRO B 1 189 ? -2.262 -18.547 -18.969 1 77.62 189 PRO B N 1
ATOM 3187 C CA . PRO B 1 189 ? -1.344 -17.531 -19.469 1 77.62 189 PRO B CA 1
ATOM 3188 C C . PRO B 1 189 ? -2.045 -16.484 -20.344 1 77.62 189 PRO B C 1
ATOM 3190 O O . PRO B 1 189 ? -2.984 -16.812 -21.062 1 77.62 189 PRO B O 1
ATOM 3193 N N . GLY B 1 190 ? -1.809 -15.164 -20.109 1 83.38 190 GLY B N 1
ATOM 3194 C CA . GLY B 1 190 ? -2.422 -14.117 -20.906 1 83.38 190 GLY B CA 1
ATOM 3195 C C . GLY B 1 190 ? -3.443 -13.305 -20.141 1 83.38 190 GLY B C 1
ATOM 3196 O O . GLY B 1 190 ? -3.762 -13.617 -18.984 1 83.38 190 GLY B O 1
ATOM 3197 N N . LEU B 1 191 ? -3.92 -12.344 -20.828 1 91 191 LEU B N 1
ATOM 3198 C CA . LEU B 1 191 ? -4.867 -11.438 -20.188 1 91 191 LEU B CA 1
ATOM 3199 C C . LEU B 1 191 ? -6.293 -11.719 -20.656 1 91 191 LEU B C 1
ATOM 3201 O O . LEU B 1 191 ? -6.707 -11.25 -21.719 1 91 191 LEU B O 1
ATOM 3205 N N . SER B 1 192 ? -7.109 -12.477 -19.938 1 92.88 192 SER B N 1
ATOM 3206 C CA . SER B 1 192 ? -8.508 -12.82 -20.172 1 92.88 192 SER B CA 1
ATOM 3207 C C . SER B 1 192 ? -9.438 -11.719 -19.688 1 92.88 192 SER B C 1
ATOM 3209 O O . SER B 1 192 ? -8.992 -10.742 -19.078 1 92.88 192 SER B O 1
ATOM 3211 N N . GLN B 1 193 ? -10.695 -11.852 -20.016 1 95 193 GLN B N 1
ATOM 3212 C CA . GLN B 1 193 ? -11.68 -10.906 -19.5 1 95 193 GLN B CA 1
ATOM 3213 C C . GLN B 1 193 ? -11.695 -10.898 -17.984 1 95 193 GLN B C 1
ATOM 3215 O O . GLN B 1 193 ? -11.758 -9.836 -17.359 1 95 193 GLN B O 1
ATOM 3220 N N . GLU B 1 194 ? -11.695 -12.062 -17.359 1 95.25 194 GLU B N 1
ATOM 3221 C CA . GLU B 1 194 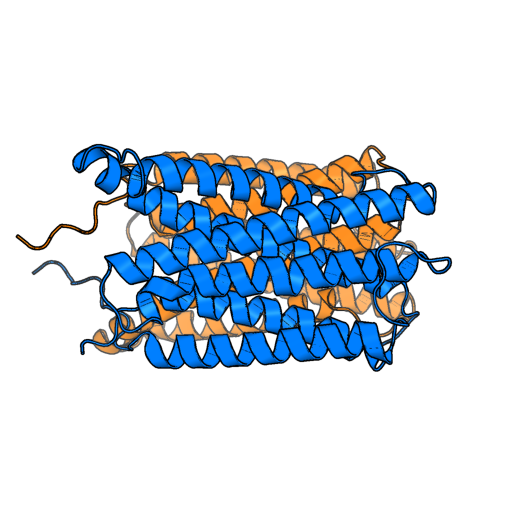? -11.633 -12.133 -15.906 1 95.25 194 GLU B CA 1
ATOM 3222 C C . GLU B 1 194 ? -10.344 -11.508 -15.375 1 95.25 194 GLU B C 1
ATOM 3224 O O . GLU B 1 194 ? -10.352 -10.844 -14.336 1 95.25 194 GLU B O 1
ATOM 3229 N N . GLY B 1 195 ? -9.211 -11.805 -16.141 1 95.56 195 GLY B N 1
ATOM 3230 C CA . GLY B 1 195 ? -7.945 -11.18 -15.781 1 95.56 195 GLY B CA 1
ATOM 3231 C C . GLY B 1 195 ? -8.008 -9.664 -15.773 1 95.56 195 GLY B C 1
ATOM 3232 O O . GLY 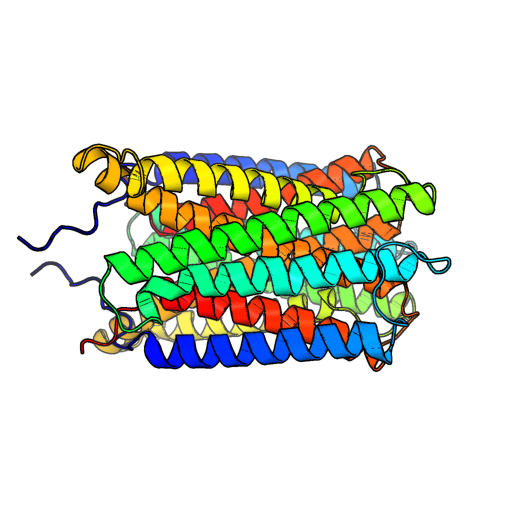B 1 195 ? -7.438 -9.016 -14.891 1 95.56 195 GLY B O 1
ATOM 3233 N N . LEU B 1 196 ? -8.695 -9.109 -16.766 1 96.62 196 LEU B N 1
ATOM 3234 C CA . LEU B 1 196 ? -8.891 -7.668 -16.812 1 96.62 196 LEU B CA 1
ATOM 3235 C C . LEU B 1 196 ? -9.68 -7.188 -15.594 1 96.62 196 LEU B C 1
ATOM 3237 O O . LEU B 1 196 ? -9.359 -6.152 -15.008 1 96.62 196 LEU B O 1
ATOM 3241 N N . ILE B 1 197 ? -10.68 -7.922 -15.242 1 97.25 197 ILE B N 1
ATOM 3242 C CA . ILE B 1 197 ? -11.492 -7.57 -14.078 1 97.25 197 ILE B CA 1
ATOM 3243 C C . ILE B 1 197 ? -10.625 -7.57 -12.828 1 97.25 197 ILE B C 1
ATOM 3245 O O . ILE B 1 197 ? -10.719 -6.656 -12 1 97.25 197 ILE B O 1
ATOM 3249 N N . VAL B 1 198 ? -9.781 -8.562 -12.688 1 97.25 198 VAL B N 1
ATOM 3250 C CA . VAL B 1 198 ? -8.883 -8.672 -11.539 1 97.25 198 VAL B CA 1
ATOM 3251 C C . VAL B 1 198 ? -7.938 -7.473 -11.508 1 97.25 198 VAL B C 1
ATOM 3253 O O . VAL B 1 198 ? -7.797 -6.812 -10.477 1 97.25 198 VAL B O 1
ATOM 3256 N N . ASN B 1 199 ? -7.34 -7.129 -12.656 1 97.75 199 ASN B N 1
ATOM 3257 C CA . ASN B 1 199 ? -6.395 -6.023 -12.734 1 97.75 199 ASN B CA 1
ATOM 3258 C C . ASN B 1 199 ? -7.066 -4.688 -12.43 1 97.75 199 ASN B C 1
ATOM 3260 O O . ASN B 1 199 ? -6.535 -3.873 -11.672 1 97.75 199 ASN B O 1
ATOM 3264 N N . PHE B 1 200 ? -8.211 -4.492 -12.961 1 98.31 200 PHE B N 1
ATOM 3265 C CA . PHE B 1 200 ? -8.914 -3.238 -12.734 1 98.31 200 PHE B CA 1
ATOM 3266 C C . PHE B 1 200 ? -9.391 -3.139 -11.289 1 98.31 200 PHE B C 1
ATOM 3268 O O . PHE B 1 200 ? -9.398 -2.053 -10.703 1 98.31 200 PHE B O 1
ATOM 3275 N N . THR B 1 201 ? -9.812 -4.238 -10.742 1 98.56 201 THR B N 1
ATOM 3276 C CA . THR B 1 201 ? -10.203 -4.23 -9.336 1 98.56 201 THR B CA 1
ATOM 3277 C C . THR B 1 201 ? -9.031 -3.791 -8.461 1 98.56 201 THR B C 1
ATOM 3279 O O . THR B 1 201 ? -9.195 -2.955 -7.566 1 98.56 201 THR B O 1
ATOM 3282 N N . GLY B 1 202 ? -7.863 -4.375 -8.758 1 98.62 202 GLY B N 1
ATOM 3283 C CA . GLY B 1 202 ? -6.68 -3.979 -8.008 1 98.62 202 GLY B CA 1
ATOM 3284 C C . GLY B 1 202 ? -6.355 -2.504 -8.148 1 98.62 202 GLY B C 1
ATOM 3285 O O . GLY B 1 202 ? -6.07 -1.829 -7.156 1 98.62 202 GLY B O 1
ATOM 3286 N N . LEU B 1 203 ? -6.441 -1.989 -9.32 1 98.69 203 LEU B N 1
ATOM 3287 C CA . LEU B 1 203 ? -6.137 -0.586 -9.578 1 98.69 203 LEU B CA 1
ATOM 3288 C C . LEU B 1 203 ? -7.148 0.326 -8.898 1 98.69 203 LEU B C 1
ATOM 3290 O O . LEU B 1 203 ? -6.773 1.328 -8.281 1 98.69 203 LEU B O 1
ATOM 3294 N N . LEU B 1 204 ? -8.375 -0.05 -8.984 1 98.81 204 LEU B N 1
ATOM 3295 C CA . LEU B 1 204 ? -9.43 0.787 -8.422 1 98.81 204 LEU B CA 1
ATOM 3296 C C . LEU B 1 204 ? -9.398 0.748 -6.895 1 98.81 204 LEU B C 1
ATOM 3298 O O . LEU B 1 204 ? -9.711 1.744 -6.238 1 98.81 204 LEU B O 1
ATOM 3302 N N . LEU B 1 205 ? -9.039 -0.382 -6.359 1 98.81 205 LEU B N 1
ATOM 3303 C CA . LEU B 1 205 ? -8.875 -0.452 -4.91 1 98.81 205 LEU B CA 1
ATOM 3304 C C . LEU B 1 205 ? -7.781 0.501 -4.441 1 98.81 205 LEU B C 1
ATOM 3306 O O . LEU B 1 205 ? -7.941 1.191 -3.434 1 98.81 205 LEU B O 1
ATOM 3310 N N . PHE B 1 206 ? -6.684 0.475 -5.145 1 98.88 206 PHE B N 1
ATOM 3311 C CA . PHE B 1 206 ? -5.605 1.385 -4.777 1 98.88 206 PHE B CA 1
ATOM 3312 C C . PHE B 1 206 ? -6.051 2.836 -4.91 1 98.88 206 PHE B C 1
ATOM 3314 O O . PHE B 1 206 ? -5.773 3.658 -4.035 1 98.88 206 PHE B O 1
ATOM 3321 N N . LEU B 1 207 ? -6.711 3.145 -5.984 1 98.81 207 LEU B N 1
ATOM 3322 C CA . LEU B 1 207 ? -7.199 4.5 -6.199 1 98.81 207 LEU B CA 1
ATOM 3323 C C . LEU B 1 207 ? -8.195 4.898 -5.117 1 98.81 207 LEU B C 1
ATOM 3325 O O . LEU B 1 207 ? -8.211 6.047 -4.668 1 98.81 207 LEU B O 1
ATOM 3329 N N . PHE B 1 208 ? -9.086 3.984 -4.746 1 98.88 208 PHE B N 1
ATOM 3330 C CA . PHE B 1 208 ? -10 4.199 -3.629 1 98.88 208 PHE B CA 1
ATOM 3331 C C . PHE B 1 208 ? -9.227 4.57 -2.367 1 98.88 208 PHE B C 1
ATOM 3333 O O . PHE B 1 208 ? -9.594 5.512 -1.66 1 98.88 208 PHE B O 1
ATOM 3340 N N . ALA B 1 209 ? -8.133 3.846 -2.109 1 98.75 209 ALA B N 1
ATOM 3341 C CA . ALA B 1 209 ? -7.309 4.117 -0.934 1 98.75 209 ALA B CA 1
ATOM 3342 C C . ALA B 1 209 ? -6.691 5.512 -1.007 1 98.75 209 ALA B C 1
ATOM 3344 O O . ALA B 1 209 ? -6.59 6.207 0.008 1 98.75 209 ALA B O 1
ATOM 3345 N N . VAL B 1 210 ? -6.246 5.902 -2.174 1 98.5 210 VAL B N 1
ATOM 3346 C CA . VAL B 1 210 ? -5.707 7.246 -2.373 1 98.5 210 VAL B CA 1
ATOM 3347 C C . VAL B 1 210 ? -6.777 8.289 -2.053 1 98.5 210 VAL B C 1
ATOM 3349 O O . VAL B 1 210 ? -6.5 9.281 -1.38 1 98.5 210 VAL B O 1
ATOM 3352 N N . GLY B 1 211 ? -7.988 8.086 -2.561 1 97.94 211 GLY B N 1
ATOM 3353 C CA . GLY B 1 211 ? -9.086 8.992 -2.264 1 97.94 211 GLY B CA 1
ATOM 3354 C C . GLY B 1 211 ? -9.383 9.102 -0.779 1 97.94 211 GLY B C 1
ATOM 3355 O O . GLY B 1 211 ? -9.586 10.195 -0.26 1 97.94 211 GLY B O 1
ATOM 3356 N N . VAL B 1 212 ? -9.383 7.965 -0.125 1 98.25 212 VAL B N 1
ATOM 3357 C CA . VAL B 1 212 ? -9.625 7.922 1.313 1 98.25 212 VAL B CA 1
ATOM 3358 C C . VAL B 1 212 ? -8.531 8.703 2.041 1 98.25 212 VAL B C 1
ATOM 3360 O O . VAL B 1 212 ? -8.82 9.531 2.904 1 98.25 212 VAL B O 1
ATOM 3363 N N . GLY B 1 213 ? -7.266 8.477 1.693 1 97.12 213 GLY B N 1
ATOM 3364 C CA . GLY B 1 213 ? -6.148 9.18 2.301 1 97.12 213 GLY B CA 1
ATOM 3365 C C . GLY B 1 213 ? -6.199 10.68 2.076 1 97.12 213 GLY B C 1
ATOM 3366 O O . GLY B 1 213 ? -5.977 11.461 3.004 1 97.12 213 GLY B O 1
ATOM 3367 N N . LEU B 1 214 ? -6.477 11.016 0.845 1 96.44 214 LEU B N 1
ATOM 3368 C CA . LEU B 1 214 ? -6.543 12.43 0.506 1 96.44 214 LEU B CA 1
ATOM 3369 C C . LEU B 1 214 ? -7.672 13.117 1.265 1 96.44 214 LEU B C 1
ATOM 3371 O O . LEU B 1 214 ? -7.5 14.234 1.757 1 96.44 214 LEU B O 1
ATOM 3375 N N . SER B 1 215 ? -8.797 12.484 1.365 1 95 215 SER B N 1
ATOM 3376 C CA . SER B 1 215 ? -9.93 13.039 2.1 1 95 215 SER B CA 1
ATOM 3377 C C . SER B 1 215 ? -9.562 13.312 3.555 1 95 215 SER B C 1
ATOM 3379 O O . SER B 1 215 ? -10.062 14.258 4.16 1 95 215 SER B O 1
ATOM 3381 N N . SER B 1 216 ? -8.672 12.492 4.105 1 91.62 216 SER B N 1
ATOM 3382 C CA . SER B 1 216 ? -8.32 12.609 5.516 1 91.62 216 SER B CA 1
ATOM 3383 C C . SER B 1 216 ? -7.453 13.836 5.77 1 91.62 216 SER B C 1
ATOM 3385 O O . SER B 1 216 ? -7.398 14.344 6.895 1 91.62 216 SER B O 1
ATOM 3387 N N . VAL B 1 217 ? -6.801 14.352 4.754 1 89.38 217 VAL B N 1
ATOM 3388 C CA . VAL B 1 217 ? -5.879 15.461 4.98 1 89.38 217 VAL B CA 1
ATOM 3389 C C . VAL B 1 217 ? -6.504 16.766 4.492 1 89.38 217 VAL B C 1
ATOM 3391 O O . VAL B 1 217 ? -6.039 17.844 4.836 1 89.38 217 VAL B O 1
ATOM 3394 N N . LEU B 1 218 ? -7.516 16.672 3.699 1 90.44 218 LEU B N 1
ATOM 3395 C CA . LEU B 1 218 ? -8.172 17.859 3.162 1 90.44 218 LEU B CA 1
ATOM 3396 C C . LEU B 1 218 ? -9.148 18.438 4.172 1 90.44 218 LEU B C 1
ATOM 3398 O O . LEU B 1 218 ? -9.703 17.703 5 1 90.44 218 LEU B O 1
ATOM 3402 N N . PRO B 1 219 ? -9.32 19.781 4.074 1 86.38 219 PRO B N 1
ATOM 3403 C CA . PRO B 1 219 ? -10.289 20.406 4.977 1 86.38 219 PRO B CA 1
ATOM 3404 C C . PRO B 1 219 ? -11.734 20.094 4.609 1 86.38 219 PRO B C 1
ATOM 3406 O O . PRO B 1 219 ? -12.031 19.781 3.455 1 86.38 219 PRO B O 1
ATOM 3409 N N . ARG B 1 220 ? -12.562 20.172 5.613 1 81.06 220 ARG B N 1
ATOM 3410 C CA . ARG B 1 220 ? -14 20 5.395 1 81.06 220 ARG B CA 1
ATOM 3411 C C . ARG B 1 220 ? -14.586 21.188 4.645 1 81.06 220 ARG B C 1
ATOM 3413 O O . ARG B 1 220 ? -14.062 22.297 4.727 1 81.06 220 ARG B O 1
ATOM 3420 N N . ALA B 1 221 ? -15.586 20.828 3.869 1 65.12 221 ALA B N 1
ATOM 3421 C CA . ALA B 1 221 ? -16.297 21.922 3.209 1 65.12 221 ALA B CA 1
ATOM 3422 C C . ALA B 1 221 ? -17.031 22.797 4.223 1 65.12 221 ALA B C 1
ATOM 3424 O O . ALA B 1 221 ? -17.531 22.297 5.234 1 65.12 221 ALA B O 1
ATOM 3425 N N . TYR B 1 222 ? -16.484 23.969 4.539 1 54.03 222 TYR B N 1
ATOM 3426 C CA . TYR B 1 222 ? -17.156 24.891 5.434 1 54.03 222 TYR B CA 1
ATOM 3427 C C . TYR B 1 222 ? -18.625 25.062 5.059 1 54.03 222 TYR B C 1
ATOM 3429 O O . TYR B 1 222 ? -18.953 25.25 3.887 1 54.03 222 TYR B O 1
ATOM 3437 N N . TYR B 1 223 ? -19.484 24.188 5.609 1 43.44 223 TYR B N 1
ATOM 3438 C CA . TYR B 1 223 ? -20.859 24.672 5.551 1 43.44 223 TYR B CA 1
ATOM 3439 C C . TYR B 1 223 ? -21.125 25.688 6.652 1 43.44 223 TYR B C 1
ATOM 3441 O O . TYR B 1 223 ? -20.531 25.609 7.73 1 43.44 223 TYR B O 1
#

Sequence (446 aa):
MPPKSRSFQVSATPVTMFAHLLAIAVTTLVLVRFLHFRGGLAFESANKGKILNMHALLMAVGFIVFAGEAIMAYKSVPAKRKVQKAFHVTLHLIALVAGVVGVYTAFKYKHEVEEKDMTSLHSWLGMITICLFGLQWLLGFFSFVFPGAEMSARASYRPWHVFGGLVIFFLAISAAQTGLLQTSNFLGPGLSQEGLIVNFTGLLLFLFAVGVGLSSVLPRAYYMPPKSRSFQVSATPVTMFAHLLAIAVTTLVLVRFLHFRGGLAFESANKGKILNMHALLMAVGFIVFAGEAIMAYKSVPAKRKVQKAFHVTLHLIALVAGVVGVYTAFKYKHEVEEKDMTSLHSWLGMITICLFGLQWLLGFFSFVFPGAEMSARASYRPWHVFGGLVIFFLAISAAQTGLLQTSNFLGPGLSQEGLIVNFTGLLLFLFAVGVGLSSVLPRAYY

Secondary structure (DSSP, 8-state):
--------SS-SHHHHHHHHHHHHHHHHHHHHIIIIIS----SS-SSTHHHHHHHHHIIIIIIIIHHHHHHHHHHHS-S-HHHHHHHHHHHHHHHHHHHHHHHHHHHHHHHHTTPPSS-SHHHHHHHHHHHHHHHHHHHHIIIIISS---HHHHHHHHHHHHHHHHHHHHHHHHHHHHHHHHHHTTS-SS--HHHHHHHHHHHHHHHHHHHHHHHHHSPP---/--------SS-SHHHHHHHHHHHHHHHHHHHHIIIIIS----SS-SSTHHHHHHHHHIIIIIIIIHHHHHHHHHHHS-S-HHHHHHHHHHHHHHHHHHHHHHHHHHHHHHHHTTPPSS-SHHHHHHHHHHHHHHHHHHHHIIIIISS---HHHHHHHHHHHHHHHHHHHHHHHHHHHHHHHHHHTTS-SS--HHHHHHHHHHHHHHHHHHHHHHHHHSPP---

Solvent-accessible surface area (backbone atoms only — not comparable to full-atom values): 22917 Å² total; per-residue (Å²): 125,78,84,67,82,65,66,70,94,49,55,22,56,67,41,44,53,50,26,51,52,35,46,51,50,39,46,50,48,55,48,47,45,30,55,72,72,52,80,24,71,33,94,74,60,94,57,50,64,16,20,42,38,38,16,52,47,23,37,53,44,37,17,49,43,31,36,42,50,18,66,35,19,78,62,67,46,97,62,57,66,70,55,22,49,51,48,25,56,49,32,39,48,51,10,48,52,28,33,52,53,16,51,49,31,44,53,50,33,32,57,74,68,70,46,80,78,77,45,47,51,39,48,48,40,42,51,52,29,55,52,51,49,51,50,50,50,51,54,46,39,40,36,70,61,58,86,38,50,54,68,69,56,40,51,66,44,45,56,55,51,54,51,50,50,52,52,44,52,49,40,43,49,41,21,49,42,24,44,52,48,59,59,49,72,74,67,58,91,61,66,47,74,67,44,48,49,49,35,48,39,47,51,40,50,51,50,29,50,50,28,38,55,50,34,69,74,31,47,65,65,83,123,124,80,84,68,83,63,70,82,90,46,56,22,56,66,40,45,53,51,28,51,51,35,45,51,50,39,48,49,48,54,48,48,45,31,57,72,71,52,80,25,71,32,94,72,59,93,58,52,64,16,19,42,39,38,14,52,46,23,37,52,45,39,16,48,44,31,36,43,50,19,68,36,20,78,62,66,45,95,64,56,68,68,57,23,48,50,48,26,54,48,32,39,48,50,9,49,52,28,33,53,54,16,51,49,31,44,52,49,34,31,56,74,69,71,44,79,77,78,44,46,49,38,50,49,41,42,51,53,29,54,53,51,48,51,51,50,51,51,54,45,41,40,38,70,60,59,87,37,50,54,69,70,57,40,52,66,41,44,56,55,51,54,51,50,50,51,53,44,51,50,41,43,50,40,20,50,43,24,46,52,49,59,59,49,70,74,67,58,91,60,67,46,74,67,45,48,49,49,35,49,39,48,52,40,48,52,51,29,51,51,28,39,54,49,33,70,73,33,50,64,64,85,124

Foldseek 3Di:
DPPPPDAPPDALAVLVVVLVVLLVVLLVLLQCLCVPPVVEADLDDPPLVNLLSLLLNLLQNQALSLQLCLLLLCFHPPDDPVVSVVSNLVSLVSNLVSLVVSLVSVVVSCVVVVHDADPDPLNVLSVVLSVLSVVLSVVCCVCPPPPHDDPVVNVVCVVVSSVSSLVSSVSSLVSSLVVLVVVCVVVDPDQDPSNVSSVVSNVSSVSSSVSSVVSNRHHHDPD/DPPPPDAPVDALAVLVVVLVVLLVVLLVLLQCLCVPPNVEADLDDPPLVNLLSLLLNLLQNQALSLQLCLLLLCFHPPDDPVVSPVSNLVSLVSNLVSLVVSLVSVVVSCVVVVHDADPDPLNVLSVVLSVLSVVLSVVCCVCPPPPHDDPVVNVVCVVVSSVSSLVSSVSSLVSSLVVLVVVCVVVDPDQDPSNVSSVVSNVSSVVSSVSSVVSNRHHHDDD

pLDDT: mean 93.49, std 11.46, range [26.16, 98.94]

InterPro domains:
  IPR006593 Cytochrome b561/ferric reductase, transmembrane domain [PF03188] (54-186)
  IPR006593 Cytochrome b561/ferric reductase, transmembrane domain [PS50939] (18-217)
  IPR006593 Cytochrome b561/ferric reductase, transmembrane domain [SM00665] (54-180)
  IPR043205 Cytochrome b561/Cytochrome b reductase 1-like [PTHR10106] (9-219)

Radius of gyration: 22.1 Å; Cα contacts (8 Å, |Δi|>4): 568; chains: 2; bounding box: 47×65×54 Å

Nearest PDB structures (foldseek):
  4o79-assembly1_A  TM=9.801E-01  e=4.476E-15  Arabidopsis thaliana
  5zle-assembly1_A  TM=9.124E-01  e=4.736E-11  Homo sapiens
  8qt7-assembly1_A  TM=4.794E-01  e=6.387E-03  Streptococcus pneumoniae
  4o79-assembly1_A  TM=9.800E-01  e=4.954E-15  Arabidopsis thaliana
  5zle-assembly1_A  TM=9.123E-01  e=8.236E-11  Homo sapiens

Organism: Populus euphratica (NCBI:txid75702)